Protein AF-A0A7C7WY77-F1 (afdb_monomer)

Sequence (395 aa):
TQQLKEILDKDPYTVLIDVRTRDEIVQFGAIHRGQNKHVPRGYLEFQIGEHAVNEDTPIIVYCDRSRRSPLAAKTLMNMGYTNVKNYADGFTKWKEAGLPYTISDQAPENALYSNPVEVIKGVYSAIGATQPASYENSGHNNNLSFIVADDAVVVFNAGGSYLLAETMHDKIKEITNLPVKYVVLENAQGHAMLGSNYWKEQGAVIIAHAYAAKIIKKRNEDIFDRAYRRLKDKMYKTKVIMPDQTFEDHLVLDVAGRKIELLHLGPSHGPADIQLWMPEERLLISGDLAFNVRVLPILDHTDIRGWIQTWDKLEALNASVIIPGHGGPTDIKTITKFTKDYLLYMLTEVEKVIDNDGELIDTYEIDVSRFIQWDTFNELSKRNAERIFRKLEFE

Structure (mmCIF, N/CA/C/O backbone):
data_AF-A0A7C7WY77-F1
#
_entry.id   AF-A0A7C7WY77-F1
#
loop_
_atom_site.group_PDB
_atom_site.id
_atom_site.type_symbol
_atom_site.label_atom_id
_atom_site.label_alt_id
_atom_site.label_comp_id
_atom_site.label_asym_id
_atom_site.label_entity_id
_atom_site.label_seq_id
_atom_site.pdbx_PDB_ins_code
_atom_site.Cartn_x
_atom_site.Cartn_y
_atom_site.Cartn_z
_atom_site.occupancy
_atom_site.B_iso_or_equiv
_atom_site.auth_seq_id
_atom_site.auth_comp_id
_atom_site.auth_asym_id
_atom_site.auth_atom_id
_atom_site.pdbx_PDB_model_num
ATOM 1 N N . THR A 1 1 ? 5.971 -19.904 -24.820 1.00 92.00 1 THR A N 1
ATOM 2 C CA . THR A 1 1 ? 5.858 -19.549 -23.391 1.00 92.00 1 THR A CA 1
ATOM 3 C C . THR A 1 1 ? 7.199 -19.688 -22.698 1.00 92.00 1 THR A C 1
ATOM 5 O O . THR A 1 1 ? 7.744 -18.678 -22.278 1.00 92.00 1 THR A O 1
ATOM 8 N N . GLN A 1 2 ? 7.801 -20.883 -22.679 1.00 93.19 2 GLN A N 1
ATOM 9 C CA . GLN A 1 2 ? 9.121 -21.117 -22.071 1.00 93.19 2 GLN A CA 1
ATOM 10 C C . GLN A 1 2 ? 10.227 -20.180 -22.594 1.00 93.19 2 GLN A C 1
ATOM 12 O O . GLN A 1 2 ? 10.922 -19.555 -21.804 1.00 93.19 2 GLN A O 1
ATOM 17 N N . GLN A 1 3 ? 10.315 -19.987 -23.914 1.00 94.19 3 GLN A N 1
ATOM 18 C CA . GLN A 1 3 ? 11.285 -19.061 -24.511 1.00 94.19 3 GLN A CA 1
ATOM 19 C C . GLN A 1 3 ? 11.104 -17.612 -24.030 1.00 94.19 3 GLN A C 1
ATOM 21 O O . GLN A 1 3 ? 12.085 -16.910 -23.812 1.00 94.19 3 GLN A O 1
ATOM 26 N N . LEU A 1 4 ? 9.858 -17.152 -23.851 1.00 93.94 4 LEU A N 1
ATOM 27 C CA . LEU A 1 4 ? 9.604 -15.815 -23.315 1.00 93.94 4 LEU A CA 1
ATOM 28 C C . LEU A 1 4 ? 10.118 -15.722 -21.878 1.00 93.94 4 LEU A C 1
ATOM 30 O O . LEU A 1 4 ? 10.816 -14.775 -21.543 1.00 93.94 4 LEU A O 1
ATOM 34 N N . LYS A 1 5 ? 9.823 -16.729 -21.051 1.00 92.75 5 LYS A N 1
ATOM 35 C CA . LYS A 1 5 ? 10.331 -16.797 -19.681 1.00 92.75 5 LYS A CA 1
ATOM 36 C C . LYS A 1 5 ? 11.862 -16.729 -19.647 1.00 92.75 5 LYS A C 1
ATOM 38 O O . LYS A 1 5 ? 12.394 -15.925 -18.902 1.00 92.75 5 LYS A O 1
ATOM 43 N N . GLU A 1 6 ? 12.557 -17.500 -20.478 1.00 93.12 6 GLU A N 1
ATOM 44 C CA . GLU A 1 6 ? 14.027 -17.475 -20.556 1.00 93.12 6 GLU A CA 1
ATOM 45 C C . GLU A 1 6 ? 14.582 -16.118 -20.997 1.00 93.12 6 GLU A C 1
ATOM 47 O O . GLU A 1 6 ? 15.592 -15.671 -20.457 1.00 93.12 6 GLU A O 1
ATOM 52 N N . ILE A 1 7 ? 13.921 -15.441 -21.944 1.00 92.69 7 ILE A N 1
ATOM 53 C CA . ILE A 1 7 ? 14.311 -14.085 -22.347 1.00 92.69 7 ILE A CA 1
ATOM 54 C C . ILE A 1 7 ? 14.181 -13.126 -21.163 1.00 92.69 7 ILE A C 1
ATOM 56 O O . ILE A 1 7 ? 15.136 -12.423 -20.866 1.00 92.69 7 ILE A O 1
ATOM 60 N N . LEU A 1 8 ? 13.043 -13.137 -20.463 1.00 90.88 8 LEU A N 1
ATOM 61 C CA . LEU A 1 8 ? 12.785 -12.234 -19.335 1.00 90.88 8 LEU A CA 1
ATOM 62 C C . LEU A 1 8 ? 13.624 -12.567 -18.094 1.00 90.88 8 LEU A C 1
ATOM 64 O O . LEU A 1 8 ? 13.906 -11.681 -17.294 1.00 90.88 8 LEU A O 1
ATOM 68 N N . ASP A 1 9 ? 14.004 -13.833 -17.920 1.00 88.31 9 ASP A N 1
ATOM 69 C CA . ASP A 1 9 ? 14.907 -14.267 -16.851 1.00 88.31 9 ASP A CA 1
ATOM 70 C C . ASP A 1 9 ? 16.357 -13.821 -17.140 1.00 88.31 9 ASP A C 1
ATOM 72 O O . ASP A 1 9 ? 17.110 -13.557 -16.206 1.00 88.31 9 ASP A O 1
ATOM 76 N N . LYS A 1 10 ? 16.752 -13.722 -18.420 1.00 90.00 10 LYS A N 1
ATOM 77 C CA . LYS A 1 10 ? 18.086 -13.264 -18.846 1.00 90.00 10 LYS A CA 1
ATOM 78 C C . LYS A 1 10 ? 18.197 -11.741 -18.933 1.00 90.00 10 LYS A C 1
ATOM 80 O O . LYS A 1 10 ? 19.232 -11.188 -18.579 1.00 90.00 10 LYS A O 1
ATOM 85 N N . ASP A 1 11 ? 17.166 -11.091 -19.455 1.00 88.50 11 ASP A N 1
ATOM 86 C CA . ASP A 1 11 ? 17.080 -9.645 -19.614 1.00 88.50 11 ASP A CA 1
ATOM 87 C C . ASP A 1 11 ? 15.727 -9.152 -19.082 1.00 88.50 11 ASP A C 1
ATOM 89 O O . ASP A 1 11 ? 14.720 -9.145 -19.802 1.00 88.50 11 ASP A O 1
ATOM 93 N N . PRO A 1 12 ? 15.677 -8.731 -17.811 1.00 84.44 12 PRO A N 1
ATOM 94 C CA . PRO A 1 12 ? 14.435 -8.281 -17.215 1.00 84.44 12 PRO A CA 1
ATOM 95 C C . PRO A 1 12 ? 14.009 -6.879 -17.687 1.00 84.44 12 PRO A C 1
ATOM 97 O O . PRO A 1 12 ? 12.884 -6.469 -17.393 1.00 84.44 12 PRO A O 1
ATOM 100 N N . TYR A 1 13 ? 14.864 -6.156 -18.423 1.00 87.75 13 TYR A N 1
ATOM 101 C CA . TYR A 1 13 ? 14.542 -4.852 -19.011 1.00 87.75 13 TYR A CA 1
ATOM 102 C C . TYR A 1 13 ? 13.866 -4.959 -20.379 1.00 87.75 13 TYR A C 1
ATOM 104 O O . TYR A 1 13 ? 13.378 -3.949 -20.886 1.00 87.75 13 TYR A O 1
ATOM 112 N N . THR A 1 14 ? 13.768 -6.164 -20.951 1.00 92.50 14 THR A N 1
ATOM 113 C CA . THR A 1 14 ? 12.994 -6.400 -22.172 1.00 92.50 14 THR A CA 1
ATOM 114 C C .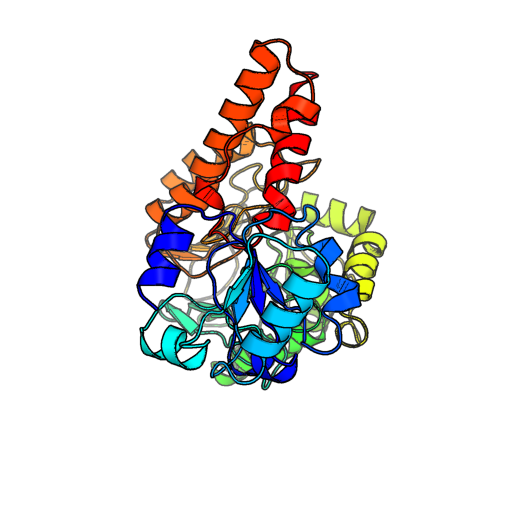 THR A 1 14 ? 11.576 -5.824 -22.029 1.00 92.50 14 THR A C 1
ATOM 116 O O . THR A 1 14 ? 10.830 -6.155 -21.097 1.00 92.50 14 THR A O 1
ATOM 119 N N . VAL A 1 15 ? 11.201 -4.968 -22.984 1.00 94.25 15 VAL A N 1
ATOM 120 C CA . VAL A 1 15 ? 9.914 -4.273 -23.022 1.00 94.25 15 VAL A CA 1
ATOM 121 C C . VAL A 1 15 ? 8.851 -5.209 -23.567 1.00 94.25 15 VAL A C 1
ATOM 123 O O . VAL A 1 15 ? 8.928 -5.688 -24.698 1.00 94.25 15 VAL A O 1
ATOM 126 N N . LEU A 1 16 ? 7.827 -5.459 -22.761 1.00 95.56 16 LEU A N 1
ATOM 127 C CA . LEU A 1 16 ? 6.654 -6.213 -23.169 1.00 95.56 16 LEU A CA 1
ATOM 128 C C . LEU A 1 16 ? 5.550 -5.234 -23.555 1.00 95.56 16 LEU A C 1
ATOM 130 O O . LEU A 1 16 ? 5.130 -4.431 -22.734 1.00 95.56 16 LEU A O 1
ATOM 134 N N . ILE A 1 17 ? 5.066 -5.307 -24.792 1.00 96.88 17 ILE A N 1
ATOM 135 C CA . ILE A 1 17 ? 3.979 -4.451 -25.276 1.00 96.88 17 ILE A CA 1
ATOM 136 C C . ILE A 1 17 ? 2.702 -5.278 -25.391 1.00 96.88 17 ILE A C 1
ATOM 138 O O . ILE A 1 17 ? 2.562 -6.120 -26.285 1.00 96.88 17 ILE A O 1
A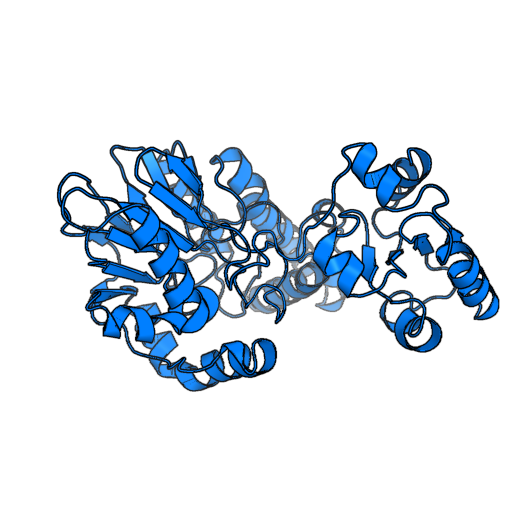TOM 142 N N . ASP A 1 18 ? 1.763 -5.017 -24.486 1.00 96.38 18 ASP A N 1
ATOM 143 C CA . ASP A 1 18 ? 0.416 -5.568 -24.533 1.00 96.38 18 ASP A CA 1
ATOM 144 C C . ASP A 1 18 ? -0.472 -4.710 -25.435 1.00 96.38 18 ASP A C 1
ATOM 146 O O . ASP A 1 18 ? -0.810 -3.579 -25.087 1.00 96.38 18 ASP A O 1
ATOM 150 N N . VAL A 1 19 ? -0.875 -5.252 -26.587 1.00 97.19 19 VAL A N 1
ATOM 151 C CA . VAL A 1 19 ? -1.719 -4.530 -27.558 1.00 97.19 19 VAL A CA 1
ATOM 152 C C . VAL A 1 19 ? -3.214 -4.831 -27.439 1.00 97.19 19 VAL A C 1
ATOM 154 O O . VAL A 1 19 ? -3.986 -4.528 -28.361 1.00 97.19 19 VAL A O 1
ATOM 157 N N . ARG A 1 20 ? -3.640 -5.462 -26.336 1.00 96.06 20 ARG A N 1
ATOM 158 C CA . ARG A 1 20 ? -5.056 -5.716 -26.023 1.00 96.06 20 ARG A CA 1
ATOM 159 C C . ARG A 1 20 ? -5.830 -4.427 -25.744 1.00 96.06 20 ARG A C 1
ATOM 161 O O . ARG A 1 20 ? -5.254 -3.354 -25.568 1.00 96.06 20 ARG A O 1
ATOM 168 N N . THR A 1 21 ? -7.159 -4.505 -25.752 1.00 91.88 21 THR A N 1
ATOM 169 C CA . THR A 1 21 ? -7.997 -3.374 -25.339 1.00 91.88 21 THR A CA 1
ATOM 170 C C . THR A 1 21 ? -7.891 -3.161 -23.833 1.00 91.88 21 THR A C 1
ATOM 172 O O . THR A 1 21 ? -7.461 -4.041 -23.087 1.00 91.88 21 THR A O 1
ATOM 175 N N . ARG A 1 22 ? -8.306 -1.977 -23.379 1.00 85.00 22 ARG A N 1
ATOM 176 C CA . ARG A 1 22 ? -8.403 -1.673 -21.952 1.00 85.00 22 ARG A CA 1
ATOM 177 C C . ARG A 1 22 ? -9.335 -2.650 -21.231 1.00 85.00 22 ARG A C 1
ATOM 179 O O . ARG A 1 22 ? -8.946 -3.170 -20.196 1.00 85.00 22 ARG A O 1
ATOM 186 N N . ASP A 1 23 ? -10.496 -2.954 -21.808 1.00 84.38 23 ASP A N 1
ATOM 187 C CA . ASP A 1 23 ? -11.477 -3.868 -21.204 1.00 84.38 23 ASP A CA 1
ATOM 188 C C . ASP A 1 23 ? -10.907 -5.275 -20.990 1.00 84.38 23 ASP A C 1
ATOM 190 O O . ASP A 1 23 ? -11.140 -5.892 -19.956 1.00 84.38 23 ASP A O 1
ATOM 194 N N . GLU A 1 24 ? -10.090 -5.771 -21.924 1.00 89.75 24 GLU A N 1
ATOM 195 C CA . GLU A 1 24 ? -9.437 -7.074 -21.776 1.00 89.75 24 GLU A CA 1
ATOM 196 C C . GLU A 1 24 ? -8.432 -7.101 -20.620 1.00 89.75 24 GLU A C 1
ATOM 198 O O . GLU A 1 24 ? -8.328 -8.112 -19.928 1.00 89.75 24 GLU A O 1
ATOM 203 N N . ILE A 1 25 ? -7.682 -6.018 -20.403 1.00 87.31 25 ILE A N 1
ATOM 204 C CA . ILE A 1 25 ? -6.776 -5.924 -19.251 1.00 87.31 25 ILE A CA 1
ATOM 205 C C . ILE A 1 25 ? -7.577 -5.806 -17.965 1.00 87.31 25 ILE A C 1
ATOM 207 O O . ILE A 1 25 ? -7.248 -6.492 -16.999 1.00 87.31 25 ILE A O 1
ATOM 211 N N . VAL A 1 26 ? -8.638 -4.993 -17.983 1.00 78.31 26 VAL A N 1
ATOM 212 C CA . VAL A 1 26 ? -9.508 -4.804 -16.823 1.00 78.31 26 VAL A CA 1
ATOM 213 C C . VAL A 1 26 ? -10.108 -6.136 -16.366 1.00 78.31 26 VAL A C 1
ATOM 215 O O . VAL A 1 26 ? -10.152 -6.448 -15.182 1.00 78.31 26 VAL A O 1
ATOM 218 N N . GLN A 1 27 ? -10.538 -6.953 -17.324 1.00 80.25 27 GLN A N 1
ATOM 219 C CA . GLN A 1 27 ? -11.241 -8.197 -17.044 1.00 80.25 27 GLN A CA 1
ATOM 220 C C . GLN A 1 27 ? -10.311 -9.391 -16.793 1.00 80.25 27 GLN A C 1
ATOM 222 O O . GLN A 1 27 ? -10.630 -10.268 -15.991 1.00 80.25 27 GLN A O 1
ATOM 227 N N . PHE A 1 28 ? -9.191 -9.484 -17.513 1.00 85.31 28 PHE A N 1
ATOM 228 C CA . PHE A 1 28 ? -8.372 -10.701 -17.530 1.00 85.31 28 PHE A CA 1
ATOM 229 C C . PHE A 1 28 ? -6.973 -10.520 -16.954 1.00 85.31 28 PHE A C 1
ATOM 231 O O . PHE A 1 28 ? -6.287 -11.525 -16.745 1.00 85.31 28 PHE A O 1
ATOM 238 N N . GLY A 1 29 ? -6.558 -9.282 -16.687 1.00 88.12 29 GLY A N 1
ATOM 239 C CA . GLY A 1 29 ? -5.222 -8.981 -16.206 1.00 88.12 29 GLY A CA 1
ATOM 240 C C . GLY A 1 29 ? -4.161 -8.940 -17.306 1.00 88.12 29 GLY A C 1
ATOM 241 O O . GLY A 1 29 ? -4.469 -9.073 -18.495 1.00 88.12 29 GLY A O 1
ATOM 242 N N . ALA A 1 30 ? -2.894 -8.765 -16.922 1.00 90.56 30 ALA A N 1
ATOM 243 C CA . ALA A 1 30 ? -1.750 -8.674 -17.836 1.00 90.56 30 ALA A CA 1
ATOM 244 C C . ALA A 1 30 ? -0.503 -9.391 -17.312 1.00 90.56 30 ALA A C 1
ATOM 246 O O . ALA A 1 30 ? -0.416 -9.711 -16.134 1.00 90.56 30 ALA A O 1
ATOM 247 N N . ILE A 1 31 ? 0.467 -9.684 -18.183 1.00 92.06 31 ILE A N 1
ATOM 248 C CA . ILE A 1 31 ? 1.705 -10.362 -17.767 1.00 92.06 31 ILE A CA 1
ATOM 249 C C . ILE A 1 31 ? 2.414 -9.522 -16.691 1.00 92.06 31 ILE A C 1
ATOM 251 O O . ILE A 1 31 ? 2.705 -8.349 -16.911 1.00 92.06 31 ILE A O 1
ATOM 255 N N . HIS A 1 32 ? 2.723 -10.129 -15.542 1.00 87.69 32 HIS A N 1
ATOM 256 C CA . HIS A 1 32 ? 3.460 -9.486 -14.449 1.00 87.69 32 HIS A CA 1
ATOM 257 C C . HIS A 1 32 ? 4.917 -9.942 -14.475 1.00 87.69 32 HIS A C 1
ATOM 259 O O . HIS A 1 32 ? 5.385 -10.688 -13.613 1.00 87.69 32 HIS A O 1
ATOM 265 N N . ARG A 1 33 ? 5.599 -9.578 -15.562 1.00 83.81 33 ARG A N 1
ATOM 266 C CA . ARG A 1 33 ? 7.021 -9.831 -15.780 1.00 83.81 33 ARG A CA 1
ATOM 267 C C . ARG A 1 33 ? 7.616 -8.748 -16.665 1.00 83.81 33 ARG A C 1
ATOM 269 O O . ARG A 1 33 ? 6.940 -8.262 -17.570 1.00 83.81 33 ARG A O 1
ATOM 276 N N . GLY A 1 34 ? 8.898 -8.469 -16.450 1.00 78.25 34 GLY A N 1
ATOM 277 C CA . GLY A 1 34 ? 9.682 -7.555 -17.285 1.00 78.25 34 GLY A CA 1
ATOM 278 C C . GLY A 1 34 ? 9.091 -6.144 -17.329 1.00 78.25 34 GLY A C 1
ATOM 279 O O . GLY A 1 34 ? 8.312 -5.756 -16.459 1.00 78.25 34 GLY A O 1
ATOM 280 N N . GLN A 1 35 ? 9.418 -5.380 -18.371 1.00 85.94 35 GLN A N 1
ATOM 281 C CA . GLN A 1 35 ? 8.877 -4.036 -18.581 1.00 85.94 35 GLN A CA 1
ATOM 282 C C . GLN A 1 35 ? 7.546 -4.092 -19.346 1.00 85.94 35 GLN A C 1
ATOM 284 O O . GLN A 1 35 ? 7.453 -3.637 -20.483 1.00 85.94 35 GLN A O 1
ATOM 289 N N . ASN A 1 36 ? 6.511 -4.692 -18.742 1.00 90.75 36 ASN A N 1
ATOM 290 C CA . ASN A 1 36 ? 5.184 -4.802 -19.357 1.00 90.75 36 ASN A CA 1
ATOM 291 C C . ASN A 1 36 ? 4.451 -3.450 -19.395 1.00 90.75 36 ASN A C 1
ATOM 293 O O . ASN A 1 36 ? 4.195 -2.842 -18.355 1.00 90.75 36 ASN A O 1
ATOM 297 N N . LYS A 1 37 ? 4.094 -2.997 -20.600 1.00 91.69 37 LYS A N 1
ATOM 298 C CA . LYS A 1 37 ? 3.384 -1.746 -20.886 1.00 91.69 37 LYS A CA 1
ATOM 299 C C . LYS A 1 37 ? 2.142 -2.032 -21.718 1.00 91.69 37 LYS A C 1
ATOM 301 O O . LYS A 1 37 ? 2.184 -2.784 -22.694 1.00 91.69 37 LYS A O 1
ATOM 306 N N . HIS A 1 38 ? 1.031 -1.414 -21.334 1.00 92.44 38 HIS A N 1
ATOM 307 C CA . HIS A 1 38 ? -0.204 -1.473 -22.105 1.00 92.44 38 HIS A CA 1
ATOM 308 C C . HIS A 1 38 ? -0.206 -0.378 -23.163 1.00 92.44 38 HIS A C 1
ATOM 310 O O . HIS A 1 38 ? -0.278 0.799 -22.830 1.00 92.44 38 HIS A O 1
ATOM 316 N N . VAL A 1 39 ? -0.167 -0.780 -24.430 1.00 95.25 39 VAL A N 1
ATOM 317 C CA . VAL A 1 39 ? -0.296 0.127 -25.570 1.00 95.25 39 VAL A CA 1
ATOM 318 C C . VAL A 1 39 ? -1.320 -0.476 -26.524 1.00 95.25 39 VAL A C 1
ATOM 320 O O . VAL A 1 39 ? -0.952 -1.301 -27.367 1.00 95.25 39 VAL A O 1
ATOM 323 N N . PRO A 1 40 ? -2.618 -0.130 -26.402 1.00 94.75 40 PRO A N 1
ATOM 324 C CA . PRO A 1 40 ? -3.646 -0.712 -27.252 1.00 94.75 40 PRO A CA 1
ATOM 325 C C . PRO A 1 40 ? -3.268 -0.562 -28.722 1.00 94.75 40 PRO A C 1
ATOM 327 O O . PRO A 1 40 ? -2.768 0.488 -29.124 1.00 94.75 40 PRO A O 1
ATOM 330 N N . ARG A 1 41 ? -3.554 -1.577 -29.550 1.00 95.62 41 ARG A N 1
ATOM 331 C CA . ARG A 1 41 ? -3.114 -1.584 -30.959 1.00 95.62 41 ARG A CA 1
ATOM 332 C C . ARG A 1 41 ? -3.373 -0.260 -31.686 1.00 95.62 41 ARG A C 1
ATOM 334 O O . ARG A 1 41 ? -2.512 0.152 -32.447 1.00 95.62 41 ARG A O 1
ATOM 341 N N . GLY A 1 42 ? -4.524 0.381 -31.477 1.00 94.06 42 GLY A N 1
ATOM 342 C CA . GLY A 1 42 ? -4.890 1.631 -32.158 1.00 94.06 42 GLY A CA 1
ATOM 343 C C . GLY A 1 42 ? -4.072 2.869 -31.765 1.00 94.06 42 GLY A C 1
ATOM 344 O O . GLY A 1 42 ? -4.154 3.871 -32.464 1.00 94.06 42 GLY A O 1
ATOM 345 N N . TYR A 1 43 ? -3.295 2.803 -30.683 1.00 94.56 43 TYR A N 1
ATOM 346 C CA . TYR A 1 43 ? -2.459 3.899 -30.182 1.00 94.56 43 TYR A CA 1
ATOM 347 C C . TYR A 1 43 ? -0.955 3.618 -30.305 1.00 94.56 43 TYR A C 1
ATOM 349 O O . TYR A 1 43 ? -0.144 4.450 -29.902 1.00 94.56 43 TYR A O 1
ATOM 357 N N . LEU A 1 44 ? -0.576 2.463 -30.864 1.00 96.31 44 LEU A N 1
ATOM 358 C CA . LEU A 1 44 ? 0.800 1.964 -30.865 1.00 96.31 44 LEU A CA 1
ATOM 359 C C . LEU A 1 44 ? 1.790 2.965 -31.452 1.00 96.31 44 LEU A C 1
ATOM 361 O O . LEU A 1 44 ? 2.792 3.285 -30.821 1.00 96.31 44 LEU A O 1
ATOM 365 N N . GLU A 1 45 ? 1.471 3.484 -32.630 1.00 96.50 45 GLU A N 1
ATOM 366 C CA . GLU A 1 45 ? 2.305 4.415 -33.380 1.00 96.50 45 GLU A CA 1
ATOM 367 C C . GLU A 1 45 ? 2.535 5.737 -32.624 1.00 96.50 45 GLU A C 1
ATOM 369 O O . GLU A 1 45 ? 3.549 6.396 -32.834 1.00 96.50 45 GLU A O 1
ATOM 374 N N . PHE A 1 46 ? 1.615 6.109 -31.730 1.00 94.81 46 PHE A N 1
ATOM 375 C CA . PHE A 1 46 ? 1.652 7.372 -30.993 1.00 94.81 46 PHE A CA 1
ATOM 376 C C . PHE A 1 46 ? 2.313 7.252 -29.618 1.00 94.81 46 PHE A C 1
ATOM 378 O O . PHE A 1 46 ? 2.832 8.241 -29.115 1.00 94.81 46 PHE A O 1
ATOM 385 N N . GLN A 1 47 ? 2.276 6.066 -29.005 1.00 94.75 47 GLN A N 1
ATOM 386 C CA . GLN A 1 47 ? 2.673 5.868 -27.606 1.00 94.75 47 GLN A CA 1
ATOM 387 C C . GLN A 1 47 ? 3.957 5.054 -27.437 1.00 94.75 47 GLN A C 1
ATOM 389 O O . GLN A 1 47 ? 4.568 5.106 -26.374 1.00 94.75 47 GLN A O 1
ATOM 394 N N . ILE A 1 48 ? 4.405 4.307 -28.453 1.00 94.81 48 ILE A N 1
ATOM 395 C CA . ILE A 1 48 ? 5.571 3.424 -28.289 1.00 94.81 48 ILE A CA 1
ATOM 396 C C . ILE A 1 48 ? 6.847 4.177 -27.879 1.00 94.81 48 ILE A C 1
ATOM 398 O O . ILE A 1 48 ? 7.622 3.656 -27.078 1.00 94.81 48 ILE A O 1
ATOM 402 N N . GLY A 1 49 ? 7.027 5.420 -28.337 1.00 92.00 49 GLY A N 1
ATOM 403 C CA . GLY A 1 49 ? 8.181 6.253 -27.981 1.00 92.00 49 GLY A CA 1
ATOM 404 C C . GLY A 1 49 ? 8.279 6.588 -26.487 1.00 92.00 49 GLY A C 1
ATOM 405 O O . GLY A 1 49 ? 9.368 6.870 -26.000 1.00 92.00 49 GLY A O 1
ATOM 406 N N . GLU A 1 50 ? 7.178 6.491 -25.733 1.00 89.69 50 GLU A N 1
ATOM 407 C CA . GLU A 1 50 ? 7.173 6.665 -24.272 1.00 89.69 50 GLU A CA 1
ATOM 408 C C . GLU A 1 50 ? 7.749 5.447 -23.526 1.00 89.69 50 GLU A C 1
ATOM 410 O O . GLU A 1 50 ? 8.008 5.505 -22.322 1.00 89.69 50 GLU A O 1
ATOM 415 N N . HIS A 1 51 ? 7.903 4.312 -24.210 1.00 90.81 51 HIS A N 1
ATOM 416 C CA . HIS A 1 51 ? 8.253 3.026 -23.599 1.00 90.81 51 HIS A CA 1
ATOM 417 C C . HIS A 1 51 ? 9.490 2.373 -24.211 1.00 90.81 51 HIS A C 1
ATOM 419 O O . HIS A 1 51 ? 10.189 1.632 -23.525 1.00 90.81 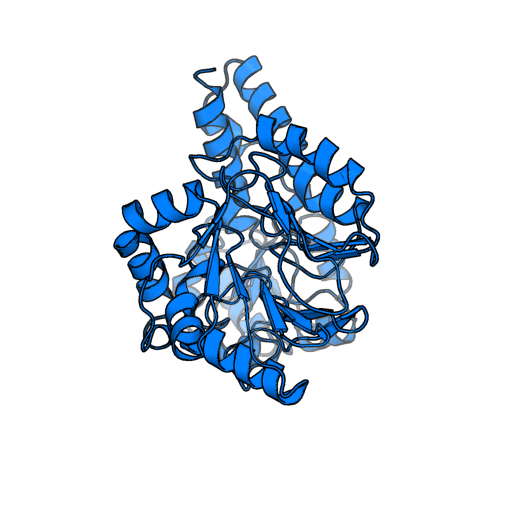51 HIS A O 1
ATOM 425 N N . ALA A 1 52 ? 9.766 2.650 -25.481 1.00 91.62 52 ALA A N 1
ATOM 426 C CA . ALA A 1 52 ? 10.954 2.216 -26.191 1.00 91.62 52 ALA A CA 1
ATOM 427 C C . ALA A 1 52 ? 11.524 3.418 -26.947 1.00 91.62 52 ALA A C 1
ATOM 429 O O . ALA A 1 52 ? 11.129 3.705 -28.076 1.00 91.62 52 ALA A O 1
ATOM 430 N N . VAL A 1 53 ? 12.422 4.150 -26.285 1.00 88.69 53 VAL A N 1
ATOM 431 C CA . VAL A 1 53 ? 13.019 5.379 -26.832 1.00 88.69 53 VAL A CA 1
ATOM 432 C C . VAL A 1 53 ? 14.010 5.055 -27.951 1.00 88.69 53 VAL A C 1
ATOM 434 O O . VAL A 1 53 ? 14.014 5.725 -28.978 1.00 88.69 53 VAL A O 1
ATOM 437 N N . ASN A 1 54 ? 14.820 4.008 -27.771 1.00 93.25 54 ASN A N 1
ATOM 438 C CA . ASN A 1 54 ? 15.842 3.613 -28.738 1.00 93.25 54 ASN A CA 1
ATOM 439 C C . ASN A 1 54 ? 15.311 2.545 -29.701 1.00 93.25 54 ASN A C 1
ATOM 441 O O . ASN A 1 54 ? 14.585 1.633 -29.293 1.00 93.25 54 ASN A O 1
ATOM 445 N N . GLU A 1 55 ? 15.728 2.610 -30.963 1.00 92.50 55 GLU A N 1
ATOM 446 C CA . GLU A 1 55 ? 15.311 1.672 -32.015 1.00 92.50 55 GLU A CA 1
ATOM 447 C C . GLU A 1 55 ? 15.793 0.228 -31.776 1.00 92.50 55 GLU A C 1
ATOM 449 O O . GLU A 1 55 ? 15.191 -0.723 -32.274 1.00 92.50 55 GLU A O 1
ATOM 454 N N . ASP A 1 56 ? 16.861 0.030 -31.006 1.00 95.38 56 ASP A N 1
ATOM 455 C CA . ASP A 1 56 ? 17.427 -1.279 -30.657 1.00 95.38 56 ASP A CA 1
ATOM 456 C C . ASP A 1 56 ? 16.850 -1.881 -29.364 1.00 95.38 56 ASP A C 1
ATOM 458 O O . ASP A 1 56 ? 17.175 -3.025 -29.019 1.00 95.38 56 ASP A O 1
ATOM 462 N N . THR A 1 57 ? 15.955 -1.151 -28.683 1.00 94.25 57 THR A N 1
ATOM 463 C CA . THR A 1 57 ? 15.279 -1.610 -27.463 1.00 94.25 57 THR A CA 1
ATOM 464 C C . THR A 1 57 ? 14.675 -3.002 -27.698 1.00 94.25 57 THR A C 1
ATOM 466 O O . THR A 1 57 ? 13.896 -3.171 -28.642 1.00 94.25 57 THR A O 1
ATOM 469 N N . PRO A 1 58 ? 14.984 -4.012 -26.861 1.00 95.56 58 PRO A N 1
ATOM 470 C CA . PRO A 1 58 ? 14.361 -5.326 -26.965 1.00 95.56 58 PRO A CA 1
ATOM 471 C C . PRO A 1 58 ? 12.856 -5.235 -26.693 1.00 95.56 58 PRO A C 1
ATOM 473 O O . PRO A 1 58 ? 12.437 -4.995 -25.561 1.00 95.56 58 PRO A O 1
ATOM 476 N N . ILE A 1 59 ? 12.037 -5.444 -27.726 1.00 97.25 59 ILE A N 1
ATOM 477 C CA . ILE A 1 59 ? 10.575 -5.372 -27.644 1.00 97.25 59 ILE A CA 1
ATOM 478 C C . ILE A 1 59 ? 9.970 -6.743 -27.927 1.00 97.25 59 ILE A C 1
ATOM 480 O O . ILE A 1 59 ? 10.229 -7.367 -28.957 1.00 97.25 59 ILE A O 1
ATOM 484 N N . ILE A 1 60 ? 9.081 -7.194 -27.047 1.00 97.50 60 ILE A N 1
ATOM 485 C CA . ILE A 1 60 ? 8.231 -8.360 -27.266 1.00 97.50 60 ILE A CA 1
ATOM 486 C C . ILE A 1 60 ? 6.772 -7.919 -27.250 1.00 97.50 60 ILE A C 1
ATOM 488 O O . ILE A 1 60 ? 6.243 -7.479 -26.235 1.00 97.50 60 ILE A O 1
ATOM 492 N N . VAL A 1 61 ? 6.090 -8.082 -28.378 1.00 97.62 61 VAL A N 1
ATOM 493 C CA . VAL A 1 61 ? 4.681 -7.714 -28.516 1.00 97.62 61 VAL A CA 1
ATOM 494 C C . VAL A 1 61 ? 3.795 -8.929 -28.279 1.00 97.62 61 VAL A C 1
ATOM 496 O O . VAL A 1 61 ? 4.050 -10.006 -28.824 1.00 97.62 61 VAL A O 1
ATOM 499 N N . TYR A 1 62 ? 2.717 -8.762 -27.518 1.00 97.75 62 TYR A N 1
ATOM 500 C CA . TYR A 1 62 ? 1.718 -9.806 -27.318 1.00 97.75 62 TYR A CA 1
ATOM 501 C C . TYR A 1 62 ? 0.293 -9.261 -27.322 1.00 97.75 62 TYR A C 1
ATOM 503 O O . TYR A 1 62 ? 0.028 -8.072 -27.183 1.00 97.75 62 TYR A O 1
ATOM 511 N N . CYS A 1 63 ? -0.650 -10.168 -27.546 1.00 96.38 63 CYS A N 1
ATOM 512 C CA . CYS A 1 63 ? -2.065 -9.940 -27.297 1.00 96.38 63 CYS A CA 1
ATOM 513 C C . CYS A 1 63 ? -2.661 -11.232 -26.722 1.00 96.38 63 CYS A C 1
ATOM 515 O O . CYS A 1 63 ? -1.913 -12.124 -26.324 1.00 96.38 63 CYS A O 1
ATOM 517 N N . ASP A 1 64 ? -3.986 -11.373 -26.704 1.00 94.75 64 ASP A N 1
ATOM 518 C CA . ASP A 1 64 ? -4.623 -12.555 -26.114 1.00 94.75 64 ASP A CA 1
ATOM 519 C C . ASP A 1 64 ? -4.201 -13.887 -26.775 1.00 94.75 64 ASP A C 1
ATOM 521 O O . ASP A 1 64 ? -3.654 -14.765 -26.113 1.00 94.75 64 ASP A O 1
ATOM 525 N N . ARG A 1 65 ? -4.392 -14.013 -28.098 1.00 93.12 65 ARG A N 1
ATOM 526 C CA . ARG A 1 65 ? -4.108 -15.233 -28.894 1.00 93.12 65 ARG A CA 1
ATOM 527 C C . ARG A 1 65 ? -3.376 -14.929 -30.206 1.00 93.12 65 ARG A C 1
ATOM 529 O O . ARG A 1 65 ? -3.746 -15.418 -31.267 1.00 93.12 65 ARG A O 1
ATOM 536 N N . SER A 1 66 ? -2.419 -14.004 -30.158 1.00 91.38 66 SER A N 1
ATOM 537 C CA . SER A 1 66 ? -1.566 -13.593 -31.291 1.00 91.38 66 SER A CA 1
ATOM 538 C C . SER A 1 66 ? -2.276 -13.191 -32.601 1.00 91.38 66 SER A C 1
ATOM 540 O O . SER A 1 66 ? -1.720 -13.301 -33.687 1.00 91.38 66 SER A O 1
ATOM 542 N N . ARG A 1 67 ? -3.507 -12.668 -32.529 1.00 92.56 67 ARG A N 1
ATOM 543 C CA . ARG A 1 67 ? -4.228 -12.134 -33.707 1.00 92.56 67 ARG A CA 1
ATOM 544 C C . ARG A 1 67 ? -3.835 -10.694 -34.054 1.00 92.56 67 ARG A C 1
ATOM 546 O O . ARG A 1 67 ? -3.823 -10.318 -35.218 1.00 92.56 67 ARG A O 1
ATOM 553 N N . ARG A 1 68 ? -3.523 -9.883 -33.035 1.00 96.31 68 ARG A N 1
ATOM 554 C CA . ARG A 1 68 ? -3.153 -8.458 -33.171 1.00 96.31 68 ARG A CA 1
ATOM 555 C C . ARG A 1 68 ? -1.648 -8.231 -33.097 1.00 96.31 68 ARG A C 1
ATOM 557 O O . ARG A 1 68 ? -1.122 -7.372 -33.798 1.00 96.31 68 ARG A O 1
ATOM 564 N N . SER A 1 69 ? -0.959 -8.999 -32.258 1.00 97.00 69 SER A N 1
ATOM 565 C CA . SER A 1 69 ? 0.454 -8.774 -31.956 1.00 97.00 69 SER A CA 1
ATOM 566 C C . SER A 1 69 ? 1.414 -8.987 -33.134 1.00 97.00 69 SER A C 1
ATOM 568 O O . SER A 1 69 ? 2.361 -8.210 -33.213 1.00 97.00 69 SER A O 1
ATOM 570 N N . PRO A 1 70 ? 1.178 -9.885 -34.117 1.00 97.31 70 PRO A N 1
ATOM 571 C CA . PRO A 1 70 ? 2.023 -9.937 -35.313 1.00 97.31 70 PRO A CA 1
ATOM 572 C C . PRO A 1 70 ? 1.927 -8.664 -36.164 1.00 97.31 70 PRO A C 1
ATOM 574 O O . PRO A 1 70 ? 2.931 -8.195 -36.694 1.00 97.31 70 PRO A O 1
ATOM 577 N N . LEU A 1 71 ? 0.728 -8.077 -36.271 1.00 97.25 71 LEU A N 1
ATOM 578 C CA . LEU A 1 71 ? 0.515 -6.830 -37.013 1.00 97.25 71 LEU A CA 1
ATOM 579 C C . LEU A 1 71 ? 1.167 -5.646 -36.300 1.00 97.25 71 LEU A C 1
ATOM 581 O O . LEU A 1 71 ? 1.794 -4.817 -36.946 1.00 97.25 71 LEU A O 1
ATOM 585 N N . ALA A 1 72 ? 1.048 -5.590 -34.973 1.00 97.56 72 ALA A N 1
ATOM 586 C CA . ALA A 1 72 ? 1.748 -4.605 -34.156 1.00 97.56 72 ALA A CA 1
ATOM 587 C C . ALA A 1 72 ? 3.273 -4.737 -34.280 1.00 97.56 72 ALA A C 1
ATOM 589 O O . ALA A 1 72 ? 3.944 -3.746 -34.536 1.00 97.56 72 ALA A O 1
ATOM 590 N N . ALA A 1 73 ? 3.817 -5.955 -34.185 1.00 97.81 73 ALA A N 1
ATOM 591 C CA . ALA A 1 73 ? 5.248 -6.199 -34.353 1.00 97.81 73 ALA A CA 1
ATOM 592 C C . ALA A 1 73 ? 5.747 -5.732 -35.730 1.00 97.81 73 ALA A C 1
ATOM 594 O O . ALA A 1 73 ? 6.757 -5.040 -35.813 1.00 97.81 73 ALA A O 1
ATOM 595 N N . LYS A 1 74 ? 4.999 -6.030 -36.802 1.00 97.81 74 LYS A N 1
ATOM 596 C CA . LYS A 1 74 ? 5.309 -5.535 -38.150 1.00 97.81 74 LYS A CA 1
ATOM 597 C C . LYS A 1 74 ? 5.277 -4.005 -38.228 1.00 97.81 74 LYS A C 1
ATOM 599 O O . LYS A 1 74 ? 6.144 -3.417 -38.861 1.00 97.81 74 LYS A O 1
ATOM 604 N N . THR A 1 75 ? 4.297 -3.362 -37.594 1.00 97.94 75 THR A N 1
ATOM 605 C CA . THR A 1 75 ? 4.235 -1.897 -37.508 1.00 97.94 75 THR A CA 1
ATOM 606 C C . THR A 1 75 ? 5.476 -1.328 -36.826 1.00 97.94 75 THR A C 1
ATOM 608 O O . THR A 1 75 ? 6.078 -0.419 -37.381 1.00 97.94 75 THR A O 1
ATOM 611 N N . LEU A 1 76 ? 5.905 -1.887 -35.691 1.00 97.81 76 LEU A N 1
ATOM 612 C CA . LEU A 1 76 ? 7.111 -1.425 -34.996 1.00 97.81 76 LEU A CA 1
ATOM 613 C C . LEU A 1 76 ? 8.371 -1.585 -35.853 1.00 97.81 76 LEU A C 1
ATOM 615 O O . LEU A 1 76 ? 9.162 -0.654 -35.948 1.00 97.81 76 LEU A O 1
ATOM 619 N N . MET A 1 77 ? 8.519 -2.717 -36.546 1.00 97.88 77 MET A N 1
ATOM 620 C CA . MET A 1 77 ? 9.626 -2.916 -37.491 1.00 97.88 77 MET A CA 1
ATOM 621 C C . MET A 1 77 ? 9.612 -1.868 -38.614 1.00 97.88 77 MET A C 1
ATOM 623 O O . MET A 1 77 ? 10.651 -1.320 -38.963 1.00 97.88 77 MET A O 1
ATOM 627 N N . ASN A 1 78 ? 8.434 -1.537 -39.153 1.00 97.75 78 ASN A N 1
ATOM 628 C CA . ASN A 1 78 ? 8.294 -0.489 -40.169 1.00 97.75 78 ASN A CA 1
ATOM 629 C C . ASN A 1 78 ? 8.595 0.921 -39.630 1.00 97.75 78 ASN A C 1
ATOM 631 O O . ASN A 1 78 ? 8.928 1.803 -40.415 1.00 97.75 78 ASN A O 1
ATOM 635 N N . MET A 1 79 ? 8.447 1.139 -38.321 1.00 96.69 79 MET A N 1
ATOM 636 C CA . MET A 1 79 ? 8.786 2.396 -37.647 1.00 96.69 79 MET A CA 1
ATOM 637 C C . MET A 1 79 ? 10.285 2.527 -37.337 1.00 96.69 79 MET A C 1
ATOM 639 O O . MET A 1 79 ? 10.687 3.574 -36.848 1.00 96.69 79 MET A O 1
ATOM 643 N N . GLY A 1 80 ? 11.099 1.500 -37.613 1.00 96.81 80 GLY A N 1
ATOM 644 C CA . GLY A 1 80 ? 12.552 1.524 -37.404 1.00 96.81 80 GLY A CA 1
ATOM 645 C C . GLY A 1 80 ? 13.045 0.671 -36.235 1.00 96.81 80 GLY A C 1
ATOM 646 O O . GLY A 1 80 ? 14.244 0.440 -36.126 1.00 96.81 80 GLY A O 1
ATOM 647 N N . TYR A 1 81 ? 12.157 0.120 -35.399 1.00 97.62 81 TYR A N 1
ATOM 648 C CA . TYR A 1 81 ? 12.585 -0.746 -34.298 1.00 97.62 81 TYR A CA 1
ATOM 649 C C . TYR A 1 81 ? 13.201 -2.051 -34.820 1.00 97.62 81 TYR A C 1
ATOM 651 O O . TYR A 1 81 ? 12.556 -2.838 -35.518 1.00 97.62 81 TYR A O 1
ATOM 659 N N . THR A 1 82 ? 14.450 -2.309 -34.444 1.00 97.12 82 THR A N 1
ATOM 660 C CA . THR A 1 82 ? 15.281 -3.388 -34.999 1.00 97.12 82 THR A CA 1
ATOM 661 C C . THR A 1 82 ? 15.214 -4.686 -34.193 1.00 97.12 82 THR A C 1
ATOM 663 O O . THR A 1 82 ? 15.458 -5.763 -34.738 1.00 97.12 82 THR A O 1
ATOM 666 N N . ASN A 1 83 ? 14.829 -4.619 -32.915 1.00 96.94 83 ASN A N 1
ATOM 667 C CA . ASN A 1 83 ? 14.806 -5.760 -31.995 1.00 96.94 83 ASN A CA 1
ATOM 668 C C . ASN A 1 83 ? 13.384 -6.102 -31.523 1.00 96.94 83 ASN A C 1
ATOM 670 O O . ASN A 1 83 ? 13.071 -6.097 -30.333 1.00 96.94 83 ASN A O 1
ATOM 674 N N . VAL A 1 84 ? 12.499 -6.400 -32.479 1.00 97.56 84 VAL A N 1
ATOM 675 C CA . VAL A 1 84 ? 11.083 -6.694 -32.214 1.00 97.56 84 VAL A CA 1
ATOM 676 C C . VAL A 1 84 ? 10.794 -8.185 -32.375 1.00 97.56 84 VAL A C 1
ATOM 678 O O . VAL A 1 84 ? 11.064 -8.785 -33.415 1.00 97.56 84 VAL A O 1
ATOM 681 N N . LYS A 1 85 ? 10.167 -8.793 -31.366 1.00 97.31 85 LYS A N 1
ATOM 682 C CA . LYS A 1 85 ? 9.663 -10.173 -31.396 1.00 97.31 85 LYS A CA 1
ATOM 683 C C . LYS A 1 85 ? 8.164 -10.202 -31.107 1.00 97.31 85 LYS A C 1
ATOM 685 O O . LYS A 1 85 ? 7.621 -9.335 -30.431 1.00 97.31 85 LYS A O 1
ATOM 690 N N . ASN A 1 86 ? 7.483 -11.233 -31.598 1.00 97.38 86 ASN A N 1
ATOM 691 C CA . ASN A 1 86 ? 6.080 -11.500 -31.279 1.00 97.38 86 ASN A CA 1
ATOM 692 C C . ASN A 1 86 ? 5.980 -12.711 -30.351 1.00 97.38 86 ASN A C 1
ATOM 694 O O . ASN A 1 86 ? 6.486 -13.788 -30.669 1.00 97.38 86 ASN A O 1
ATOM 698 N N . TYR A 1 87 ? 5.262 -12.563 -29.243 1.00 97.38 87 TYR A N 1
ATOM 699 C CA . TYR A 1 87 ? 4.894 -13.689 -28.400 1.00 97.38 87 TYR A CA 1
ATOM 700 C C . TYR A 1 87 ? 3.674 -14.412 -28.994 1.00 97.38 87 TYR A C 1
ATOM 702 O O . TYR A 1 87 ? 2.523 -14.006 -28.819 1.00 97.38 87 TYR A O 1
ATOM 710 N N . ALA A 1 88 ? 3.943 -15.491 -29.735 1.00 95.25 88 ALA A N 1
ATOM 711 C CA . ALA A 1 88 ? 2.939 -16.214 -30.522 1.00 95.25 88 ALA A CA 1
ATOM 712 C C . ALA A 1 88 ? 1.896 -16.980 -29.688 1.00 95.25 88 ALA A C 1
ATOM 714 O O . ALA A 1 88 ? 0.774 -17.183 -30.144 1.00 95.25 88 ALA A O 1
ATOM 715 N N . ASP A 1 89 ? 2.246 -17.396 -28.470 1.00 95.25 89 ASP A N 1
ATOM 716 C CA . ASP A 1 89 ? 1.330 -18.132 -27.590 1.00 95.25 89 ASP A CA 1
ATOM 717 C C . ASP A 1 89 ? 0.252 -17.220 -26.975 1.00 95.25 89 ASP A C 1
ATOM 719 O O . ASP A 1 89 ? -0.869 -17.668 -26.739 1.00 95.25 89 ASP A O 1
ATOM 723 N N . GLY A 1 90 ? 0.571 -15.937 -26.768 1.00 95.19 90 GLY A N 1
ATOM 724 C CA . GLY A 1 90 ? -0.345 -14.943 -26.215 1.00 95.19 90 GLY A CA 1
ATOM 725 C C . GLY A 1 90 ? -0.624 -15.081 -24.712 1.00 95.19 90 GLY A C 1
ATOM 726 O O . GLY A 1 90 ? -0.124 -15.980 -24.027 1.00 95.19 90 GLY A O 1
ATOM 727 N N . PHE A 1 91 ? -1.410 -14.141 -24.183 1.00 95.69 91 PHE A N 1
ATOM 728 C CA . PHE A 1 91 ? -1.715 -14.043 -22.754 1.00 95.69 91 PHE A CA 1
ATOM 729 C C . PHE A 1 91 ? -2.503 -15.246 -22.218 1.00 95.69 91 PHE A C 1
ATOM 731 O O . PHE A 1 91 ? -2.192 -15.723 -21.129 1.00 95.69 91 PHE A O 1
ATOM 738 N N . THR A 1 92 ? -3.463 -15.782 -22.985 1.00 93.50 92 THR A N 1
ATOM 739 C CA . THR A 1 92 ? -4.246 -16.960 -22.563 1.00 93.50 92 THR A CA 1
ATOM 740 C C . THR A 1 92 ? -3.317 -18.117 -22.159 1.00 93.50 92 THR A C 1
ATOM 742 O O . THR A 1 92 ? -3.411 -18.619 -21.042 1.00 93.50 92 THR A O 1
ATOM 745 N N . LYS A 1 93 ? -2.340 -18.473 -23.007 1.00 95.06 93 LYS A N 1
ATOM 746 C CA . LYS A 1 93 ? -1.379 -19.550 -22.711 1.00 95.06 93 LYS A CA 1
ATOM 747 C C . LYS A 1 93 ? -0.421 -19.225 -21.566 1.00 95.06 93 LYS A C 1
ATOM 749 O O . LYS A 1 93 ? 0.003 -20.128 -20.852 1.00 95.06 93 LYS A O 1
ATOM 754 N N . TRP A 1 94 ? -0.067 -17.951 -21.382 1.00 94.88 94 TRP A N 1
ATOM 755 C CA . TRP A 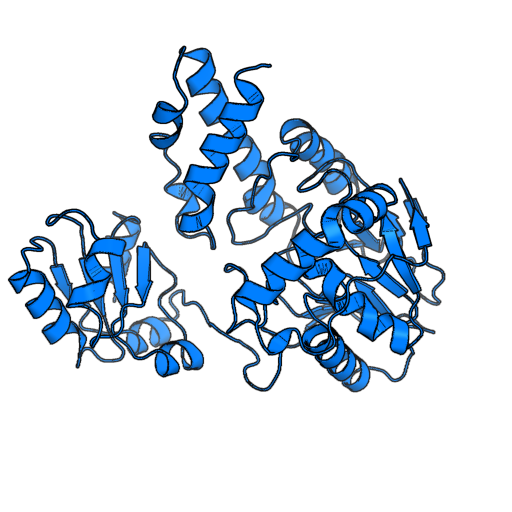1 94 ? 0.728 -17.520 -20.226 1.00 94.88 94 TRP A CA 1
ATOM 756 C C . TRP A 1 94 ? -0.017 -17.793 -18.913 1.00 94.88 94 TRP A C 1
ATOM 758 O O . TRP A 1 94 ? 0.556 -18.354 -17.980 1.00 94.88 94 TRP A O 1
ATOM 768 N N . LYS A 1 95 ? -1.313 -17.460 -18.876 1.00 91.88 95 LYS A N 1
ATOM 769 C CA . LYS A 1 95 ? -2.193 -17.713 -17.730 1.00 91.88 95 LYS A CA 1
ATOM 770 C C . LYS A 1 95 ? -2.420 -19.209 -17.497 1.00 91.88 95 LYS A C 1
ATOM 772 O O . LYS A 1 95 ? -2.309 -19.664 -16.364 1.00 91.88 95 LYS A O 1
ATOM 777 N N . GLU A 1 96 ? -2.688 -19.980 -18.552 1.00 92.50 96 GLU A N 1
ATOM 778 C CA . GLU A 1 96 ? -2.855 -21.443 -18.478 1.00 92.50 96 GLU A CA 1
ATOM 779 C C . GLU A 1 96 ? -1.601 -22.155 -17.949 1.00 92.50 96 GLU A C 1
ATOM 781 O O . GLU A 1 96 ? -1.707 -23.178 -17.279 1.00 92.50 96 GLU A O 1
ATOM 786 N N . ALA A 1 97 ? -0.414 -21.593 -18.193 1.00 92.69 97 ALA A N 1
ATOM 787 C CA . ALA A 1 97 ? 0.848 -22.093 -17.654 1.00 92.69 97 ALA A CA 1
ATOM 788 C C . ALA A 1 97 ? 1.077 -21.750 -16.165 1.00 92.69 97 ALA A C 1
ATOM 790 O O . ALA A 1 97 ? 2.136 -22.075 -15.630 1.00 92.69 97 ALA A O 1
ATOM 791 N N . GLY A 1 98 ? 0.130 -21.076 -15.498 1.00 89.25 98 GLY A N 1
ATOM 792 C CA . GLY A 1 98 ? 0.243 -20.684 -14.090 1.00 89.25 98 GLY A CA 1
ATOM 793 C C . GLY A 1 98 ? 1.325 -19.633 -13.824 1.00 89.25 98 GLY A C 1
ATOM 794 O O . GLY A 1 98 ? 1.828 -19.534 -12.705 1.00 89.25 98 GLY A O 1
ATOM 795 N N . LEU A 1 99 ? 1.730 -18.876 -14.848 1.00 91.12 99 LEU A N 1
ATOM 796 C CA . LEU A 1 99 ? 2.787 -17.873 -14.726 1.00 91.12 99 LEU A CA 1
ATOM 797 C C . LEU A 1 99 ? 2.255 -16.552 -14.140 1.00 91.12 99 LEU A C 1
ATOM 799 O O . LEU A 1 99 ? 1.076 -16.241 -14.321 1.00 91.12 99 LEU A O 1
ATOM 803 N N . PRO A 1 100 ? 3.108 -15.739 -13.479 1.00 86.94 100 PRO A N 1
ATOM 804 C CA . PRO A 1 100 ? 2.677 -14.505 -12.820 1.00 86.94 100 PRO A CA 1
ATOM 805 C C . PRO A 1 100 ? 1.979 -13.517 -13.762 1.00 86.94 100 PRO A C 1
ATOM 807 O O . PRO A 1 100 ? 2.483 -13.202 -14.846 1.00 86.94 100 PRO A O 1
ATOM 810 N N . TYR A 1 101 ? 0.831 -13.001 -13.330 1.00 88.38 101 TYR A N 1
ATOM 811 C CA . TYR A 1 101 ? 0.056 -11.975 -14.024 1.00 88.38 101 TYR A CA 1
ATOM 812 C C . TYR A 1 101 ? -0.585 -11.019 -13.008 1.00 88.38 101 TYR A C 1
ATOM 814 O O . TYR A 1 101 ? -0.857 -11.414 -11.876 1.00 88.38 101 TYR A O 1
ATOM 822 N N . THR A 1 102 ? -0.787 -9.759 -13.394 1.00 81.62 102 THR A N 1
ATOM 823 C CA . THR A 1 102 ? -1.494 -8.754 -12.598 1.00 81.62 102 THR A CA 1
ATOM 824 C C . THR A 1 102 ? -2.977 -8.833 -12.889 1.00 81.62 102 THR A C 1
ATOM 826 O O . THR A 1 102 ? -3.370 -9.121 -14.016 1.00 81.62 102 THR A O 1
ATOM 829 N N . ILE A 1 103 ? -3.797 -8.532 -11.893 1.00 78.44 103 ILE A N 1
ATOM 830 C CA . ILE A 1 103 ? -5.228 -8.280 -12.051 1.00 78.44 103 ILE A CA 1
ATOM 831 C C . ILE A 1 103 ? -5.413 -6.788 -11.775 1.00 78.44 103 ILE A C 1
ATOM 833 O O . ILE A 1 103 ? -4.796 -6.261 -10.858 1.00 78.44 103 ILE A O 1
ATOM 837 N N . SER A 1 104 ? -6.182 -6.079 -12.594 1.00 72.06 104 SER A N 1
ATOM 838 C CA . SER A 1 104 ? -6.397 -4.634 -12.411 1.00 72.06 104 SER A CA 1
ATOM 839 C C . SER A 1 104 ? -7.433 -4.307 -11.338 1.00 72.06 104 SER A C 1
ATOM 841 O O . SER A 1 104 ? -7.409 -3.209 -10.792 1.00 72.06 104 SER A O 1
ATOM 843 N N . ASP A 1 105 ? -8.348 -5.243 -11.090 1.00 75.94 105 ASP A N 1
ATOM 844 C CA . ASP A 1 105 ? -9.397 -5.173 -10.080 1.00 75.94 105 ASP A CA 1
ATOM 845 C C . ASP A 1 105 ? -9.865 -6.599 -9.747 1.00 75.94 105 ASP A C 1
ATOM 847 O O . ASP A 1 105 ? -10.293 -7.335 -10.639 1.00 75.94 105 ASP A O 1
ATOM 851 N N . GLN A 1 106 ? -9.700 -7.032 -8.498 1.00 80.44 106 GLN A N 1
ATOM 852 C CA . GLN A 1 106 ? -10.117 -8.363 -8.042 1.00 80.44 106 GLN A CA 1
ATOM 853 C C . GLN A 1 106 ? -11.569 -8.382 -7.544 1.00 80.44 106 GLN A C 1
ATOM 855 O O . GLN A 1 106 ? -12.104 -9.472 -7.340 1.00 80.44 106 GLN A O 1
ATOM 860 N N . ALA A 1 107 ? -12.201 -7.217 -7.370 1.00 82.56 107 ALA A N 1
ATOM 861 C CA . ALA A 1 107 ? -13.600 -7.071 -6.981 1.00 82.56 107 ALA A CA 1
ATOM 862 C C . ALA A 1 107 ? -14.300 -5.991 -7.840 1.00 82.56 107 ALA A C 1
ATOM 864 O O . ALA A 1 107 ? -14.828 -5.007 -7.314 1.00 82.56 107 ALA A O 1
ATOM 865 N N . PRO A 1 108 ? -14.356 -6.187 -9.177 1.00 79.62 108 PRO A N 1
ATOM 866 C CA . PRO A 1 108 ? -14.861 -5.195 -10.133 1.00 79.62 108 PRO A CA 1
ATOM 867 C C . PRO A 1 108 ? -16.341 -4.834 -9.945 1.00 79.62 108 PRO A C 1
ATOM 869 O O . PRO A 1 108 ? -16.843 -3.897 -10.567 1.00 79.62 108 PRO A O 1
ATOM 872 N N . GLU A 1 109 ? -17.071 -5.592 -9.130 1.00 84.12 109 GLU A N 1
ATOM 873 C CA . GLU A 1 109 ? -18.448 -5.306 -8.755 1.00 84.12 109 GLU A CA 1
ATOM 874 C C . GLU A 1 109 ? -18.593 -4.141 -7.766 1.00 84.12 109 GLU A C 1
ATOM 876 O O . GLU A 1 109 ? -19.712 -3.668 -7.558 1.00 84.12 109 GLU A O 1
ATOM 881 N N . ASN A 1 110 ? -17.506 -3.689 -7.131 1.00 91.44 110 ASN A N 1
ATOM 882 C CA . ASN A 1 110 ? -17.554 -2.638 -6.121 1.00 91.44 110 ASN A CA 1
ATOM 883 C C . ASN A 1 110 ? -16.292 -1.748 -6.119 1.00 91.44 110 ASN A C 1
ATOM 885 O O . ASN A 1 110 ? -15.461 -1.815 -7.018 1.00 91.44 110 ASN A O 1
ATOM 889 N N . ALA A 1 111 ? -16.192 -0.807 -5.172 1.00 93.88 111 ALA A N 1
ATOM 890 C CA . ALA A 1 111 ? -15.088 0.154 -5.149 1.00 93.88 111 ALA A CA 1
ATOM 891 C C . ALA A 1 111 ? -13.773 -0.416 -4.589 1.00 93.88 111 ALA A C 1
ATOM 893 O O . ALA A 1 111 ? -12.721 0.182 -4.827 1.00 93.88 111 ALA A O 1
ATOM 894 N N . LEU A 1 112 ? -13.810 -1.517 -3.832 1.00 95.50 112 LEU A N 1
ATOM 895 C CA . LEU A 1 112 ? -12.612 -2.168 -3.316 1.00 95.50 112 LEU A CA 1
ATOM 896 C C . LEU A 1 112 ? -11.904 -2.899 -4.456 1.00 95.50 112 LEU A C 1
ATOM 898 O O . LEU A 1 112 ? -12.519 -3.673 -5.163 1.00 95.50 112 LEU A O 1
ATOM 902 N N . TYR A 1 113 ? -10.583 -2.749 -4.556 1.00 93.75 113 TYR A N 1
ATOM 903 C CA . TYR A 1 113 ? -9.763 -3.625 -5.398 1.00 93.75 113 TYR A CA 1
ATOM 904 C C . TYR A 1 113 ? -9.875 -5.122 -5.044 1.00 93.75 113 TYR A C 1
ATOM 906 O O . TYR A 1 113 ? -9.758 -5.958 -5.930 1.00 93.75 113 TYR A O 1
ATOM 914 N N . SER A 1 114 ? -10.062 -5.490 -3.772 1.00 93.50 114 SER A N 1
ATOM 915 C CA . SER A 1 114 ? -10.342 -6.872 -3.365 1.00 93.50 114 SER A CA 1
ATOM 916 C C . SER A 1 114 ? -11.288 -6.897 -2.165 1.00 93.50 114 SER A C 1
ATOM 918 O O . SER A 1 114 ? -11.253 -6.000 -1.320 1.00 93.50 114 SER A O 1
ATOM 920 N N . ASN A 1 115 ? -12.147 -7.916 -2.094 1.00 95.31 115 ASN A N 1
ATOM 921 C CA . ASN A 1 115 ? -13.044 -8.106 -0.955 1.00 95.31 115 ASN A CA 1
ATOM 922 C C . ASN A 1 115 ? -12.250 -8.539 0.293 1.00 95.31 115 ASN A C 1
ATOM 924 O O . ASN A 1 115 ? -11.247 -9.246 0.159 1.00 95.31 115 ASN A O 1
ATOM 928 N N . PRO A 1 116 ? -12.683 -8.148 1.506 1.00 97.62 116 PRO A N 1
ATOM 929 C CA . PRO A 1 116 ? -11.983 -8.518 2.724 1.00 97.62 116 PRO A CA 1
ATOM 930 C C . PRO A 1 116 ? -11.984 -10.030 2.939 1.00 97.62 116 PRO A C 1
ATOM 932 O O . PRO A 1 116 ? -13.017 -10.690 2.825 1.00 97.62 116 PRO A O 1
ATOM 935 N N . VAL A 1 117 ? -10.821 -10.562 3.301 1.00 96.56 117 VAL A N 1
ATOM 936 C CA . VAL A 1 117 ? -10.642 -11.969 3.674 1.00 96.56 117 VAL A CA 1
ATOM 937 C C . VAL A 1 117 ? -10.276 -12.080 5.146 1.00 96.56 117 VAL A C 1
ATOM 939 O O . VAL A 1 117 ? -9.577 -11.217 5.680 1.00 96.56 117 VAL A O 1
ATOM 942 N N . GLU A 1 118 ? -10.746 -13.138 5.807 1.00 98.31 118 GLU A N 1
ATOM 943 C CA . GLU A 1 118 ? -10.359 -13.435 7.187 1.00 98.31 118 GLU A CA 1
ATOM 944 C C . GLU A 1 118 ? -8.894 -13.896 7.215 1.00 98.31 118 GLU A C 1
ATOM 946 O O . GLU A 1 118 ? -8.546 -14.924 6.636 1.00 98.31 118 GLU A O 1
ATOM 951 N N . VAL A 1 119 ? -8.027 -13.112 7.859 1.00 98.25 119 VAL A N 1
ATOM 952 C CA . VAL A 1 119 ? -6.587 -13.396 7.982 1.00 98.25 119 VAL A CA 1
ATOM 953 C C . VAL A 1 119 ? -6.339 -14.338 9.156 1.00 98.25 119 VAL A C 1
ATOM 955 O O . VAL A 1 119 ? -5.645 -15.345 9.033 1.00 98.25 119 VAL A O 1
ATOM 958 N N . ILE A 1 120 ? -6.947 -14.010 10.293 1.00 98.31 120 ILE A N 1
ATOM 959 C CA . ILE A 1 120 ? -7.112 -14.879 11.458 1.00 98.31 120 ILE A CA 1
ATOM 960 C C . ILE A 1 120 ? -8.526 -14.664 11.992 1.00 98.31 120 ILE A C 1
ATOM 962 O O . ILE A 1 120 ? -9.171 -13.679 11.641 1.00 98.31 120 ILE A O 1
ATOM 966 N N . LYS A 1 121 ? -9.000 -15.544 12.879 1.00 98.06 121 LYS A N 1
ATOM 967 C CA . LYS A 1 121 ? -10.357 -15.460 13.436 1.00 98.06 121 LYS A CA 1
ATOM 968 C C . LYS A 1 121 ? -10.695 -14.038 13.904 1.00 98.06 121 LYS A C 1
ATOM 970 O O . LYS A 1 121 ? -10.087 -13.536 14.852 1.00 98.06 121 LYS A O 1
ATOM 975 N N . GLY A 1 122 ? -11.703 -13.429 13.283 1.00 98.25 122 GLY A N 1
ATOM 976 C CA . GLY A 1 122 ? -12.215 -12.094 13.593 1.00 98.25 122 GLY A CA 1
ATOM 977 C C . GLY A 1 122 ? -11.330 -10.917 13.162 1.00 98.25 122 GLY A C 1
ATOM 978 O O . GLY A 1 122 ? -11.644 -9.790 13.528 1.00 98.25 122 GLY A O 1
ATOM 979 N N . VAL A 1 123 ? -10.253 -11.145 12.404 1.00 98.81 123 VAL A N 1
ATOM 980 C CA . VAL A 1 123 ? -9.416 -10.094 11.802 1.00 98.81 123 VAL A CA 1
ATOM 981 C C . VAL A 1 123 ? -9.441 -10.262 10.293 1.00 98.81 123 VAL A C 1
ATOM 983 O O . VAL A 1 123 ? -9.043 -11.296 9.760 1.00 98.81 123 VAL A O 1
ATOM 986 N N . TYR A 1 124 ? -9.881 -9.220 9.606 1.00 98.88 124 TYR A N 1
ATOM 987 C CA . TYR A 1 124 ? -10.111 -9.230 8.172 1.00 98.88 124 TYR A CA 1
ATOM 988 C C . TYR A 1 124 ? -9.297 -8.135 7.500 1.00 98.88 124 TYR A C 1
ATOM 990 O O . TYR A 1 124 ? -9.066 -7.074 8.083 1.00 98.88 124 TYR A O 1
ATOM 998 N N . SER A 1 125 ? -8.891 -8.372 6.257 1.00 98.62 125 SER A N 1
ATOM 999 C CA . SER A 1 125 ? -8.194 -7.369 5.456 1.00 98.62 125 SER A CA 1
ATOM 1000 C C . SER A 1 125 ? -8.647 -7.425 4.005 1.00 98.62 125 SER A C 1
ATOM 1002 O O . SER A 1 125 ? -8.633 -8.488 3.383 1.00 98.62 125 SER A O 1
ATOM 1004 N N . ALA A 1 126 ? -9.069 -6.277 3.483 1.00 98.19 126 ALA A N 1
ATOM 1005 C CA . ALA A 1 126 ? -9.206 -6.034 2.058 1.00 98.19 126 ALA A CA 1
ATOM 1006 C C . ALA A 1 126 ? -7.831 -5.591 1.544 1.00 98.19 126 ALA A C 1
ATOM 1008 O O . ALA A 1 126 ? -7.314 -4.546 1.946 1.00 98.19 126 ALA A O 1
ATOM 1009 N N . ILE A 1 127 ? -7.214 -6.426 0.708 1.00 97.12 127 ILE A N 1
ATOM 1010 C CA . ILE A 1 127 ? -5.847 -6.200 0.238 1.00 97.12 127 ILE A CA 1
ATOM 1011 C C . ILE A 1 127 ? -5.871 -5.200 -0.910 1.00 97.12 127 ILE A C 1
ATOM 1013 O O . ILE A 1 127 ? -6.557 -5.414 -1.913 1.00 97.12 127 ILE A O 1
ATOM 1017 N N . GLY A 1 128 ? -5.125 -4.110 -0.764 1.00 95.56 128 GLY A N 1
ATOM 1018 C CA . GLY A 1 128 ? -5.023 -3.079 -1.788 1.00 95.56 128 GLY A CA 1
ATOM 1019 C C . GLY A 1 128 ? -4.209 -3.534 -3.000 1.00 95.56 128 GLY A C 1
ATOM 1020 O O . GLY A 1 128 ? -3.379 -4.445 -2.927 1.00 95.56 128 GLY A O 1
ATOM 1021 N N . ALA A 1 129 ? -4.411 -2.856 -4.128 1.00 93.75 129 ALA A N 1
ATOM 1022 C CA . ALA A 1 129 ? -3.568 -3.017 -5.304 1.00 93.75 129 ALA A CA 1
ATOM 1023 C C . ALA A 1 129 ? -2.113 -2.656 -4.965 1.00 93.75 129 ALA A C 1
ATOM 1025 O O . ALA A 1 129 ? -1.813 -1.546 -4.527 1.00 93.75 129 ALA A O 1
ATOM 1026 N N . THR A 1 130 ? -1.175 -3.561 -5.224 1.00 92.06 130 THR A N 1
ATOM 1027 C CA . THR A 1 130 ? 0.262 -3.316 -5.018 1.00 92.06 130 THR A CA 1
ATOM 1028 C C . THR A 1 130 ? 0.834 -2.313 -6.025 1.00 92.06 130 THR A C 1
ATOM 1030 O O . THR A 1 130 ? 1.867 -1.695 -5.763 1.00 92.06 130 THR A O 1
ATOM 1033 N N . GLN A 1 131 ? 0.121 -2.071 -7.130 1.00 89.44 131 GLN A N 1
ATOM 1034 C CA . GLN A 1 131 ? 0.394 -1.018 -8.110 1.00 89.44 131 GLN A CA 1
ATOM 1035 C C . GLN A 1 131 ? 0.140 0.400 -7.539 1.00 89.44 131 GLN A C 1
ATOM 1037 O O . GLN A 1 131 ? -0.317 0.566 -6.399 1.00 89.44 131 GLN A O 1
ATOM 1042 N N . PRO A 1 132 ? 0.444 1.478 -8.289 1.00 90.44 132 PRO A N 1
ATOM 1043 C CA . PRO A 1 132 ? 0.057 2.819 -7.876 1.00 90.44 132 PRO A CA 1
ATOM 1044 C C . PRO A 1 132 ? -1.466 2.945 -7.756 1.00 90.44 132 PRO A C 1
ATOM 1046 O O . PRO A 1 132 ? -2.227 2.293 -8.473 1.00 90.44 132 PRO A O 1
ATOM 1049 N N . ALA A 1 133 ? -1.921 3.840 -6.880 1.00 92.06 133 ALA A N 1
ATOM 1050 C CA . ALA A 1 133 ? -3.311 4.276 -6.895 1.00 92.06 133 ALA A CA 1
ATOM 1051 C C . ALA A 1 133 ? -3.676 4.776 -8.304 1.00 92.06 133 ALA A C 1
ATOM 1053 O O . ALA A 1 133 ? -2.912 5.525 -8.914 1.00 92.06 133 ALA A O 1
ATOM 1054 N N . SER A 1 134 ? -4.851 4.406 -8.798 1.00 91.38 134 SER A N 1
ATOM 1055 C CA . SER A 1 134 ? -5.379 4.805 -10.100 1.00 91.38 134 SER A CA 1
ATOM 1056 C C . SER A 1 134 ? -6.889 5.028 -10.011 1.00 91.38 134 SER A C 1
ATOM 1058 O O . SER A 1 134 ? -7.492 4.866 -8.950 1.00 91.38 134 SER A O 1
ATOM 1060 N N . TYR A 1 135 ? -7.510 5.455 -11.111 1.00 89.94 135 TYR A N 1
ATOM 1061 C CA . TYR A 1 135 ? -8.969 5.544 -11.162 1.00 89.94 135 TYR A CA 1
ATOM 1062 C C . TYR A 1 135 ? -9.603 4.148 -11.103 1.00 89.94 135 TYR A C 1
ATOM 1064 O O . TYR A 1 135 ? -10.610 3.951 -10.428 1.00 89.94 135 TYR A O 1
ATOM 1072 N N . GLU A 1 136 ? -8.999 3.176 -11.786 1.00 85.75 136 GLU A N 1
ATOM 1073 C CA . GLU A 1 136 ? -9.487 1.805 -11.945 1.00 85.75 136 GLU A CA 1
ATOM 1074 C C . GLU A 1 136 ? -9.558 1.098 -10.593 1.00 85.75 136 GLU A C 1
ATOM 1076 O O . GLU A 1 136 ? -10.648 0.708 -10.199 1.00 85.75 136 GLU A O 1
ATOM 1081 N N . ASN A 1 137 ? -8.466 1.085 -9.820 1.00 90.81 137 ASN A N 1
ATOM 1082 C CA . ASN A 1 137 ? -8.454 0.484 -8.479 1.00 90.81 137 ASN A CA 1
ATOM 1083 C C . ASN A 1 137 ? -9.107 1.360 -7.391 1.00 90.81 137 ASN A C 1
ATOM 1085 O O . ASN A 1 137 ? -8.917 1.111 -6.204 1.00 90.81 137 ASN A O 1
ATOM 1089 N N . SER A 1 138 ? -9.824 2.425 -7.770 1.00 94.12 138 SER A N 1
ATOM 1090 C CA . SER A 1 138 ? -10.461 3.394 -6.857 1.00 94.12 138 SER A CA 1
ATOM 1091 C C . SER A 1 138 ? -9.502 4.051 -5.853 1.00 94.12 138 SER A C 1
ATOM 1093 O O . SER A 1 138 ? -9.932 4.607 -4.843 1.00 94.12 138 SER A O 1
ATOM 1095 N N . GLY A 1 139 ? -8.195 3.992 -6.110 1.00 94.50 139 GLY A N 1
ATOM 1096 C CA . GLY A 1 139 ? -7.163 4.390 -5.161 1.00 94.50 139 GLY A CA 1
ATOM 1097 C C . GLY A 1 139 ? -7.007 3.452 -3.963 1.00 94.50 139 GLY A C 1
ATOM 1098 O O . GLY A 1 139 ? -6.263 3.804 -3.052 1.00 94.50 139 GLY A O 1
ATOM 1099 N N . HIS A 1 140 ? -7.664 2.287 -3.962 1.00 97.00 140 HIS A N 1
ATOM 1100 C CA . HIS A 1 140 ? -7.480 1.222 -2.980 1.00 97.00 140 HIS A CA 1
ATOM 1101 C C . HIS A 1 140 ? -6.148 0.521 -3.245 1.00 97.00 140 HIS A C 1
ATOM 1103 O O . HIS A 1 140 ? -6.086 -0.532 -3.879 1.00 97.00 140 HIS A O 1
ATOM 1109 N N . ASN A 1 141 ? -5.063 1.165 -2.821 1.00 94.88 141 ASN A N 1
ATOM 1110 C CA . ASN A 1 141 ? -3.722 0.633 -2.994 1.00 94.88 141 ASN A CA 1
ATOM 1111 C C . ASN A 1 141 ? -3.060 0.229 -1.676 1.00 94.88 141 ASN A C 1
ATOM 1113 O O . ASN A 1 141 ? -2.148 -0.581 -1.733 1.00 94.88 141 ASN A O 1
ATOM 1117 N N . ASN A 1 142 ? -3.508 0.723 -0.520 1.00 96.75 142 ASN A N 1
ATOM 1118 C CA . ASN A 1 142 ? -3.116 0.230 0.806 1.00 96.75 142 ASN A CA 1
ATOM 1119 C C . ASN A 1 142 ? -4.129 -0.799 1.338 1.00 96.75 142 ASN A C 1
ATOM 1121 O O . ASN A 1 142 ? -5.216 -0.942 0.784 1.00 96.75 142 ASN A O 1
ATOM 1125 N N . ASN A 1 143 ? -3.782 -1.508 2.409 1.00 98.38 143 ASN A N 1
ATOM 1126 C CA . ASN A 1 143 ? -4.682 -2.465 3.046 1.00 98.38 143 ASN A CA 1
ATOM 1127 C C . ASN A 1 143 ? -5.704 -1.760 3.947 1.00 98.38 143 ASN A C 1
ATOM 1129 O O . ASN A 1 143 ? -5.345 -0.931 4.790 1.00 98.38 143 ASN A O 1
ATOM 1133 N N . LEU A 1 144 ? -6.974 -2.146 3.809 1.00 98.75 144 LEU A N 1
ATOM 1134 C CA . LEU A 1 144 ? -8.063 -1.733 4.696 1.00 98.75 144 LEU A CA 1
ATOM 1135 C C . LEU A 1 144 ? -8.450 -2.920 5.567 1.00 98.75 144 LEU A C 1
ATOM 1137 O O . LEU A 1 144 ? -8.972 -3.923 5.077 1.00 98.75 144 LEU A O 1
ATOM 1141 N N . SER A 1 145 ? -8.166 -2.827 6.861 1.00 98.88 145 SER A N 1
ATOM 1142 C CA . SER A 1 145 ? -8.346 -3.950 7.783 1.00 98.88 145 SER A CA 1
ATOM 1143 C C . SER A 1 145 ? -9.392 -3.636 8.836 1.00 98.88 145 SER A C 1
ATOM 1145 O O . SER A 1 145 ? -9.607 -2.477 9.180 1.00 98.88 145 SER A O 1
ATOM 1147 N N . PHE A 1 146 ? -10.035 -4.664 9.378 1.00 98.94 146 PHE A N 1
ATOM 1148 C CA . PHE A 1 146 ? -10.910 -4.503 10.531 1.00 98.94 146 PHE A CA 1
ATOM 1149 C C . PHE A 1 146 ? -10.866 -5.706 11.463 1.00 98.94 146 PHE A C 1
ATOM 1151 O O . PHE A 1 146 ? -10.592 -6.836 11.057 1.00 98.94 146 PHE A O 1
ATOM 1158 N N . ILE A 1 147 ? -11.144 -5.433 12.731 1.00 98.88 147 ILE A N 1
ATOM 1159 C CA . ILE A 1 147 ? -11.154 -6.396 13.819 1.00 98.88 147 ILE A CA 1
ATOM 1160 C C . ILE A 1 147 ? -12.555 -6.413 14.412 1.00 98.88 147 ILE A C 1
ATOM 1162 O O . ILE A 1 147 ? -13.064 -5.375 14.834 1.00 98.88 147 ILE A O 1
ATOM 1166 N N . VAL A 1 148 ? -13.161 -7.595 14.460 1.00 98.75 148 VAL A N 1
ATOM 1167 C CA . VAL A 1 148 ? -14.422 -7.852 15.155 1.00 98.75 148 VAL A CA 1
ATOM 1168 C C . VAL A 1 148 ? -14.090 -8.272 16.589 1.00 98.75 148 VAL A C 1
ATOM 1170 O O . VAL A 1 148 ? -13.580 -9.374 16.834 1.00 98.75 148 VAL A O 1
ATOM 1173 N N . ALA A 1 149 ? -14.328 -7.352 17.520 1.00 98.19 149 ALA A N 1
ATOM 1174 C CA . ALA A 1 149 ? -14.287 -7.584 18.959 1.00 98.19 149 ALA A CA 1
ATOM 1175 C C . ALA A 1 149 ? -15.678 -8.038 19.456 1.00 98.19 149 ALA A C 1
ATOM 1177 O O . ALA A 1 149 ? -16.576 -8.272 18.644 1.00 98.19 149 ALA A O 1
ATOM 1178 N N . ASP A 1 150 ? -15.871 -8.179 20.768 1.00 98.25 150 ASP A N 1
ATOM 1179 C CA . ASP A 1 150 ? -17.136 -8.699 21.313 1.00 98.25 150 ASP A CA 1
ATOM 1180 C C . ASP A 1 150 ? -18.275 -7.662 21.284 1.00 98.25 150 ASP A C 1
ATOM 1182 O O . ASP A 1 150 ? -19.443 -8.028 21.153 1.00 98.25 150 ASP A O 1
ATOM 1186 N N . ASP A 1 151 ? -17.952 -6.370 21.402 1.00 98.31 151 ASP A N 1
ATOM 1187 C CA . ASP A 1 151 ? -18.924 -5.272 21.500 1.00 98.31 151 ASP A CA 1
ATOM 1188 C C . ASP A 1 151 ? -18.857 -4.264 20.340 1.00 98.31 151 ASP A C 1
ATOM 1190 O O . ASP A 1 151 ? -19.770 -3.452 20.174 1.00 98.31 151 ASP A O 1
ATOM 1194 N N . ALA A 1 152 ? -17.798 -4.306 19.528 1.00 98.56 152 ALA A N 1
ATOM 1195 C CA . ALA A 1 152 ? -17.548 -3.333 18.472 1.00 98.56 152 ALA A CA 1
ATOM 1196 C C . ALA A 1 152 ? -16.625 -3.858 17.362 1.00 98.56 152 ALA A C 1
ATOM 1198 O O . ALA A 1 152 ? -15.938 -4.871 17.498 1.00 98.56 152 ALA A O 1
ATOM 1199 N N . VAL A 1 153 ? -16.569 -3.103 16.265 1.00 98.94 153 VAL A N 1
ATOM 1200 C CA . VAL A 1 153 ? -15.566 -3.245 15.207 1.00 98.94 153 VAL A CA 1
ATOM 1201 C C . VAL A 1 153 ? -14.545 -2.107 15.291 1.00 98.94 153 VAL A C 1
ATOM 1203 O O . VAL A 1 153 ? -14.906 -0.941 15.481 1.00 98.94 153 VAL A O 1
ATOM 1206 N N . VAL A 1 154 ? -13.267 -2.444 15.117 1.00 98.94 154 VAL A N 1
ATOM 1207 C CA . VAL A 1 154 ? -12.165 -1.489 14.923 1.00 98.94 154 VAL A CA 1
ATOM 1208 C C . VAL A 1 154 ? -11.713 -1.563 13.475 1.00 98.94 154 VAL A C 1
ATOM 1210 O O . VAL A 1 154 ? -11.371 -2.642 13.006 1.00 98.94 154 VAL A O 1
ATOM 1213 N N . VAL A 1 155 ? -11.680 -0.433 12.774 1.00 98.94 155 VAL A N 1
ATOM 1214 C CA . VAL A 1 155 ? -11.154 -0.328 11.407 1.00 98.94 155 VAL A CA 1
ATOM 1215 C C . VAL A 1 155 ? -9.763 0.299 11.449 1.00 98.94 155 VAL A C 1
ATOM 1217 O O . VAL A 1 155 ? -9.538 1.282 12.152 1.00 98.94 155 VAL A O 1
ATOM 1220 N N . PHE A 1 156 ? -8.832 -0.254 10.680 1.00 98.88 156 PHE A N 1
ATOM 1221 C CA . PHE A 1 156 ? -7.502 0.295 10.450 1.00 98.88 156 PHE A CA 1
ATOM 1222 C C . PHE A 1 156 ? -7.411 0.747 8.989 1.00 98.88 156 PHE A C 1
ATOM 1224 O O . PHE A 1 156 ? -7.544 -0.069 8.074 1.00 98.88 156 PHE A O 1
ATOM 1231 N N . ASN A 1 157 ? -7.190 2.051 8.818 1.00 98.75 157 ASN A N 1
ATOM 1232 C CA . ASN A 1 157 ? -7.344 2.877 7.621 1.00 98.75 157 ASN A CA 1
ATOM 1233 C C . ASN A 1 157 ? -8.793 3.158 7.208 1.00 98.75 157 ASN A C 1
ATOM 1235 O O . ASN A 1 157 ? -9.598 2.265 6.972 1.00 98.75 157 ASN A O 1
ATOM 1239 N N . ALA A 1 158 ? -9.110 4.444 7.049 1.00 98.62 158 ALA A N 1
ATOM 1240 C CA . ALA A 1 158 ? -10.425 4.926 6.643 1.00 98.62 158 ALA A CA 1
ATOM 1241 C C . ALA A 1 158 ? -10.706 4.763 5.139 1.00 98.62 158 ALA A C 1
ATOM 1243 O O . ALA A 1 158 ? -11.849 4.939 4.719 1.00 98.62 158 ALA A O 1
ATOM 1244 N N . GLY A 1 159 ? -9.686 4.465 4.331 1.00 97.94 159 GLY A N 1
ATOM 1245 C CA . GLY A 1 159 ? -9.767 4.421 2.872 1.00 97.94 159 GLY A CA 1
ATOM 1246 C C . GLY A 1 159 ? -9.513 5.771 2.195 1.00 97.94 159 GLY A C 1
ATOM 1247 O O . GLY A 1 159 ? -9.480 6.830 2.824 1.00 97.94 159 GLY A O 1
ATOM 1248 N N . GLY A 1 160 ? -9.321 5.725 0.874 1.00 97.62 160 GLY A N 1
ATOM 1249 C CA . GLY A 1 160 ? -8.938 6.873 0.049 1.00 97.62 160 GLY A CA 1
ATOM 1250 C C . GLY A 1 160 ? -10.074 7.800 -0.389 1.00 97.62 160 GLY A C 1
ATOM 1251 O O . GLY A 1 160 ? -9.807 8.800 -1.055 1.00 97.62 160 GLY A O 1
ATOM 1252 N N . SER A 1 161 ? -11.326 7.479 -0.060 1.00 98.56 161 SER A N 1
ATOM 1253 C CA . SER A 1 161 ? -12.505 8.277 -0.411 1.00 98.56 161 SER A CA 1
ATOM 1254 C C . SER A 1 161 ? -13.722 7.868 0.422 1.00 98.56 161 SER A C 1
ATOM 1256 O O . SER A 1 161 ? -13.733 6.799 1.033 1.00 98.56 161 SER A O 1
ATOM 1258 N N . TYR A 1 162 ? -14.767 8.698 0.399 1.00 98.69 162 TYR A N 1
ATOM 1259 C CA . TYR A 1 162 ? -16.078 8.374 0.971 1.00 98.69 162 TYR A CA 1
ATOM 1260 C C . TYR A 1 162 ? -16.652 7.081 0.385 1.00 98.69 162 TYR A C 1
ATOM 1262 O O . TYR A 1 162 ? -17.106 6.220 1.126 1.00 98.69 162 TYR A O 1
ATOM 1270 N N . LEU A 1 163 ? -16.584 6.929 -0.943 1.00 98.00 163 LEU A N 1
ATOM 1271 C CA . LEU A 1 163 ? -17.082 5.752 -1.656 1.00 98.00 163 LEU A CA 1
ATOM 1272 C C . LEU A 1 163 ? -16.383 4.467 -1.190 1.00 98.00 163 LEU A C 1
ATOM 1274 O O . LEU A 1 163 ? -17.032 3.443 -0.978 1.00 98.00 163 LEU A O 1
ATOM 1278 N N . LEU A 1 164 ? -15.057 4.517 -1.027 1.00 97.88 164 LEU A N 1
ATOM 1279 C CA . LEU A 1 164 ? -14.288 3.353 -0.594 1.00 97.88 164 LEU A CA 1
ATOM 1280 C C . LEU A 1 164 ? -14.601 2.982 0.863 1.00 97.88 164 LEU A C 1
ATOM 1282 O O . LEU A 1 164 ? -14.764 1.803 1.167 1.00 97.88 164 LEU A O 1
ATOM 1286 N N . ALA A 1 165 ? -14.737 3.982 1.739 1.00 98.81 165 ALA A N 1
ATOM 1287 C CA . ALA A 1 165 ? -15.149 3.793 3.128 1.00 98.81 165 ALA A CA 1
ATOM 1288 C C . ALA A 1 165 ? -16.551 3.171 3.241 1.00 98.81 165 ALA A C 1
ATOM 1290 O O . ALA A 1 165 ? -16.742 2.207 3.979 1.00 98.81 165 ALA A O 1
ATOM 1291 N N . GLU A 1 166 ? -17.510 3.683 2.466 1.00 98.75 166 GLU A N 1
ATOM 1292 C CA . GLU A 1 166 ? -18.877 3.162 2.395 1.00 98.75 166 GLU A CA 1
ATOM 1293 C C . GLU A 1 166 ? -18.902 1.703 1.940 1.00 98.75 166 GLU A C 1
ATOM 1295 O O . GLU A 1 166 ? -19.476 0.852 2.618 1.00 98.75 166 GLU A O 1
ATOM 1300 N N . THR A 1 167 ? -18.182 1.398 0.860 1.00 98.31 167 THR A N 1
ATOM 1301 C CA . THR A 1 167 ? -18.081 0.033 0.330 1.00 98.31 167 THR A CA 1
ATOM 1302 C C . THR A 1 167 ? -17.454 -0.921 1.348 1.00 98.31 167 THR A C 1
ATOM 1304 O O . THR A 1 167 ? -17.922 -2.044 1.528 1.00 98.31 167 THR A O 1
ATOM 1307 N N . MET A 1 168 ? -16.409 -0.480 2.055 1.00 98.69 168 MET A N 1
ATOM 1308 C CA . MET A 1 168 ? -15.783 -1.278 3.107 1.00 98.69 168 MET A CA 1
ATOM 1309 C C . MET A 1 168 ? -16.754 -1.554 4.263 1.00 98.69 168 MET A C 1
ATOM 1311 O O . MET A 1 168 ? -16.830 -2.678 4.756 1.00 98.69 168 MET A O 1
ATOM 1315 N N . HIS A 1 169 ? -17.535 -0.557 4.682 1.00 98.81 169 HIS A N 1
ATOM 1316 C CA . HIS A 1 169 ? -18.538 -0.736 5.730 1.00 98.81 169 HIS A CA 1
ATOM 1317 C C . HIS A 1 169 ? -19.670 -1.674 5.303 1.00 98.81 169 HIS A C 1
ATOM 1319 O O . HIS A 1 169 ? -20.140 -2.464 6.120 1.00 98.81 169 HIS A O 1
ATOM 1325 N N . ASP A 1 170 ? -20.081 -1.645 4.035 1.00 98.62 170 ASP A N 1
ATOM 1326 C CA . ASP A 1 170 ? -21.028 -2.622 3.494 1.00 98.62 170 ASP A CA 1
ATOM 1327 C C . ASP A 1 170 ? -20.506 -4.055 3.658 1.00 98.62 170 ASP A C 1
ATOM 1329 O O . ASP A 1 170 ? -21.239 -4.914 4.147 1.00 98.62 170 ASP A O 1
ATOM 1333 N N . LYS A 1 171 ? -19.213 -4.291 3.397 1.00 98.50 171 LYS A N 1
ATOM 1334 C CA . LYS A 1 171 ? -18.576 -5.596 3.643 1.00 98.50 171 LYS A CA 1
ATOM 1335 C C . LYS A 1 171 ? -18.470 -5.973 5.116 1.00 98.50 171 LYS A C 1
ATOM 1337 O O . LYS A 1 171 ? -18.638 -7.140 5.452 1.00 98.50 171 LYS A O 1
ATOM 1342 N N . ILE A 1 172 ? -18.261 -5.011 6.011 1.00 98.81 172 ILE A N 1
ATOM 1343 C CA . ILE A 1 172 ? -18.301 -5.269 7.459 1.00 98.81 172 ILE A CA 1
ATOM 1344 C C . ILE A 1 172 ? -19.710 -5.707 7.892 1.00 98.81 172 ILE A C 1
ATOM 1346 O O . ILE A 1 172 ? -19.841 -6.674 8.643 1.00 98.81 172 ILE A O 1
ATOM 1350 N N . LYS A 1 173 ? -20.764 -5.057 7.378 1.00 98.69 173 LYS A N 1
ATOM 1351 C CA . LYS A 1 173 ? -22.169 -5.384 7.689 1.00 98.69 173 LYS A CA 1
ATOM 1352 C C . LYS A 1 173 ? -22.604 -6.760 7.173 1.00 98.69 173 LYS A C 1
ATOM 1354 O O . LYS A 1 173 ? -23.517 -7.356 7.737 1.00 98.69 173 LYS A O 1
ATOM 1359 N N . GLU A 1 174 ? -21.952 -7.287 6.135 1.00 98.25 174 GLU A N 1
ATOM 1360 C CA . GLU A 1 174 ? -22.146 -8.676 5.686 1.00 98.25 174 GLU A CA 1
ATOM 1361 C C . GLU A 1 174 ? -21.621 -9.703 6.715 1.00 98.25 174 GLU A C 1
ATOM 1363 O O 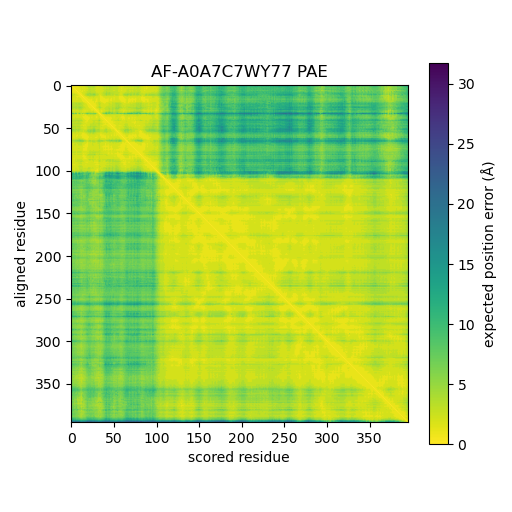. GLU A 1 174 ? -22.074 -10.847 6.727 1.00 98.25 174 GLU A O 1
ATOM 1368 N N . ILE A 1 175 ? -20.688 -9.303 7.590 1.00 98.50 175 ILE A N 1
ATOM 1369 C CA . ILE A 1 175 ? -19.996 -10.180 8.549 1.00 98.50 175 ILE A CA 1
ATOM 1370 C C . ILE A 1 175 ? -20.542 -10.021 9.973 1.00 98.50 175 ILE A C 1
ATOM 1372 O O . ILE A 1 175 ? -20.640 -11.002 10.711 1.00 98.50 175 ILE A O 1
ATOM 1376 N N . THR A 1 176 ? -20.893 -8.803 10.388 1.00 98.62 176 THR A N 1
ATOM 1377 C CA . THR A 1 176 ? -21.355 -8.520 11.752 1.00 98.62 176 THR A CA 1
ATOM 1378 C C . THR A 1 176 ? -22.329 -7.344 11.810 1.00 98.62 176 THR A C 1
ATOM 1380 O O . THR A 1 176 ? -22.283 -6.437 10.987 1.00 98.62 176 THR A O 1
ATOM 1383 N N . ASN A 1 177 ? -23.191 -7.343 12.831 1.00 98.06 177 ASN A N 1
ATOM 1384 C CA . ASN A 1 177 ? -24.099 -6.232 13.142 1.00 98.06 177 ASN A CA 1
ATOM 1385 C C . ASN A 1 177 ? -23.532 -5.270 14.205 1.00 98.06 177 ASN A C 1
ATOM 1387 O O . ASN A 1 177 ? -24.230 -4.349 14.629 1.00 98.06 177 ASN A O 1
ATOM 1391 N N . LEU A 1 178 ? -22.308 -5.508 14.689 1.00 98.69 178 LEU A N 1
ATOM 1392 C CA . LEU A 1 178 ? -21.664 -4.642 15.675 1.00 98.69 178 LEU A CA 1
ATOM 1393 C C . LEU A 1 178 ? -21.308 -3.276 15.062 1.00 98.69 178 LEU A C 1
ATOM 1395 O O . LEU A 1 178 ? -20.914 -3.214 13.895 1.00 98.69 178 LEU A O 1
ATOM 1399 N N . PRO A 1 179 ? -21.404 -2.178 15.833 1.00 98.50 179 PRO A N 1
ATOM 1400 C CA . PRO A 1 179 ? -21.039 -0.858 15.340 1.00 98.50 179 PRO A CA 1
ATOM 1401 C C . PRO A 1 179 ? -19.522 -0.732 15.165 1.00 98.50 179 PRO A C 1
ATOM 1403 O O . PRO A 1 179 ? -18.738 -1.266 15.954 1.00 98.50 179 PRO A O 1
ATOM 1406 N N . VAL A 1 180 ? -19.095 0.052 14.174 1.00 98.88 180 VAL A N 1
ATOM 1407 C CA . VAL A 1 180 ? -17.700 0.499 14.081 1.00 98.88 180 VAL A CA 1
ATOM 1408 C C . VAL A 1 180 ? -17.469 1.589 15.127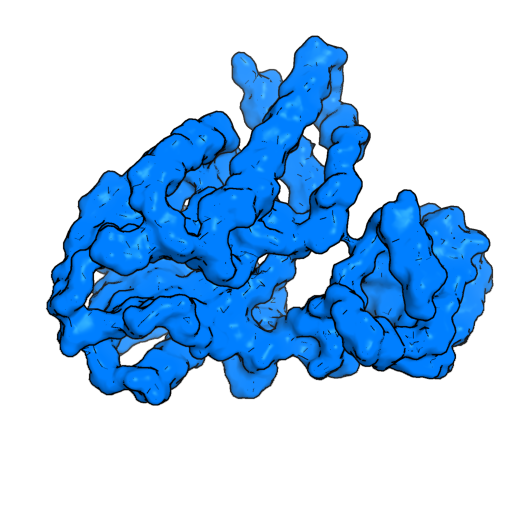 1.00 98.88 180 VAL A C 1
ATOM 1410 O O . VAL A 1 180 ? -17.979 2.698 14.994 1.00 98.88 180 VAL A O 1
ATOM 1413 N N . LYS A 1 181 ? -16.712 1.270 16.183 1.00 98.81 181 LYS A N 1
ATOM 1414 C CA . LYS A 1 181 ? -16.428 2.198 17.294 1.00 98.81 181 LYS A CA 1
ATOM 1415 C C . LYS A 1 181 ? -15.228 3.089 16.986 1.00 98.81 181 LYS A C 1
ATOM 1417 O O . LYS A 1 181 ? -15.273 4.289 17.249 1.00 98.81 181 LYS A O 1
ATOM 1422 N N . TYR A 1 182 ? -14.180 2.512 16.398 1.00 98.94 182 TYR A N 1
ATOM 1423 C CA . TYR A 1 182 ? -12.924 3.203 16.115 1.00 98.94 182 TYR A CA 1
ATOM 1424 C C . TYR A 1 182 ? -12.509 3.041 14.658 1.00 98.94 182 TYR A C 1
ATOM 1426 O O . TYR A 1 182 ? -12.567 1.938 14.114 1.00 98.94 182 TYR A O 1
ATOM 1434 N N . VAL A 1 183 ? -12.018 4.131 14.066 1.00 98.94 183 VAL A N 1
ATOM 1435 C CA . VAL A 1 183 ? -11.261 4.103 12.811 1.00 98.94 183 VAL A CA 1
ATOM 1436 C C . VAL A 1 183 ? -9.897 4.725 13.051 1.00 98.94 183 VAL A C 1
ATOM 1438 O O . VAL A 1 183 ? -9.786 5.896 13.410 1.00 98.94 183 VAL A O 1
ATOM 1441 N N . VAL A 1 184 ? -8.858 3.924 12.870 1.00 98.94 184 VAL A N 1
ATOM 1442 C CA . VAL A 1 184 ? -7.471 4.280 13.151 1.00 98.94 184 VAL A CA 1
ATOM 1443 C C . VAL A 1 184 ? -6.766 4.602 11.844 1.00 98.94 184 VAL A C 1
ATOM 1445 O O . VAL A 1 184 ? -6.810 3.810 10.910 1.00 98.94 184 VAL A O 1
ATOM 1448 N N . LEU A 1 185 ? -6.121 5.761 11.765 1.00 98.81 185 LEU A N 1
ATOM 1449 C CA . LEU A 1 185 ? -5.378 6.194 10.585 1.00 98.81 185 LEU A CA 1
ATOM 1450 C C . LEU A 1 185 ? -3.902 5.846 10.763 1.00 98.81 185 LEU A C 1
ATOM 1452 O O . LEU A 1 185 ? -3.265 6.397 11.662 1.00 98.81 185 LEU A O 1
ATOM 1456 N N . GLU A 1 186 ? -3.355 4.984 9.902 1.00 98.31 186 GLU A N 1
ATOM 1457 C CA . GLU A 1 186 ? -1.944 4.583 9.993 1.00 98.31 186 GLU A CA 1
ATOM 1458 C C . GLU A 1 186 ? -0.993 5.780 9.882 1.00 98.31 186 GLU A C 1
ATOM 1460 O O . GLU A 1 186 ? 0.044 5.814 10.535 1.00 98.31 186 GLU A O 1
ATOM 1465 N N . ASN A 1 187 ? -1.360 6.774 9.068 1.00 97.56 187 ASN A N 1
ATOM 1466 C CA . ASN A 1 187 ? -0.614 8.004 8.844 1.00 97.56 187 ASN A CA 1
ATOM 1467 C C . ASN A 1 187 ? -1.528 9.091 8.229 1.00 97.56 187 ASN A C 1
ATOM 1469 O O . ASN A 1 187 ? -2.755 8.979 8.197 1.00 97.56 187 ASN A O 1
ATOM 1473 N N . ALA A 1 188 ? -0.930 10.188 7.755 1.00 97.31 188 ALA A N 1
ATOM 1474 C CA . ALA A 1 188 ? -1.643 11.324 7.161 1.00 97.31 188 ALA A CA 1
ATOM 1475 C C . ALA A 1 188 ? -1.863 11.219 5.635 1.00 97.31 188 ALA A C 1
ATOM 1477 O O . ALA A 1 188 ? -2.262 12.204 5.004 1.00 97.31 188 ALA A O 1
ATOM 1478 N N . GLN A 1 189 ? -1.549 10.085 5.004 1.00 97.06 189 GLN A N 1
ATOM 1479 C CA . GLN A 1 189 ? -1.672 9.932 3.558 1.00 97.06 189 GLN A CA 1
ATOM 1480 C C . GLN A 1 189 ? -3.122 9.782 3.116 1.00 97.06 189 GLN A C 1
ATOM 1482 O O . GLN A 1 189 ? -3.978 9.252 3.819 1.00 97.06 189 GLN A O 1
ATOM 1487 N N . GLY A 1 190 ? -3.389 10.231 1.887 1.00 97.50 190 GLY A N 1
ATOM 1488 C CA . GLY A 1 190 ? -4.741 10.279 1.343 1.00 97.50 190 GLY A CA 1
ATOM 1489 C C . GLY A 1 190 ? -5.444 8.919 1.327 1.00 97.50 190 GLY A C 1
ATOM 1490 O O . GLY A 1 190 ? -6.607 8.861 1.704 1.00 97.50 190 GLY A O 1
ATOM 1491 N N . HIS A 1 191 ? -4.746 7.837 0.955 1.00 96.69 191 HIS A N 1
ATOM 1492 C CA . HIS A 1 191 ? -5.326 6.485 0.920 1.00 96.69 191 HIS A CA 1
ATOM 1493 C C . HIS A 1 191 ? -5.751 5.969 2.306 1.00 96.69 191 HIS A C 1
ATOM 1495 O O . HIS A 1 191 ? -6.628 5.117 2.393 1.00 96.69 191 HIS A O 1
ATOM 1501 N N . ALA A 1 192 ? -5.174 6.509 3.384 1.00 97.81 192 ALA A N 1
ATOM 1502 C CA . ALA A 1 192 ? -5.454 6.083 4.748 1.00 97.81 192 ALA A CA 1
ATOM 1503 C C . ALA A 1 192 ? -6.572 6.917 5.375 1.00 97.81 192 ALA A C 1
ATOM 1505 O O . ALA A 1 192 ? -7.330 6.398 6.185 1.00 97.81 192 ALA A O 1
ATOM 1506 N N . MET A 1 193 ? -6.676 8.203 5.015 1.00 97.75 193 MET A N 1
ATOM 1507 C CA . MET A 1 193 ? -7.443 9.190 5.785 1.00 97.75 193 MET A CA 1
ATOM 1508 C C . MET A 1 193 ? -8.667 9.784 5.083 1.00 97.75 193 MET A C 1
ATOM 1510 O O . MET A 1 193 ? -9.556 10.297 5.763 1.00 97.75 193 MET A O 1
ATOM 1514 N N . LEU A 1 194 ? -8.741 9.770 3.751 1.00 98.69 194 LEU A N 1
ATOM 1515 C CA . LEU A 1 194 ? -9.737 10.573 3.030 1.00 98.69 194 LEU A CA 1
ATOM 1516 C C . LEU A 1 194 ? -11.174 10.077 3.221 1.00 98.69 194 LEU A C 1
ATOM 1518 O O . LEU A 1 194 ? -12.100 10.879 3.174 1.00 98.69 194 LEU A O 1
ATOM 1522 N N . GLY A 1 195 ? -11.372 8.792 3.505 1.00 98.56 195 GLY A N 1
ATOM 1523 C CA . GLY A 1 195 ? -12.680 8.220 3.822 1.00 98.56 195 GLY A CA 1
ATOM 1524 C C . GLY A 1 195 ? -13.213 8.573 5.214 1.00 98.56 195 GLY A C 1
ATOM 1525 O O . GLY A 1 195 ? -14.345 8.222 5.539 1.00 98.56 195 GLY A O 1
ATOM 1526 N N . SER A 1 196 ? -12.445 9.284 6.050 1.00 98.81 196 SER A N 1
ATOM 1527 C CA . SER A 1 196 ? -12.796 9.520 7.461 1.00 98.81 196 SER A CA 1
ATOM 1528 C C . SER A 1 196 ? -14.160 10.190 7.651 1.00 98.81 196 SER A C 1
ATOM 1530 O O . SER A 1 196 ? -14.850 9.903 8.628 1.00 98.81 196 SER A O 1
ATOM 1532 N N . ASN A 1 197 ? -14.586 11.065 6.730 1.00 98.75 197 ASN A N 1
ATOM 1533 C CA . ASN A 1 197 ? -15.865 11.758 6.883 1.00 98.75 197 ASN A CA 1
ATOM 1534 C C . ASN A 1 197 ? -17.076 10.822 6.780 1.00 98.75 197 ASN A C 1
ATOM 1536 O O . ASN A 1 197 ? -18.064 11.075 7.459 1.00 98.75 197 ASN A O 1
ATOM 1540 N N . TYR A 1 198 ? -16.978 9.726 6.022 1.00 98.88 198 TYR A N 1
ATOM 1541 C CA . TYR A 1 198 ? -18.001 8.680 6.028 1.00 98.88 198 TYR A CA 1
ATOM 1542 C C . TYR A 1 198 ? -18.112 8.032 7.411 1.00 98.88 198 TYR A C 1
ATOM 1544 O O . TYR A 1 198 ? -19.187 7.981 8.001 1.00 98.88 198 TYR A O 1
ATOM 1552 N N . TRP A 1 199 ? -16.984 7.577 7.959 1.00 98.88 199 TRP A N 1
ATOM 1553 C CA . TRP A 1 199 ? -16.949 6.865 9.237 1.00 98.88 199 TRP A CA 1
ATOM 1554 C C . TRP A 1 199 ? -17.462 7.710 10.400 1.00 98.88 199 TRP A C 1
ATOM 1556 O O . TRP A 1 199 ? -18.187 7.214 11.261 1.00 98.88 199 TRP A O 1
ATOM 1566 N N . LYS A 1 200 ? -17.162 9.010 10.380 1.00 98.56 200 LYS A N 1
ATOM 1567 C CA . LYS A 1 200 ? -17.686 9.960 11.361 1.00 98.56 200 LYS A CA 1
ATOM 1568 C C . LYS A 1 200 ? -19.207 10.112 11.282 1.00 98.56 200 LYS A C 1
ATOM 1570 O O . LYS A 1 200 ? -19.858 10.215 12.316 1.00 98.56 200 LYS A O 1
ATOM 1575 N N . GLU A 1 201 ? -19.787 10.081 10.080 1.00 98.69 201 GLU A N 1
ATOM 1576 C CA . GLU A 1 201 ? -21.248 10.060 9.893 1.00 98.69 201 GLU A CA 1
ATOM 1577 C C . GLU A 1 201 ? -21.883 8.772 10.449 1.00 98.69 201 GLU A C 1
ATOM 1579 O O . GLU A 1 201 ? -23.036 8.804 10.873 1.00 98.69 201 GLU A O 1
ATOM 1584 N N . GLN A 1 202 ? -21.129 7.666 10.511 1.00 98.69 202 GLN A N 1
ATOM 1585 C CA . GLN A 1 202 ? -21.561 6.409 11.140 1.00 98.69 202 GLN A CA 1
ATOM 1586 C C . GLN A 1 202 ? -21.362 6.389 12.668 1.00 98.69 202 GLN A C 1
ATOM 1588 O O . GLN A 1 202 ? -21.701 5.402 13.316 1.00 98.69 202 GLN A O 1
ATOM 1593 N N . GLY A 1 203 ? -20.825 7.464 13.255 1.00 98.62 203 GLY A N 1
ATOM 1594 C CA . GLY A 1 203 ? -20.597 7.587 14.697 1.00 98.62 203 GLY A CA 1
ATOM 1595 C C . GLY A 1 203 ? -19.270 7.014 15.201 1.00 98.62 203 GLY A C 1
ATOM 1596 O O . GLY A 1 203 ? -19.078 6.945 16.414 1.00 98.62 203 GLY A O 1
ATOM 1597 N N . ALA A 1 204 ? -18.350 6.626 14.311 1.00 98.88 204 ALA A N 1
ATOM 1598 C CA . ALA A 1 204 ? -17.037 6.132 14.713 1.00 98.88 204 ALA A CA 1
ATOM 1599 C C . ALA A 1 204 ? -16.115 7.271 15.184 1.00 98.88 204 ALA A C 1
ATOM 1601 O O . ALA A 1 204 ? -16.122 8.370 14.623 1.00 98.88 204 ALA A O 1
ATOM 1602 N N . VAL A 1 205 ? -15.272 6.986 16.179 1.00 98.88 205 VAL A N 1
ATOM 1603 C CA . VAL A 1 205 ? -14.212 7.893 16.643 1.00 98.88 205 VAL A CA 1
ATOM 1604 C C . VAL A 1 205 ? -12.984 7.726 15.752 1.00 98.88 205 VAL A C 1
ATOM 1606 O O . VAL A 1 205 ? -12.437 6.625 15.638 1.00 98.88 205 VAL A O 1
ATOM 1609 N N . ILE A 1 206 ? -12.530 8.821 15.138 1.00 98.94 206 ILE A N 1
ATOM 1610 C CA . ILE A 1 206 ? -11.338 8.810 14.284 1.00 98.94 206 ILE A CA 1
ATOM 1611 C C . ILE A 1 206 ? -10.085 9.039 15.135 1.00 98.94 206 ILE A C 1
ATOM 1613 O O . ILE A 1 206 ? -9.962 10.074 15.794 1.00 98.94 206 ILE A O 1
ATOM 1617 N N . ILE A 1 207 ? -9.138 8.102 15.095 1.00 98.94 207 ILE A N 1
ATOM 1618 C CA . ILE A 1 207 ? -7.890 8.136 15.869 1.00 98.94 207 ILE A CA 1
ATOM 1619 C C . ILE A 1 207 ? -6.693 8.266 14.926 1.00 98.94 207 ILE A C 1
ATOM 1621 O O . ILE A 1 207 ? -6.606 7.554 13.929 1.00 98.94 207 ILE A O 1
ATOM 1625 N N . ALA A 1 208 ? -5.738 9.137 15.252 1.00 98.88 208 ALA A N 1
ATOM 1626 C CA . ALA A 1 208 ? -4.465 9.225 14.534 1.00 98.88 208 ALA A CA 1
ATOM 1627 C C . ALA A 1 208 ? -3.308 9.619 15.459 1.00 98.88 208 ALA A C 1
ATOM 1629 O O . ALA A 1 208 ? -3.517 10.140 16.554 1.00 98.88 208 ALA A O 1
ATOM 1630 N N . HIS A 1 209 ? -2.072 9.466 14.990 1.00 98.81 209 HIS A N 1
ATOM 1631 C CA . HIS A 1 209 ? -0.921 10.054 15.672 1.00 98.81 209 HIS A CA 1
ATOM 1632 C C . HIS A 1 209 ? -1.026 11.592 15.744 1.00 98.81 209 HIS A C 1
ATOM 1634 O O . HIS A 1 209 ? -1.457 12.247 14.786 1.00 98.81 209 HIS A O 1
ATOM 1640 N N . ALA A 1 210 ? -0.575 12.206 16.841 1.00 98.69 210 ALA A N 1
ATOM 1641 C CA . ALA A 1 210 ? -0.646 13.655 17.047 1.00 98.69 210 ALA A CA 1
ATOM 1642 C C . ALA A 1 210 ? 0.103 14.443 15.958 1.00 98.69 210 ALA A C 1
ATOM 1644 O O . ALA A 1 210 ? -0.353 15.500 15.508 1.00 98.69 210 ALA A O 1
ATOM 1645 N N . TYR A 1 211 ? 1.235 13.920 15.476 1.00 98.25 211 TYR A N 1
ATOM 1646 C CA . TYR A 1 211 ? 1.961 14.539 14.365 1.00 98.25 211 TYR A CA 1
ATOM 1647 C C . TYR A 1 211 ? 1.267 14.318 13.012 1.00 98.25 211 TYR A C 1
ATOM 1649 O O . TYR A 1 211 ? 1.242 15.236 12.191 1.00 98.25 211 TYR A O 1
ATOM 1657 N N . ALA A 1 212 ? 0.606 13.172 12.800 1.00 98.19 212 ALA A N 1
ATOM 1658 C CA . ALA A 1 212 ? -0.212 12.953 11.606 1.00 98.19 212 ALA A CA 1
ATOM 1659 C C . ALA A 1 212 ? -1.368 13.965 11.544 1.00 98.19 212 ALA A C 1
ATOM 1661 O O . ALA A 1 212 ? -1.574 14.594 10.507 1.00 98.19 212 ALA A O 1
ATOM 1662 N N . ALA A 1 213 ? -2.041 14.239 12.666 1.00 98.62 213 ALA A N 1
ATOM 1663 C CA . ALA A 1 213 ? -3.066 15.281 12.739 1.00 98.62 213 ALA A CA 1
ATOM 1664 C C . ALA A 1 213 ? -2.516 16.672 12.352 1.00 98.62 213 ALA A C 1
ATOM 1666 O O . ALA A 1 213 ? -3.156 17.412 11.602 1.00 98.62 213 ALA A O 1
ATOM 1667 N N . LYS A 1 214 ? -1.295 17.029 12.777 1.00 98.44 214 LYS A N 1
ATOM 1668 C CA . LYS A 1 214 ? -0.643 18.284 12.347 1.00 98.44 214 LYS A CA 1
ATOM 1669 C C . LYS A 1 214 ? -0.416 18.321 10.829 1.00 98.44 214 LYS A C 1
ATOM 1671 O O . LYS A 1 214 ? -0.668 19.357 10.208 1.00 98.44 214 LYS A O 1
ATOM 1676 N N . ILE A 1 215 ? 0.014 17.208 10.225 1.00 97.62 215 ILE A N 1
ATOM 1677 C CA . ILE A 1 215 ? 0.202 17.092 8.769 1.00 97.62 215 ILE A CA 1
ATOM 1678 C C . ILE A 1 215 ? -1.134 17.253 8.039 1.00 97.62 215 ILE A C 1
ATOM 1680 O O . ILE A 1 215 ? -1.207 18.050 7.104 1.00 97.62 215 ILE A O 1
ATOM 1684 N N . ILE A 1 216 ? -2.186 16.559 8.487 1.00 98.19 216 ILE A N 1
ATOM 1685 C CA . ILE A 1 216 ? -3.537 16.647 7.911 1.00 98.19 216 ILE A CA 1
ATOM 1686 C C . ILE A 1 216 ? -4.013 18.097 7.918 1.00 98.19 216 ILE A C 1
ATOM 1688 O O . ILE A 1 216 ? -4.393 18.628 6.877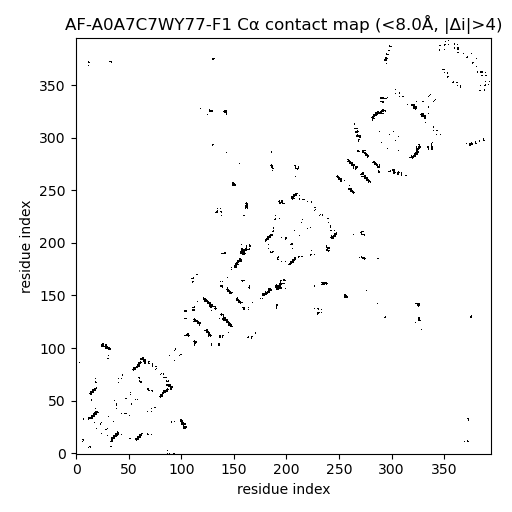 1.00 98.19 216 ILE A O 1
ATOM 1692 N N . LYS A 1 217 ? -3.912 18.773 9.068 1.00 98.31 217 LYS A N 1
ATOM 1693 C CA . LYS A 1 217 ? -4.317 20.174 9.205 1.00 98.31 217 LYS A CA 1
ATOM 1694 C C . LYS A 1 217 ? -3.575 21.074 8.218 1.00 98.31 217 LYS A C 1
ATOM 1696 O O . LYS A 1 217 ? -4.202 21.887 7.544 1.00 98.31 217 LYS A O 1
ATOM 1701 N N . LYS A 1 218 ? -2.250 20.919 8.122 1.00 97.88 218 LYS A N 1
ATOM 1702 C CA . LYS A 1 218 ? -1.388 21.758 7.277 1.00 97.88 218 LYS A CA 1
ATOM 1703 C C . LYS A 1 218 ? -1.563 21.487 5.780 1.00 97.88 218 LYS A C 1
ATOM 1705 O O . LYS A 1 218 ? -1.414 22.410 4.992 1.00 97.88 218 LYS A O 1
ATOM 1710 N N . ARG A 1 219 ? -1.826 20.239 5.386 1.00 96.81 219 ARG A N 1
ATOM 1711 C CA . ARG A 1 219 ? -1.795 19.784 3.984 1.00 96.81 219 ARG A CA 1
ATOM 1712 C C . ARG A 1 219 ? -3.154 19.324 3.456 1.00 96.81 219 ARG A C 1
ATOM 1714 O O . ARG A 1 219 ? -3.193 18.552 2.503 1.00 96.81 219 ARG A O 1
ATOM 1721 N N . ASN A 1 220 ? -4.253 19.743 4.079 1.00 96.00 220 ASN A N 1
ATOM 1722 C CA . ASN A 1 220 ? -5.588 19.241 3.750 1.00 96.00 220 ASN A CA 1
ATOM 1723 C C . ASN A 1 220 ? -5.934 19.412 2.251 1.00 96.00 220 ASN A C 1
ATOM 1725 O O . ASN A 1 220 ? -6.257 18.418 1.601 1.00 96.00 220 ASN A O 1
ATOM 1729 N N . GLU A 1 221 ? -5.760 20.612 1.686 1.00 96.69 221 GLU A N 1
ATOM 1730 C CA . GLU A 1 221 ? -6.044 20.913 0.272 1.00 96.69 221 GLU A CA 1
ATOM 1731 C C . GLU A 1 221 ? -5.154 20.083 -0.660 1.00 96.69 221 GLU A C 1
ATOM 1733 O O . GLU A 1 221 ? -5.640 19.343 -1.510 1.00 96.69 221 GLU A O 1
ATOM 1738 N N . ASP A 1 222 ? -3.843 20.095 -0.412 1.00 97.25 222 ASP A N 1
ATOM 1739 C CA . ASP A 1 222 ? -2.845 19.302 -1.134 1.00 97.25 222 ASP A CA 1
ATOM 1740 C C . ASP A 1 222 ? -3.189 17.804 -1.207 1.00 97.25 222 ASP A C 1
ATOM 1742 O O . ASP A 1 222 ? -2.987 17.150 -2.237 1.00 97.25 222 ASP A O 1
ATOM 1746 N N . ILE A 1 223 ? -3.606 17.223 -0.077 1.00 96.56 223 ILE A N 1
ATOM 1747 C CA . ILE A 1 223 ? -3.955 15.803 0.029 1.00 96.56 223 ILE A CA 1
ATOM 1748 C C . ILE A 1 223 ? -5.210 15.524 -0.799 1.00 96.56 223 ILE A C 1
ATOM 1750 O O . ILE A 1 223 ? -5.208 14.577 -1.593 1.00 96.56 223 ILE A O 1
ATOM 1754 N N . PHE A 1 224 ? -6.239 16.362 -0.651 1.00 98.12 224 PHE A N 1
ATOM 1755 C CA . PHE A 1 224 ? -7.493 16.233 -1.383 1.00 98.12 224 PHE A CA 1
ATOM 1756 C C . PHE A 1 224 ? -7.285 16.373 -2.893 1.00 98.12 224 PHE A C 1
ATOM 1758 O O . PHE A 1 224 ? -7.663 15.481 -3.650 1.00 98.12 224 PHE A O 1
ATOM 1765 N N . ASP A 1 225 ? -6.602 17.424 -3.338 1.00 98.00 225 ASP A N 1
ATOM 1766 C CA . ASP A 1 225 ? -6.407 17.737 -4.753 1.00 98.00 225 ASP A CA 1
ATOM 1767 C C . ASP A 1 225 ? -5.625 16.652 -5.496 1.00 98.00 225 ASP A C 1
ATOM 1769 O O . ASP A 1 225 ? -5.937 16.311 -6.643 1.00 98.00 225 ASP A O 1
ATOM 1773 N N . ARG A 1 226 ? -4.610 16.060 -4.849 1.00 96.00 226 ARG A N 1
ATOM 1774 C CA . ARG A 1 226 ? -3.874 14.922 -5.424 1.00 96.00 226 ARG A CA 1
ATOM 1775 C C . ARG A 1 226 ? -4.773 13.707 -5.633 1.00 96.00 226 ARG A C 1
ATOM 1777 O O . ARG A 1 226 ? -4.602 13.009 -6.633 1.00 96.00 226 ARG A O 1
ATOM 1784 N N . ALA A 1 227 ? -5.680 13.429 -4.699 1.00 96.88 227 ALA A N 1
ATOM 1785 C CA . ALA A 1 227 ? -6.641 12.343 -4.842 1.00 96.88 227 ALA A 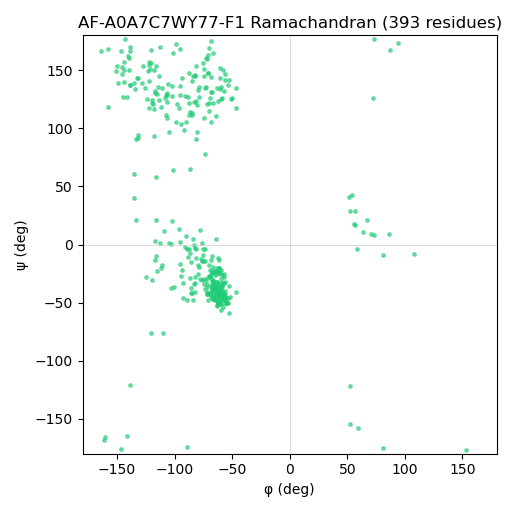CA 1
ATOM 1786 C C . ALA A 1 227 ? -7.708 12.684 -5.889 1.00 96.88 227 ALA A C 1
ATOM 1788 O O . ALA A 1 227 ? -7.970 11.864 -6.763 1.00 96.88 227 ALA A O 1
ATOM 1789 N N . TYR A 1 228 ? -8.230 13.911 -5.891 1.00 97.50 228 TYR A N 1
ATOM 1790 C CA . TYR A 1 228 ? -9.243 14.383 -6.834 1.00 97.50 228 TYR A CA 1
ATOM 1791 C C . TYR A 1 228 ? -8.795 14.307 -8.291 1.00 97.50 228 TYR A C 1
ATOM 1793 O O . TYR A 1 228 ? -9.514 13.753 -9.120 1.00 97.50 228 TYR A O 1
ATOM 1801 N N . ARG A 1 229 ? -7.570 14.748 -8.607 1.00 97.00 229 ARG A N 1
ATOM 1802 C CA . ARG A 1 229 ? -7.018 14.625 -9.971 1.00 97.00 229 ARG A CA 1
ATOM 1803 C C . ARG A 1 229 ? -7.009 13.185 -10.487 1.00 97.00 229 ARG A C 1
ATOM 1805 O O . ARG A 1 229 ? -7.149 12.960 -11.687 1.00 97.00 229 ARG A O 1
ATOM 1812 N N . ARG A 1 230 ? -6.830 12.219 -9.587 1.00 95.06 230 ARG A N 1
ATOM 1813 C CA . ARG A 1 230 ? -6.714 10.797 -9.916 1.00 95.06 230 ARG A CA 1
ATOM 1814 C C . ARG A 1 230 ? -8.063 10.087 -9.942 1.00 95.06 230 ARG A C 1
ATOM 1816 O O . ARG A 1 230 ? -8.342 9.347 -10.877 1.00 95.06 230 ARG A O 1
ATOM 1823 N N . LEU A 1 231 ? -8.872 10.308 -8.910 1.00 96.31 231 LEU A N 1
ATOM 1824 C CA . LEU A 1 231 ? -10.092 9.555 -8.623 1.00 96.31 231 LEU A CA 1
ATOM 1825 C C . LEU A 1 231 ? -11.355 10.231 -9.168 1.00 96.31 231 LEU A C 1
ATOM 1827 O O . LEU A 1 231 ? -12.365 9.557 -9.337 1.00 96.31 231 LEU A O 1
ATOM 1831 N N . LYS A 1 232 ? -11.289 11.522 -9.520 1.00 96.62 232 LYS A N 1
ATOM 1832 C CA . LYS A 1 232 ? -12.353 12.259 -10.217 1.00 96.62 232 LYS A CA 1
ATOM 1833 C C . LYS A 1 232 ? -13.703 12.120 -9.496 1.00 96.62 232 LYS A C 1
ATOM 1835 O O . LYS A 1 232 ? -13.814 12.454 -8.320 1.00 96.62 232 LYS A O 1
ATOM 1840 N N . ASP A 1 233 ? -14.716 11.611 -10.186 1.00 96.44 233 ASP A N 1
ATOM 1841 C CA . ASP A 1 233 ? -16.062 11.341 -9.684 1.00 96.44 233 ASP A CA 1
ATOM 1842 C C . ASP A 1 233 ? -16.091 10.369 -8.493 1.00 96.44 233 ASP A C 1
ATOM 1844 O O . ASP A 1 233 ? -16.951 10.518 -7.626 1.00 96.44 233 ASP A O 1
ATOM 1848 N N . LYS A 1 234 ? -15.102 9.473 -8.344 1.00 95.81 234 LYS A N 1
ATOM 1849 C CA . LYS A 1 234 ? -14.987 8.595 -7.162 1.00 95.81 234 LYS A CA 1
ATOM 1850 C C . LYS A 1 234 ? -14.652 9.352 -5.866 1.00 95.81 234 LYS A C 1
ATOM 1852 O O . LYS A 1 234 ? -14.749 8.779 -4.787 1.00 95.81 234 LYS A O 1
ATOM 1857 N N . MET A 1 235 ? -14.310 10.644 -5.937 1.00 98.00 235 MET A N 1
ATOM 1858 C CA . MET A 1 235 ? -14.181 11.519 -4.759 1.00 98.00 235 MET A CA 1
ATOM 1859 C C . MET A 1 235 ? -15.507 12.127 -4.297 1.00 98.00 235 MET A C 1
ATOM 1861 O O . MET A 1 235 ? -15.507 12.956 -3.383 1.00 98.00 235 MET A O 1
ATOM 1865 N N . TYR A 1 236 ? -16.638 11.752 -4.900 1.00 94.38 236 TYR A N 1
ATOM 1866 C CA . TYR A 1 236 ? -17.956 12.223 -4.485 1.00 94.38 236 TYR A CA 1
ATOM 1867 C C . TYR A 1 236 ? -18.135 12.135 -2.956 1.00 94.38 236 TYR A C 1
ATOM 1869 O O . TYR A 1 236 ? -17.732 11.155 -2.335 1.00 94.38 236 TYR A O 1
ATOM 1877 N N . LYS A 1 237 ? -18.678 13.204 -2.347 1.00 98.19 237 LYS A N 1
ATOM 1878 C CA . LYS A 1 237 ? -18.850 13.413 -0.887 1.00 98.19 237 LYS A CA 1
ATOM 1879 C C . LYS A 1 237 ? -17.589 13.383 -0.015 1.00 98.19 237 LYS A C 1
ATOM 1881 O O . LYS A 1 237 ? -17.693 13.655 1.182 1.00 98.19 237 LYS A O 1
ATOM 1886 N N . THR A 1 238 ? -16.418 13.103 -0.572 1.00 98.69 238 THR A N 1
ATOM 1887 C CA . THR A 1 238 ? -15.180 13.016 0.205 1.00 98.69 238 THR A CA 1
ATOM 1888 C C . THR A 1 238 ? -14.809 14.391 0.745 1.00 98.69 238 THR A C 1
ATOM 1890 O O . THR A 1 238 ? -14.815 15.376 0.006 1.00 98.69 238 THR A O 1
ATOM 1893 N N . LYS A 1 239 ? -14.498 14.468 2.039 1.00 98.19 239 LYS A N 1
ATOM 1894 C CA . LYS A 1 239 ? -14.062 15.697 2.709 1.00 98.19 239 LYS A CA 1
ATOM 1895 C C . LYS A 1 239 ? -12.928 15.372 3.663 1.00 98.19 239 LYS A C 1
ATOM 1897 O O . LYS A 1 239 ? -13.011 14.415 4.427 1.00 98.19 239 LYS A O 1
ATOM 1902 N N . VAL A 1 240 ? -11.903 16.217 3.672 1.00 98.44 240 VAL A N 1
ATOM 1903 C CA . VAL A 1 240 ? -10.858 16.129 4.691 1.00 98.44 240 VAL A CA 1
ATOM 1904 C C . VAL A 1 240 ? -11.448 16.566 6.030 1.00 98.44 240 VAL A C 1
ATOM 1906 O O . VAL A 1 240 ? -11.935 17.688 6.159 1.00 98.44 240 VAL A O 1
ATOM 1909 N N . ILE A 1 241 ? -11.400 15.679 7.022 1.00 98.25 241 ILE A N 1
ATOM 1910 C CA . ILE A 1 241 ? -11.784 15.972 8.404 1.00 98.25 241 ILE A CA 1
ATOM 1911 C C . ILE A 1 241 ? -10.615 15.695 9.348 1.00 98.25 241 ILE A C 1
ATOM 1913 O O . ILE A 1 241 ? -9.703 14.933 9.028 1.00 98.25 241 ILE A O 1
ATOM 1917 N N . MET A 1 242 ? -10.640 16.334 10.514 1.00 98.62 242 MET A N 1
ATOM 1918 C CA . MET A 1 242 ? -9.644 16.111 11.559 1.00 98.62 242 MET A CA 1
ATOM 1919 C C . MET A 1 242 ? -9.982 14.858 12.384 1.00 98.62 242 MET A C 1
ATOM 1921 O O . MET A 1 242 ? -11.173 14.619 12.616 1.00 98.62 242 MET A O 1
ATOM 1925 N N . PRO A 1 243 ? -8.968 14.110 12.866 1.00 98.62 243 PRO A N 1
ATOM 1926 C CA . PRO A 1 243 ? -9.159 13.074 13.879 1.00 98.62 243 PRO A CA 1
ATOM 1927 C C . PRO A 1 243 ? -9.827 13.633 15.142 1.00 98.62 243 PRO A C 1
ATOM 1929 O O . PRO A 1 243 ? -9.586 14.784 15.512 1.00 98.62 243 PRO A O 1
ATOM 1932 N N . ASP A 1 244 ? -10.645 12.814 15.798 1.00 98.75 244 ASP A N 1
ATOM 1933 C CA . ASP A 1 244 ? -11.332 13.140 17.054 1.00 98.75 244 ASP A CA 1
ATOM 1934 C C . ASP A 1 244 ? -10.428 12.932 18.270 1.00 98.75 244 ASP A C 1
ATOM 1936 O O . ASP A 1 244 ? -10.511 13.669 19.252 1.00 98.75 244 ASP A O 1
ATOM 1940 N N . GLN A 1 245 ? -9.540 11.943 18.183 1.00 98.75 245 GLN A N 1
ATOM 1941 C CA . GLN A 1 245 ? -8.585 11.600 19.224 1.00 98.75 245 GLN A CA 1
ATOM 1942 C C . GLN A 1 245 ? -7.188 11.454 18.625 1.00 98.75 245 GLN A C 1
ATOM 1944 O O . GLN A 1 245 ? -7.001 10.943 17.519 1.00 98.75 245 GLN A O 1
ATOM 1949 N N . THR A 1 246 ? -6.186 11.890 19.385 1.00 98.88 246 THR A N 1
ATOM 1950 C CA . THR A 1 246 ? -4.780 11.708 19.031 1.00 98.88 246 THR A CA 1
ATOM 1951 C C . THR A 1 246 ? -3.995 11.070 20.160 1.00 98.88 246 THR A C 1
ATOM 1953 O O . THR A 1 246 ? -4.335 11.255 21.327 1.00 98.88 246 THR A O 1
ATOM 1956 N N . PHE A 1 247 ? -2.915 10.380 19.810 1.00 98.75 247 PHE A N 1
ATOM 1957 C CA . PHE A 1 247 ? -1.921 9.856 20.747 1.00 98.75 247 PHE A CA 1
ATOM 1958 C C . PHE A 1 247 ? -0.508 10.051 20.180 1.00 98.75 247 PHE A C 1
ATOM 1960 O O . PHE A 1 247 ? -0.361 10.442 19.019 1.00 98.75 247 PHE A O 1
ATOM 1967 N N . GLU A 1 248 ? 0.513 9.816 21.001 1.00 98.12 248 GLU A N 1
ATOM 1968 C CA . GLU A 1 248 ? 1.922 9.910 20.596 1.00 98.12 248 GLU A CA 1
ATOM 1969 C C . GLU A 1 248 ? 2.544 8.509 20.558 1.00 98.12 248 GLU A C 1
ATOM 1971 O O . GLU A 1 248 ? 2.627 7.918 19.490 1.00 98.12 248 GLU A O 1
ATOM 1976 N N . ASP A 1 249 ? 2.866 7.912 21.706 1.00 97.56 249 ASP A N 1
ATOM 1977 C CA . ASP A 1 249 ? 3.629 6.652 21.706 1.00 97.56 249 ASP A CA 1
ATOM 1978 C C . ASP A 1 249 ? 2.764 5.384 21.740 1.00 97.56 249 ASP A C 1
ATOM 1980 O O . ASP A 1 249 ? 3.013 4.422 21.010 1.00 97.56 249 ASP A O 1
ATOM 1984 N N . HIS A 1 250 ? 1.751 5.356 22.610 1.00 98.56 250 HIS A N 1
ATOM 1985 C CA . HIS A 1 250 ? 0.959 4.157 22.890 1.00 98.56 250 HIS A CA 1
ATOM 1986 C C . HIS A 1 250 ? -0.478 4.503 23.269 1.00 98.56 250 HIS A C 1
ATOM 1988 O O . HIS A 1 250 ? -0.722 5.442 24.029 1.00 98.56 250 HIS A O 1
ATOM 1994 N N . LEU A 1 251 ? -1.431 3.725 22.762 1.00 98.81 251 LEU A N 1
ATOM 1995 C CA . LEU A 1 251 ? -2.835 3.800 23.152 1.00 98.81 251 LEU A CA 1
ATOM 1996 C C . LEU A 1 251 ? -3.455 2.403 23.136 1.00 98.81 251 LEU A C 1
ATOM 1998 O O . LEU A 1 251 ? -3.422 1.727 22.117 1.00 98.81 251 LEU A O 1
ATOM 2002 N N . VAL A 1 252 ? -4.079 1.986 24.234 1.00 98.81 252 VAL A N 1
ATOM 2003 C CA . VAL A 1 252 ? -4.898 0.765 24.258 1.00 98.81 252 VAL A CA 1
ATOM 2004 C C . VAL A 1 252 ? -6.336 1.139 23.919 1.00 98.81 252 VAL A C 1
ATOM 2006 O O . VAL A 1 252 ? -6.890 2.059 24.524 1.00 98.81 252 VAL A O 1
ATOM 2009 N N . LEU A 1 253 ? -6.935 0.452 22.947 1.00 98.75 253 LEU A N 1
ATOM 2010 C CA . LEU A 1 253 ? -8.325 0.686 22.566 1.00 98.75 253 LEU A CA 1
ATOM 2011 C C . LEU A 1 253 ? -9.275 0.003 23.550 1.00 98.75 253 LEU A C 1
ATOM 2013 O O . LEU A 1 253 ? -9.086 -1.154 23.919 1.00 98.75 253 LEU A O 1
ATOM 2017 N N . ASP A 1 254 ? -10.320 0.726 23.941 1.00 98.19 254 ASP A N 1
ATOM 2018 C CA . ASP A 1 254 ? -11.382 0.221 24.807 1.00 98.19 254 ASP A CA 1
ATOM 2019 C C . ASP A 1 254 ? -12.392 -0.588 23.978 1.00 98.19 254 ASP A C 1
ATOM 2021 O O . ASP A 1 254 ? -13.330 -0.029 23.408 1.00 98.19 254 ASP A O 1
ATOM 2025 N N . VAL A 1 255 ? -12.169 -1.895 23.853 1.00 97.69 255 VAL A N 1
ATOM 2026 C CA . VAL A 1 255 ? -13.085 -2.859 23.219 1.00 97.69 255 VAL A CA 1
ATOM 2027 C C . VAL A 1 255 ? -13.106 -4.161 24.020 1.00 97.69 255 VAL A C 1
ATOM 2029 O O . VAL A 1 255 ? -12.117 -4.524 24.658 1.00 97.69 255 VAL A O 1
ATOM 2032 N N . ALA A 1 256 ? -14.229 -4.874 24.005 1.00 97.19 256 ALA A N 1
ATOM 2033 C CA . ALA A 1 256 ? -14.396 -6.111 24.759 1.00 97.19 256 ALA A CA 1
ATOM 2034 C C . ALA A 1 256 ? -13.802 -7.328 24.025 1.00 97.19 256 ALA A C 1
ATOM 2036 O O . ALA A 1 256 ? -13.859 -7.436 22.802 1.00 97.19 256 ALA A O 1
ATOM 2037 N N . GLY A 1 257 ? -13.246 -8.274 24.785 1.00 96.00 257 GLY A N 1
ATOM 2038 C CA . GLY A 1 257 ? -12.822 -9.585 24.276 1.00 96.00 257 GLY A CA 1
ATOM 2039 C C . GLY A 1 257 ? -11.469 -9.633 23.563 1.00 96.00 257 GLY A C 1
ATOM 2040 O O . GLY A 1 257 ? -10.984 -10.727 23.289 1.00 96.00 257 GLY A O 1
ATOM 2041 N N . ARG A 1 258 ? -10.835 -8.487 23.275 1.00 96.38 258 ARG A N 1
ATOM 2042 C CA . ARG A 1 258 ? -9.511 -8.427 22.633 1.00 96.38 258 ARG A CA 1
ATOM 2043 C C . ARG A 1 258 ? -8.669 -7.285 23.173 1.00 96.38 258 ARG A C 1
ATOM 2045 O O . ARG A 1 258 ? -9.158 -6.169 23.331 1.00 96.38 258 ARG A O 1
ATOM 2052 N N . LYS A 1 259 ? -7.373 -7.533 23.363 1.00 98.38 259 LYS A N 1
ATOM 2053 C CA . LYS A 1 259 ? -6.401 -6.475 23.642 1.00 98.38 259 LYS A CA 1
ATOM 2054 C C . LYS A 1 259 ? -5.863 -5.910 22.329 1.00 98.38 259 LYS A C 1
ATOM 2056 O O . LYS A 1 259 ? -5.140 -6.596 21.613 1.00 98.38 259 LYS A O 1
ATOM 2061 N N . ILE A 1 260 ? -6.211 -4.660 22.022 1.00 98.81 260 ILE A N 1
ATOM 2062 C CA . ILE A 1 260 ? -5.763 -3.962 20.811 1.00 98.81 260 ILE A CA 1
ATOM 2063 C C . ILE A 1 260 ? -4.967 -2.722 21.211 1.00 98.81 260 ILE A C 1
ATOM 2065 O O . ILE A 1 260 ? -5.480 -1.833 21.891 1.00 98.81 260 ILE A O 1
ATOM 2069 N N . GLU A 1 261 ? -3.712 -2.660 20.778 1.00 98.88 261 GLU A N 1
ATOM 2070 C CA . GLU A 1 261 ? -2.778 -1.588 21.108 1.00 98.88 261 GLU A CA 1
ATOM 2071 C C . GLU A 1 261 ? -2.367 -0.833 19.846 1.00 98.88 261 GLU A C 1
ATOM 2073 O O . GLU A 1 261 ? -1.994 -1.440 18.848 1.00 98.88 261 GLU A O 1
ATOM 2078 N N . LEU A 1 262 ? -2.406 0.493 19.887 1.00 98.94 262 LEU A N 1
ATOM 2079 C CA . LEU A 1 262 ? -1.797 1.348 18.880 1.00 98.94 262 LEU A CA 1
ATOM 2080 C C . LEU A 1 262 ? -0.411 1.755 19.352 1.00 98.94 262 LEU A C 1
ATOM 2082 O O . LEU A 1 262 ? -0.257 2.236 20.474 1.00 98.94 262 LEU A O 1
ATOM 2086 N N . LEU A 1 263 ? 0.581 1.564 18.494 1.00 98.88 263 LEU A N 1
ATOM 2087 C CA . LEU A 1 263 ? 1.986 1.809 18.787 1.00 98.88 263 LEU A CA 1
ATOM 2088 C C . LEU A 1 263 ? 2.549 2.806 17.784 1.00 98.88 263 LEU A C 1
ATOM 2090 O O . LEU A 1 263 ? 2.279 2.702 16.591 1.00 98.88 263 LEU A O 1
ATOM 2094 N N . HIS A 1 264 ? 3.391 3.714 18.254 1.00 98.62 264 HIS A N 1
ATOM 2095 C CA . HIS A 1 264 ? 4.367 4.389 17.415 1.00 98.62 264 HIS A CA 1
ATOM 2096 C C . HIS A 1 264 ? 5.744 3.790 17.711 1.00 98.62 264 HIS A C 1
ATOM 2098 O O . HIS A 1 264 ? 6.403 4.139 18.690 1.00 98.62 264 HIS A O 1
ATOM 2104 N N . LEU A 1 265 ? 6.179 2.829 16.889 1.00 98.25 265 LEU A N 1
ATOM 2105 C CA . LEU A 1 265 ? 7.472 2.169 17.108 1.00 98.25 265 LEU A CA 1
ATOM 2106 C C . LEU A 1 265 ? 8.650 3.120 16.840 1.00 98.25 265 LEU A C 1
ATOM 2108 O O . LEU A 1 265 ? 9.708 2.991 17.457 1.00 98.25 265 LEU A O 1
ATOM 2112 N N . GLY A 1 266 ? 8.471 4.102 15.965 1.00 96.81 266 GLY A N 1
ATOM 2113 C CA . GLY A 1 266 ? 9.486 5.083 15.609 1.00 96.81 266 GLY A CA 1
ATOM 2114 C C . GLY A 1 266 ? 9.271 5.632 14.200 1.00 96.81 266 GLY A C 1
ATOM 2115 O O . GLY A 1 266 ? 8.279 5.288 13.545 1.00 96.81 266 GLY A O 1
ATOM 2116 N N . PRO A 1 267 ? 10.179 6.494 13.715 1.00 95.69 267 PRO A N 1
ATOM 2117 C CA . PRO A 1 267 ? 10.121 6.976 12.342 1.00 95.69 267 PRO A CA 1
ATOM 2118 C C . PRO A 1 267 ? 10.229 5.799 11.367 1.00 95.69 267 PRO A C 1
ATOM 2120 O O . PRO A 1 267 ? 11.082 4.928 11.530 1.00 95.69 267 PRO A O 1
ATOM 2123 N N . SER A 1 268 ? 9.368 5.776 10.351 1.00 96.25 268 SER A N 1
ATOM 2124 C CA . SER A 1 268 ? 9.401 4.762 9.294 1.00 96.25 268 SER A CA 1
ATOM 2125 C C . SER A 1 268 ? 9.139 5.381 7.919 1.00 96.25 268 SER A C 1
ATOM 2127 O O . SER A 1 268 ? 9.890 6.278 7.526 1.00 96.25 268 SER A O 1
ATOM 2129 N N . HIS A 1 269 ? 8.107 4.956 7.182 1.00 96.25 269 HIS A N 1
ATOM 2130 C CA . HIS A 1 269 ? 7.782 5.555 5.887 1.00 96.25 269 HIS A CA 1
ATOM 2131 C C . HIS A 1 269 ? 7.489 7.057 6.037 1.00 96.25 269 HIS A C 1
ATOM 2133 O O . HIS A 1 269 ? 8.026 7.887 5.290 1.00 96.25 269 HIS A O 1
ATOM 2139 N N . GLY A 1 270 ? 6.742 7.407 7.081 1.00 95.25 270 GLY A N 1
ATOM 2140 C CA . GLY A 1 270 ? 6.588 8.740 7.635 1.00 95.25 270 GLY A CA 1
ATOM 2141 C C . GLY A 1 270 ? 7.016 8.833 9.111 1.00 95.25 270 GLY A C 1
ATOM 2142 O O . GLY A 1 270 ? 7.192 7.832 9.808 1.00 95.25 270 GLY A O 1
ATOM 2143 N N . PRO A 1 271 ? 7.160 10.062 9.641 1.00 93.81 271 PRO A N 1
ATOM 2144 C CA . PRO A 1 271 ? 7.533 10.312 11.038 1.00 93.81 271 PRO A CA 1
ATOM 2145 C C . PRO A 1 271 ? 6.389 10.068 12.034 1.00 93.81 271 PR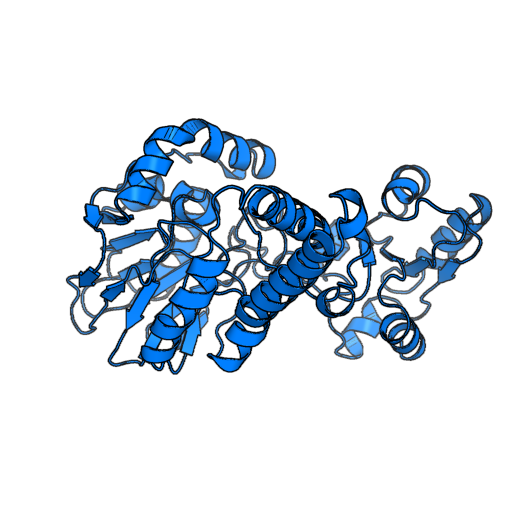O A C 1
ATOM 2147 O O . PRO A 1 271 ? 6.565 10.270 13.227 1.00 93.81 271 PRO A O 1
ATOM 2150 N N . ALA A 1 272 ? 5.191 9.739 11.553 1.00 94.69 272 ALA A N 1
ATOM 2151 C CA . ALA A 1 272 ? 3.974 9.626 12.354 1.00 94.69 272 ALA A CA 1
ATOM 2152 C C . ALA A 1 272 ? 3.197 8.349 12.048 1.00 94.69 272 ALA A C 1
ATOM 2154 O O . ALA A 1 272 ? 1.987 8.310 12.271 1.00 94.69 272 ALA A O 1
ATOM 2155 N N . ASP A 1 273 ? 3.885 7.361 11.486 1.00 97.44 273 ASP A N 1
ATOM 2156 C CA . ASP A 1 273 ? 3.281 6.084 11.164 1.00 97.44 273 ASP A CA 1
ATOM 2157 C C . ASP A 1 273 ? 3.046 5.304 12.450 1.00 97.44 273 ASP A C 1
ATOM 2159 O O . ASP A 1 273 ? 3.916 5.239 13.328 1.00 97.44 273 ASP A O 1
ATOM 2163 N N . ILE A 1 274 ? 1.864 4.714 12.551 1.00 98.69 274 ILE A N 1
ATOM 2164 C CA . ILE A 1 274 ? 1.457 3.913 13.699 1.00 98.69 274 ILE A CA 1
ATOM 2165 C C . ILE A 1 274 ? 1.115 2.496 13.274 1.00 98.69 274 ILE A C 1
ATOM 2167 O O . ILE A 1 274 ? 0.770 2.221 12.128 1.00 98.69 274 ILE A O 1
ATOM 2171 N N . GLN A 1 275 ? 1.216 1.594 14.235 1.00 98.81 275 GLN A N 1
ATOM 2172 C CA . GLN A 1 275 ? 0.958 0.176 14.088 1.00 98.81 275 GLN A CA 1
ATOM 2173 C C . GLN A 1 275 ? -0.197 -0.213 15.006 1.00 98.81 275 GLN A C 1
ATOM 2175 O O . GLN A 1 275 ? -0.358 0.373 16.076 1.00 98.81 275 GLN A O 1
ATOM 2180 N N . LEU A 1 276 ? -0.967 -1.227 14.621 1.00 98.88 276 LEU A N 1
ATOM 2181 C CA . LEU A 1 276 ? -1.922 -1.891 15.504 1.00 98.88 276 LEU A CA 1
ATOM 2182 C C . LEU A 1 276 ? -1.368 -3.263 15.882 1.00 98.88 276 LEU A C 1
ATOM 2184 O O . LEU A 1 276 ? -1.076 -4.092 15.022 1.00 98.88 276 LEU A O 1
ATOM 2188 N N . TRP A 1 277 ? -1.226 -3.498 17.180 1.00 98.88 277 TRP A N 1
ATOM 2189 C CA . TRP A 1 277 ? -0.667 -4.703 17.765 1.00 98.88 277 TRP A CA 1
ATOM 2190 C C . TRP A 1 277 ? -1.704 -5.436 18.611 1.00 98.88 277 TRP A C 1
ATOM 2192 O O . TRP A 1 277 ? -2.368 -4.849 19.466 1.00 98.88 277 TRP A O 1
ATOM 2202 N N . MET A 1 278 ? -1.822 -6.738 18.368 1.00 98.81 278 MET A N 1
ATOM 2203 C CA . MET A 1 278 ? -2.690 -7.653 19.100 1.00 98.81 278 MET A CA 1
ATOM 2204 C C . MET A 1 278 ? -1.804 -8.714 19.768 1.00 98.81 278 MET A C 1
ATOM 2206 O O . MET A 1 278 ? -1.425 -9.691 19.114 1.00 98.81 278 MET A O 1
ATOM 2210 N N . PRO A 1 279 ? -1.386 -8.512 21.033 1.00 98.44 279 PRO A N 1
ATOM 2211 C CA . PRO A 1 279 ? -0.367 -9.345 21.673 1.00 98.44 279 PRO A CA 1
ATOM 2212 C C . PRO A 1 279 ? -0.798 -10.794 21.901 1.00 98.44 279 PRO A C 1
ATOM 2214 O O . PRO A 1 279 ? 0.046 -11.687 21.851 1.00 98.44 279 PRO A O 1
ATOM 2217 N N . GLU A 1 280 ? -2.084 -11.041 22.152 1.00 98.12 280 GLU A N 1
ATOM 2218 C CA . GLU A 1 280 ? -2.605 -12.388 22.417 1.00 98.12 280 GLU A CA 1
ATOM 2219 C C . GLU A 1 280 ? -2.608 -13.236 21.140 1.00 98.12 280 GLU A C 1
ATOM 2221 O O . GLU A 1 280 ? -2.170 -14.386 21.142 1.00 98.12 280 GLU A O 1
ATOM 2226 N N . GLU A 1 281 ? -3.015 -12.638 20.022 1.00 98.38 281 GLU A N 1
ATOM 2227 C CA . GLU A 1 281 ? -2.999 -13.245 18.694 1.00 98.38 281 GLU A CA 1
ATOM 2228 C C . GLU A 1 281 ? -1.624 -13.190 18.019 1.00 98.38 281 GLU A C 1
ATOM 2230 O O . GLU A 1 281 ? -1.410 -13.835 16.991 1.00 98.38 281 GLU A O 1
ATOM 2235 N N . ARG A 1 282 ? -0.689 -12.416 18.585 1.00 98.56 282 ARG A N 1
ATOM 2236 C CA . ARG A 1 282 ? 0.620 -12.097 18.000 1.00 98.56 282 ARG A CA 1
ATOM 2237 C C . ARG A 1 282 ? 0.485 -11.565 16.570 1.00 98.56 282 ARG A C 1
ATOM 2239 O O . ARG A 1 282 ? 1.268 -11.933 15.689 1.00 98.56 282 ARG A O 1
ATOM 2246 N N . LEU A 1 283 ? -0.520 -10.720 16.337 1.00 98.81 283 LEU A N 1
ATOM 2247 C CA . LEU A 1 283 ? -0.807 -10.121 15.036 1.00 98.81 283 LEU A CA 1
ATOM 2248 C C . LEU A 1 283 ? -0.417 -8.645 15.026 1.00 98.81 283 LEU A C 1
ATOM 2250 O O . LEU A 1 283 ? -0.822 -7.878 15.898 1.00 98.81 283 LEU A O 1
ATOM 2254 N N . LEU A 1 284 ? 0.335 -8.252 14.000 1.00 98.88 284 LEU A N 1
ATOM 2255 C CA . LEU A 1 284 ? 0.712 -6.868 13.740 1.00 98.88 284 LEU A CA 1
ATOM 2256 C C . LEU A 1 284 ? 0.062 -6.388 12.440 1.00 98.88 284 LEU A C 1
ATOM 2258 O O . LEU A 1 284 ? 0.309 -6.958 11.382 1.00 98.88 284 LEU A O 1
ATOM 2262 N N . ILE A 1 285 ? -0.698 -5.299 12.492 1.00 98.88 285 ILE A N 1
ATOM 2263 C CA . ILE A 1 285 ? -0.985 -4.479 11.313 1.00 98.88 285 ILE A CA 1
ATOM 2264 C C . ILE A 1 285 ? 0.052 -3.362 11.323 1.00 98.88 285 ILE A C 1
ATOM 2266 O O . ILE A 1 285 ? -0.015 -2.452 12.150 1.00 98.88 285 ILE A O 1
ATOM 2270 N N . SER A 1 286 ? 1.068 -3.469 10.468 1.00 98.56 286 SER A N 1
ATOM 2271 C CA . SER A 1 286 ? 2.228 -2.571 10.539 1.00 98.56 286 SER A CA 1
ATOM 2272 C C . SER A 1 286 ? 1.970 -1.207 9.905 1.00 98.56 286 SER A C 1
ATOM 2274 O O . SER A 1 286 ? 2.759 -0.281 10.096 1.00 98.56 286 SER A O 1
ATOM 2276 N N . GLY A 1 287 ? 0.926 -1.119 9.079 1.00 96.31 287 GLY A N 1
ATOM 2277 C CA . GLY A 1 287 ? 0.791 -0.038 8.118 1.00 96.31 287 GLY A CA 1
ATOM 2278 C C . GLY A 1 287 ? 2.043 0.104 7.249 1.00 96.31 287 GLY A C 1
ATOM 2279 O O . GLY A 1 287 ? 2.827 -0.846 7.099 1.00 96.31 287 GLY A O 1
ATOM 2280 N N . ASP A 1 288 ? 2.262 1.307 6.739 1.00 97.44 288 ASP A N 1
ATOM 2281 C CA . ASP A 1 288 ? 3.416 1.665 5.905 1.00 97.44 288 ASP A CA 1
ATOM 2282 C C . ASP A 1 288 ? 4.788 1.564 6.601 1.00 97.44 288 ASP A C 1
ATOM 2284 O O . ASP A 1 288 ? 5.813 1.832 5.981 1.00 97.44 288 ASP A O 1
ATOM 2288 N N . LEU A 1 289 ? 4.878 1.086 7.847 1.00 98.25 289 LEU A N 1
ATOM 2289 C CA . LEU A 1 289 ? 6.172 0.670 8.390 1.00 98.25 289 LEU A CA 1
ATOM 2290 C C . LEU A 1 289 ? 6.750 -0.515 7.599 1.00 98.25 289 LEU A C 1
ATOM 2292 O O . LEU A 1 289 ? 7.967 -0.592 7.444 1.00 98.25 289 LEU A O 1
ATOM 2296 N N . ALA A 1 290 ? 5.907 -1.405 7.059 1.00 98.19 290 ALA A N 1
ATOM 2297 C CA . ALA A 1 290 ? 6.345 -2.543 6.255 1.00 98.19 290 ALA A CA 1
ATOM 2298 C C . ALA A 1 290 ? 5.555 -2.699 4.948 1.00 98.19 290 ALA A C 1
ATOM 2300 O O . ALA A 1 290 ? 4.339 -2.519 4.891 1.00 98.19 290 ALA A O 1
ATOM 2301 N N . PHE A 1 291 ? 6.273 -3.110 3.904 1.00 98.06 291 PHE A N 1
ATOM 2302 C CA . PHE A 1 291 ? 5.785 -3.353 2.551 1.00 98.06 291 PHE A CA 1
ATOM 2303 C C . PHE A 1 291 ? 6.066 -4.799 2.130 1.00 98.06 291 PHE A C 1
ATOM 2305 O O . PHE A 1 291 ? 7.042 -5.419 2.559 1.00 98.06 291 PHE A O 1
ATOM 2312 N N . ASN A 1 292 ? 5.221 -5.332 1.249 1.00 95.62 292 ASN A N 1
ATOM 2313 C CA . ASN A 1 292 ? 5.357 -6.663 0.669 1.00 95.62 292 ASN A CA 1
ATOM 2314 C C . ASN A 1 292 ? 5.104 -6.604 -0.850 1.00 95.62 292 ASN A C 1
ATOM 2316 O O . ASN A 1 292 ? 4.201 -5.900 -1.296 1.00 95.62 292 ASN A O 1
ATOM 2320 N N . VAL A 1 293 ? 5.901 -7.337 -1.638 1.00 92.00 293 VAL A N 1
ATOM 2321 C CA . VAL A 1 293 ? 5.807 -7.494 -3.112 1.00 92.00 293 VAL A CA 1
ATOM 2322 C C . VAL A 1 293 ? 5.848 -6.218 -3.976 1.00 92.00 293 VAL A C 1
ATOM 2324 O O . VAL A 1 293 ? 5.533 -6.261 -5.165 1.00 92.00 293 VAL A O 1
ATOM 2327 N N . ARG A 1 294 ? 6.298 -5.087 -3.428 1.00 93.81 294 ARG A N 1
ATOM 2328 C CA . ARG A 1 294 ? 6.451 -3.822 -4.162 1.00 93.81 294 ARG A CA 1
ATOM 2329 C C . ARG A 1 294 ? 7.677 -3.042 -3.707 1.00 93.81 294 ARG A C 1
ATOM 2331 O O . ARG A 1 294 ? 8.117 -3.193 -2.571 1.00 93.81 294 ARG A O 1
ATOM 2338 N N . VAL A 1 295 ? 8.184 -2.165 -4.570 1.00 96.50 295 VAL A N 1
ATOM 2339 C CA . VAL A 1 295 ? 9.111 -1.107 -4.160 1.00 96.50 295 VAL A CA 1
ATOM 2340 C C . VAL A 1 295 ? 8.347 -0.103 -3.293 1.00 96.50 295 VAL A C 1
ATOM 2342 O O . VAL A 1 295 ? 7.246 0.340 -3.627 1.00 96.50 295 VAL A O 1
ATOM 2345 N N . LEU A 1 296 ? 8.918 0.235 -2.144 1.00 96.06 296 LEU A N 1
ATOM 2346 C CA . LEU A 1 296 ? 8.363 1.228 -1.228 1.00 96.06 296 LEU A CA 1
ATOM 2347 C C . LEU A 1 296 ? 8.766 2.651 -1.645 1.00 96.06 296 LEU A C 1
ATOM 2349 O O . LEU A 1 296 ? 9.879 2.850 -2.138 1.00 96.06 296 LEU A O 1
ATOM 2353 N N . PRO A 1 297 ? 7.906 3.663 -1.459 1.00 95.88 297 PRO A N 1
ATOM 2354 C CA . PRO A 1 297 ? 8.280 5.046 -1.716 1.00 95.88 297 PRO A CA 1
ATOM 2355 C C . PRO A 1 297 ? 9.107 5.617 -0.557 1.00 95.88 297 PRO A C 1
ATOM 2357 O O . PRO A 1 297 ? 8.661 5.625 0.587 1.00 95.88 297 PRO A O 1
ATOM 2360 N N . ILE A 1 298 ? 10.278 6.177 -0.860 1.00 96.00 298 ILE A N 1
ATOM 2361 C CA . ILE A 1 298 ? 11.012 7.061 0.059 1.00 96.00 298 ILE A CA 1
ATOM 2362 C C . ILE A 1 298 ? 10.500 8.470 -0.189 1.00 96.00 298 ILE A C 1
ATOM 2364 O O . ILE A 1 298 ? 10.462 8.892 -1.341 1.00 96.00 298 ILE A O 1
ATOM 2368 N N . LEU A 1 299 ? 10.052 9.189 0.838 1.00 93.56 299 LEU A N 1
ATOM 2369 C CA . LEU A 1 299 ? 9.538 10.558 0.747 1.00 93.56 299 LEU A CA 1
ATOM 2370 C C . LEU A 1 299 ? 10.592 11.566 1.208 1.00 93.56 299 LEU A C 1
ATOM 2372 O O . LEU A 1 299 ? 11.547 11.215 1.890 1.00 93.56 299 LEU A O 1
ATOM 2376 N N . ASP A 1 300 ? 10.381 12.844 0.894 1.00 90.75 300 ASP A N 1
ATOM 2377 C CA . ASP A 1 300 ? 11.345 13.909 1.223 1.00 90.75 300 ASP A CA 1
ATOM 2378 C C . ASP A 1 300 ? 11.569 14.060 2.745 1.00 90.75 300 ASP A C 1
ATOM 2380 O O . ASP A 1 300 ? 12.569 14.611 3.184 1.00 90.75 300 ASP A O 1
ATOM 2384 N N . HIS A 1 301 ? 10.636 13.563 3.562 1.00 91.00 301 HIS A N 1
ATOM 2385 C CA . HIS A 1 301 ? 10.714 13.570 5.024 1.00 91.00 301 HIS A CA 1
ATOM 2386 C C . HIS A 1 301 ? 11.045 12.199 5.632 1.00 91.00 301 HIS A C 1
ATOM 2388 O O . HIS A 1 301 ? 11.061 12.078 6.855 1.00 91.00 301 HIS A O 1
ATOM 2394 N N . THR A 1 302 ? 11.255 11.160 4.820 1.00 95.44 302 THR A N 1
ATOM 2395 C CA . THR A 1 302 ? 11.544 9.810 5.318 1.00 95.44 302 THR A CA 1
ATOM 2396 C C . THR A 1 302 ? 12.925 9.787 5.965 1.00 95.44 302 THR A C 1
ATOM 2398 O O . THR A 1 302 ? 13.921 10.175 5.352 1.00 95.44 302 THR A O 1
ATOM 2401 N N . ASP A 1 303 ? 13.003 9.330 7.212 1.00 95.50 303 ASP A N 1
ATOM 2402 C CA . ASP A 1 303 ? 14.259 9.039 7.901 1.00 95.50 303 ASP A CA 1
ATOM 2403 C C . ASP A 1 303 ? 14.637 7.574 7.681 1.00 95.50 303 ASP A C 1
ATOM 2405 O O . ASP A 1 303 ? 14.115 6.682 8.338 1.00 95.50 303 ASP A O 1
ATOM 2409 N N . ILE A 1 304 ? 15.528 7.326 6.718 1.00 95.75 304 ILE A N 1
ATOM 2410 C CA . ILE A 1 304 ? 15.894 5.971 6.289 1.00 95.75 304 ILE A CA 1
ATOM 2411 C C . ILE A 1 304 ? 16.662 5.237 7.392 1.00 95.75 304 ILE A C 1
ATOM 2413 O O . ILE A 1 304 ? 16.359 4.080 7.681 1.00 95.75 304 ILE A O 1
ATOM 2417 N N . ARG A 1 305 ? 17.630 5.906 8.037 1.00 96.19 305 ARG A N 1
ATOM 2418 C CA . ARG A 1 305 ? 18.402 5.310 9.137 1.00 96.19 305 ARG A CA 1
ATOM 2419 C C . ARG A 1 305 ? 17.495 5.057 10.341 1.00 96.19 305 ARG A C 1
ATOM 2421 O O . ARG A 1 305 ? 17.538 3.964 10.903 1.00 96.19 305 ARG A O 1
ATOM 2428 N N . GLY A 1 306 ? 16.624 6.011 10.676 1.00 97.31 306 GLY A N 1
ATOM 2429 C CA . GLY A 1 306 ? 15.608 5.847 11.717 1.00 97.31 306 GLY A CA 1
ATOM 2430 C C . GLY A 1 306 ? 14.614 4.718 11.422 1.00 97.31 306 GLY A C 1
ATOM 2431 O O . GLY A 1 306 ? 14.264 3.959 12.325 1.00 97.31 306 GLY A O 1
ATOM 2432 N N . TRP A 1 307 ? 14.216 4.528 10.161 1.00 98.00 307 TRP A N 1
ATOM 2433 C CA . TRP A 1 307 ? 13.349 3.419 9.750 1.00 98.00 307 TRP A CA 1
ATOM 2434 C C . TRP A 1 307 ? 14.034 2.062 9.922 1.00 98.00 307 TRP A C 1
ATOM 2436 O O . TRP A 1 307 ? 13.453 1.142 10.500 1.00 98.00 307 TRP A O 1
ATOM 2446 N N . ILE A 1 308 ? 15.297 1.948 9.506 1.00 98.00 308 ILE A N 1
ATOM 2447 C CA . ILE A 1 308 ? 16.094 0.729 9.697 1.00 98.00 308 ILE A CA 1
ATOM 2448 C C . ILE A 1 308 ? 16.247 0.401 11.191 1.00 98.00 308 ILE A C 1
ATOM 2450 O O . ILE A 1 308 ? 16.096 -0.758 11.569 1.00 98.00 308 ILE A O 1
ATOM 2454 N N . GLN A 1 309 ? 16.486 1.405 12.043 1.00 97.62 309 GLN A N 1
ATOM 2455 C CA . GLN A 1 309 ? 16.573 1.233 13.502 1.00 97.62 309 GLN A CA 1
ATOM 2456 C C . GLN A 1 309 ? 15.226 0.853 14.133 1.00 97.62 309 GLN A C 1
ATOM 2458 O O . GLN A 1 309 ? 15.166 0.025 15.040 1.00 97.62 309 GLN A O 1
ATOM 2463 N N . THR A 1 310 ? 14.123 1.420 13.639 1.00 98.38 310 THR A N 1
ATOM 2464 C CA . THR A 1 310 ? 12.764 1.086 14.098 1.00 98.38 310 THR A CA 1
ATOM 2465 C C . THR A 1 310 ? 12.435 -0.394 13.878 1.00 98.38 310 THR A C 1
ATOM 2467 O O . THR A 1 310 ? 11.638 -0.968 14.625 1.00 98.38 310 THR A O 1
ATOM 2470 N N . TRP A 1 311 ? 13.093 -1.048 12.917 1.00 98.38 311 TRP A N 1
ATOM 2471 C CA . TRP A 1 311 ? 12.899 -2.469 12.638 1.00 98.38 311 TRP A CA 1
ATOM 2472 C C . TRP A 1 311 ? 13.199 -3.378 13.833 1.00 98.38 311 TRP A C 1
ATOM 2474 O O . TRP A 1 311 ? 12.490 -4.361 14.029 1.00 98.38 311 TRP A O 1
ATOM 2484 N N . ASP A 1 312 ? 14.180 -3.029 14.670 1.00 98.06 312 ASP A N 1
ATOM 2485 C CA . ASP A 1 312 ? 14.544 -3.830 15.846 1.00 98.06 312 ASP A CA 1
ATOM 2486 C C . ASP A 1 312 ? 13.377 -3.902 16.848 1.00 98.06 312 ASP A C 1
ATOM 2488 O O . ASP A 1 312 ? 13.122 -4.936 17.468 1.00 98.06 312 ASP A O 1
ATOM 2492 N N . LYS A 1 313 ? 12.602 -2.814 16.965 1.00 98.31 313 LYS A N 1
ATOM 2493 C CA . LYS A 1 313 ? 11.391 -2.777 17.797 1.00 98.31 313 LYS A CA 1
ATOM 2494 C C . LYS A 1 313 ? 10.253 -3.586 17.186 1.00 98.31 313 LYS A C 1
ATOM 2496 O O . LYS A 1 313 ? 9.517 -4.231 17.928 1.00 98.31 313 LYS A O 1
ATOM 2501 N N . LEU A 1 314 ? 10.110 -3.576 15.858 1.00 98.38 314 LEU A N 1
ATOM 2502 C CA . LEU A 1 314 ? 9.138 -4.431 15.176 1.00 98.38 314 LEU A CA 1
ATOM 2503 C C . LEU A 1 314 ? 9.467 -5.913 15.398 1.00 98.38 314 LEU A C 1
ATOM 2505 O O . LEU A 1 314 ? 8.577 -6.689 15.743 1.00 98.38 314 LEU A O 1
ATOM 2509 N N . GLU A 1 315 ? 10.732 -6.310 15.239 1.00 98.19 315 GLU A N 1
ATOM 2510 C CA . GLU A 1 315 ? 11.177 -7.693 15.457 1.00 98.19 315 GLU A CA 1
ATOM 2511 C C . GLU A 1 315 ? 10.956 -8.134 16.910 1.00 98.19 315 GLU A C 1
ATOM 2513 O O . GLU A 1 315 ? 10.525 -9.264 17.157 1.00 98.19 315 GLU A O 1
ATOM 2518 N N . ALA A 1 316 ? 11.153 -7.225 17.871 1.00 98.38 316 ALA A N 1
ATOM 2519 C CA . ALA A 1 316 ? 10.923 -7.485 19.290 1.00 98.38 316 ALA A CA 1
ATOM 2520 C C . ALA A 1 316 ? 9.459 -7.818 19.640 1.00 98.38 316 ALA A C 1
ATOM 2522 O O . ALA A 1 316 ? 9.225 -8.511 20.632 1.00 98.38 316 ALA A O 1
ATOM 2523 N N . LEU A 1 317 ? 8.475 -7.396 18.829 1.00 98.38 317 LEU A N 1
ATOM 2524 C CA . LEU A 1 317 ? 7.071 -7.797 19.012 1.00 98.38 317 LEU A CA 1
ATOM 2525 C C . LEU A 1 317 ? 6.858 -9.298 18.772 1.00 98.38 317 LEU A C 1
ATOM 2527 O O . LEU A 1 317 ? 5.903 -9.875 19.290 1.00 98.38 317 LEU A O 1
ATOM 2531 N N . ASN A 1 318 ? 7.748 -9.943 18.007 1.00 98.19 318 ASN A N 1
ATOM 2532 C CA . ASN A 1 318 ? 7.691 -11.371 17.695 1.00 98.19 318 ASN A CA 1
ATOM 2533 C C . ASN A 1 318 ? 6.333 -11.790 17.084 1.00 98.19 318 ASN A C 1
ATOM 2535 O O . ASN A 1 318 ? 5.750 -12.819 17.446 1.00 98.19 318 ASN A O 1
ATOM 2539 N N . ALA A 1 319 ? 5.812 -10.966 16.171 1.00 98.50 319 ALA A N 1
ATOM 2540 C CA . ALA A 1 319 ? 4.549 -11.210 15.483 1.00 98.50 319 ALA A CA 1
ATOM 2541 C C . ALA A 1 319 ? 4.587 -12.525 14.686 1.00 98.50 319 ALA A C 1
ATOM 2543 O O . ALA A 1 319 ? 5.552 -12.821 13.981 1.00 98.50 319 ALA A O 1
ATOM 2544 N N . SER A 1 320 ? 3.519 -13.312 14.790 1.00 97.94 320 SER A N 1
ATOM 2545 C CA . SER A 1 320 ? 3.327 -14.541 14.014 1.00 97.94 320 SER A CA 1
ATOM 2546 C C . SER A 1 320 ? 2.674 -14.269 12.661 1.00 97.94 320 SER A C 1
ATOM 2548 O O . SER A 1 320 ? 2.918 -15.009 11.712 1.00 97.94 320 SER A O 1
ATOM 2550 N N . VAL A 1 321 ? 1.867 -13.210 12.572 1.00 98.56 321 VAL A N 1
ATOM 2551 C CA . VAL A 1 321 ? 1.229 -12.744 11.336 1.00 98.56 321 VAL A CA 1
ATOM 2552 C C . VAL A 1 321 ? 1.387 -11.232 11.246 1.00 98.56 321 VAL A C 1
ATOM 2554 O O . VAL A 1 321 ? 1.147 -10.520 12.224 1.00 98.56 321 VAL A O 1
ATOM 2557 N N . ILE A 1 322 ? 1.777 -10.745 10.071 1.00 98.88 322 ILE A N 1
ATOM 2558 C CA . ILE A 1 322 ? 1.935 -9.321 9.787 1.00 98.88 322 ILE A CA 1
ATOM 2559 C C . ILE A 1 322 ? 1.080 -8.947 8.582 1.00 98.88 322 ILE A C 1
ATOM 2561 O O . ILE A 1 322 ? 1.226 -9.526 7.507 1.00 98.88 322 ILE A O 1
ATOM 2565 N N . ILE A 1 323 ? 0.210 -7.957 8.753 1.00 98.81 323 ILE A N 1
ATOM 2566 C CA . ILE A 1 323 ? -0.530 -7.307 7.672 1.00 98.81 323 ILE A CA 1
ATOM 2567 C C . ILE A 1 323 ? 0.214 -6.000 7.342 1.00 98.81 323 ILE A C 1
ATOM 2569 O O . ILE A 1 323 ? 0.160 -5.064 8.146 1.00 98.81 323 ILE A O 1
ATOM 2573 N N . PRO A 1 324 ? 0.950 -5.931 6.215 1.00 98.44 324 PRO A N 1
ATOM 2574 C CA . PRO A 1 324 ? 1.691 -4.732 5.825 1.00 98.44 324 PRO A CA 1
ATOM 2575 C C . PRO A 1 324 ? 0.752 -3.596 5.394 1.00 98.44 324 PRO A C 1
ATOM 2577 O O . PRO A 1 324 ? -0.436 -3.831 5.167 1.00 98.44 324 PRO A O 1
ATOM 2580 N N . GLY A 1 325 ? 1.270 -2.377 5.219 1.00 96.75 325 GLY A N 1
ATOM 2581 C CA . GLY A 1 325 ? 0.510 -1.272 4.610 1.00 96.75 325 GLY A CA 1
ATOM 2582 C C . GLY A 1 325 ? 0.139 -1.579 3.159 1.00 96.75 325 GLY A C 1
ATOM 2583 O O . GLY A 1 325 ? -0.947 -1.244 2.688 1.00 96.75 325 GLY A O 1
ATOM 2584 N N . HIS A 1 326 ? 1.003 -2.334 2.475 1.00 97.38 326 HIS A N 1
ATOM 2585 C CA . HIS A 1 326 ? 0.802 -2.786 1.105 1.00 97.38 326 HIS A CA 1
ATOM 2586 C C . HIS A 1 326 ? 1.241 -4.239 0.893 1.00 97.38 326 HIS A C 1
ATOM 2588 O O . HIS A 1 326 ? 2.338 -4.633 1.297 1.00 97.38 326 HIS A O 1
ATOM 2594 N N . GLY A 1 327 ? 0.420 -4.997 0.160 1.00 95.38 327 GLY A N 1
ATOM 2595 C CA . GLY A 1 327 ? 0.637 -6.414 -0.138 1.00 95.38 327 GLY A CA 1
ATOM 2596 C C . GLY A 1 327 ? -0.068 -7.344 0.854 1.00 95.38 327 GLY A C 1
ATOM 2597 O O . GLY A 1 327 ? -0.660 -6.901 1.832 1.00 95.38 327 GLY A O 1
ATOM 2598 N N . GLY A 1 328 ? -0.047 -8.649 0.583 1.00 94.69 328 GLY A N 1
ATOM 2599 C CA . GLY A 1 328 ? -0.799 -9.625 1.381 1.00 94.69 328 GLY A CA 1
ATOM 2600 C C . GLY A 1 328 ? -0.212 -9.882 2.782 1.00 94.69 328 GLY A C 1
ATOM 2601 O O . GLY A 1 328 ? 0.984 -9.626 2.989 1.00 94.69 328 GLY A O 1
ATOM 2602 N N . PRO A 1 329 ? -1.017 -10.434 3.718 1.00 97.81 329 PRO A N 1
ATOM 2603 C CA . PRO A 1 329 ? -0.558 -10.870 5.035 1.00 97.81 329 PRO A CA 1
ATOM 2604 C C . PRO A 1 329 ? 0.584 -11.879 4.927 1.00 97.81 329 PRO A C 1
ATOM 2606 O O . PRO A 1 329 ? 0.600 -12.721 4.027 1.00 97.81 329 PRO A O 1
ATOM 2609 N N . THR A 1 330 ? 1.559 -11.775 5.823 1.00 98.12 330 THR A N 1
ATOM 2610 C CA . THR A 1 330 ? 2.826 -12.496 5.700 1.00 98.12 330 THR A CA 1
ATOM 2611 C C . THR A 1 330 ? 3.571 -12.603 7.039 1.00 98.12 330 THR A C 1
ATOM 2613 O O . THR A 1 330 ? 2.992 -12.381 8.103 1.00 98.12 330 THR A O 1
ATOM 2616 N N . ASP A 1 331 ? 4.851 -12.967 6.990 1.00 97.81 331 ASP A N 1
ATOM 2617 C CA . ASP A 1 331 ? 5.760 -13.115 8.122 1.00 97.81 331 ASP A CA 1
ATOM 2618 C C . ASP A 1 331 ? 6.894 -12.072 8.133 1.00 97.81 331 ASP A C 1
ATOM 2620 O O . ASP A 1 331 ? 7.136 -11.347 7.160 1.00 97.81 331 ASP A O 1
ATOM 2624 N N . ILE A 1 332 ? 7.624 -12.027 9.255 1.00 98.12 332 ILE A N 1
ATOM 2625 C CA . ILE A 1 332 ? 8.769 -11.130 9.459 1.00 98.12 332 ILE A CA 1
ATOM 2626 C C . ILE A 1 332 ? 9.851 -11.303 8.388 1.00 98.12 332 ILE A C 1
ATOM 2628 O O . ILE A 1 332 ? 10.391 -10.326 7.881 1.00 98.12 332 ILE A O 1
ATOM 2632 N N . LYS A 1 333 ? 10.139 -12.544 7.981 1.00 98.25 333 LYS A N 1
ATOM 2633 C CA . LYS A 1 333 ? 11.182 -12.836 6.992 1.00 98.25 333 LYS A CA 1
ATOM 2634 C C . LYS A 1 333 ? 10.849 -12.197 5.645 1.00 98.25 333 LYS A C 1
ATOM 2636 O O . LYS A 1 333 ? 11.727 -11.658 4.971 1.00 98.25 333 LYS A O 1
ATOM 2641 N N . THR A 1 334 ? 9.585 -12.260 5.252 1.00 98.00 334 THR A N 1
ATOM 2642 C CA . THR A 1 334 ? 9.104 -11.730 3.983 1.00 98.00 334 THR A CA 1
ATOM 2643 C C . THR A 1 334 ? 9.103 -10.208 3.987 1.00 98.00 334 THR A C 1
ATOM 2645 O O . THR A 1 334 ? 9.646 -9.617 3.054 1.00 98.00 334 THR A O 1
ATOM 2648 N N . ILE A 1 335 ? 8.572 -9.553 5.026 1.00 97.88 335 ILE A N 1
ATOM 2649 C CA . ILE A 1 335 ? 8.615 -8.082 5.076 1.00 97.88 335 ILE A CA 1
ATOM 2650 C C . ILE A 1 335 ? 10.040 -7.536 5.219 1.00 97.88 335 ILE A C 1
ATOM 2652 O O . ILE A 1 335 ? 10.333 -6.494 4.637 1.00 97.88 335 ILE A O 1
ATOM 2656 N N . THR A 1 336 ? 10.949 -8.241 5.906 1.00 98.44 336 THR A N 1
ATOM 2657 C CA . THR A 1 336 ? 12.368 -7.854 5.980 1.00 98.44 336 THR A CA 1
ATOM 2658 C C . THR A 1 336 ? 12.977 -7.808 4.581 1.00 98.44 336 THR A C 1
ATOM 2660 O O . THR A 1 336 ? 13.561 -6.791 4.212 1.00 98.44 336 THR A O 1
ATOM 2663 N N . LYS A 1 337 ? 12.720 -8.829 3.750 1.00 97.75 337 LYS A N 1
ATOM 2664 C CA . LYS A 1 337 ? 13.166 -8.862 2.348 1.00 97.75 337 LYS A CA 1
ATOM 2665 C C . LYS A 1 337 ? 12.651 -7.677 1.527 1.00 97.75 337 LYS A C 1
ATOM 2667 O O . LYS A 1 337 ? 13.398 -7.109 0.736 1.00 97.75 337 LYS A O 1
ATOM 2672 N N . PHE A 1 338 ? 11.365 -7.351 1.642 1.00 97.38 338 PHE A N 1
ATOM 2673 C CA . PHE A 1 338 ? 10.736 -6.328 0.796 1.00 97.38 338 PHE A CA 1
ATOM 2674 C C . PHE A 1 338 ? 10.896 -4.899 1.324 1.00 97.38 338 PHE A C 1
ATOM 2676 O O . PHE A 1 338 ? 10.681 -3.954 0.570 1.00 97.38 338 PHE A O 1
ATOM 2683 N N . THR A 1 339 ? 11.293 -4.735 2.587 1.00 98.38 339 THR A N 1
ATOM 2684 C CA . THR A 1 339 ? 11.403 -3.423 3.237 1.00 98.38 339 THR A CA 1
ATOM 2685 C C . THR A 1 339 ? 12.820 -3.148 3.725 1.00 98.38 339 THR A C 1
ATOM 2687 O O . THR A 1 339 ? 13.539 -2.391 3.077 1.00 98.38 339 THR A O 1
ATOM 2690 N N . LYS A 1 340 ? 13.254 -3.764 4.835 1.00 98.38 340 LYS A N 1
ATOM 2691 C CA . LYS A 1 340 ? 14.560 -3.481 5.457 1.00 98.38 340 LYS A CA 1
ATOM 2692 C C . LYS A 1 340 ? 15.727 -3.779 4.519 1.00 98.38 340 LYS A C 1
ATOM 2694 O O . LYS A 1 340 ? 16.599 -2.930 4.376 1.00 98.38 340 LYS A O 1
ATOM 2699 N N . ASP A 1 341 ? 15.718 -4.917 3.830 1.00 98.31 341 ASP A N 1
ATOM 2700 C CA . ASP A 1 341 ? 16.802 -5.293 2.914 1.00 98.31 341 ASP A CA 1
ATOM 2701 C C . ASP A 1 341 ? 16.878 -4.352 1.703 1.00 98.31 341 ASP A C 1
ATOM 2703 O O . ASP A 1 341 ? 17.968 -4.025 1.236 1.00 98.31 341 ASP A O 1
ATOM 2707 N N . TYR A 1 342 ? 15.729 -3.873 1.211 1.00 98.12 342 TYR A N 1
ATOM 2708 C CA . TYR A 1 342 ? 15.678 -2.864 0.152 1.00 98.12 342 TYR A CA 1
ATOM 2709 C C . TYR A 1 342 ? 16.232 -1.517 0.633 1.00 98.12 342 TYR A C 1
ATOM 2711 O O . TYR A 1 342 ? 17.061 -0.921 -0.054 1.00 98.12 342 TYR A O 1
ATOM 2719 N N . LEU A 1 343 ? 15.810 -1.051 1.814 1.00 98.06 343 LEU A N 1
ATOM 2720 C CA . LEU A 1 343 ? 16.299 0.198 2.407 1.00 98.06 343 LEU A CA 1
ATOM 2721 C C . LEU A 1 343 ? 17.811 0.148 2.636 1.00 98.06 343 LEU A C 1
ATOM 2723 O O . LEU A 1 343 ? 18.504 1.084 2.253 1.00 98.06 343 LEU A O 1
ATOM 2727 N N . LEU A 1 344 ? 18.316 -0.952 3.203 1.00 98.31 344 LEU A N 1
ATOM 2728 C CA . LEU A 1 344 ? 19.746 -1.175 3.414 1.00 98.31 344 LEU A CA 1
ATOM 2729 C C . LEU A 1 344 ? 20.512 -1.176 2.095 1.00 98.31 344 LEU A C 1
ATOM 2731 O O . LEU A 1 344 ? 21.515 -0.482 1.982 1.00 98.31 344 LEU A O 1
ATOM 2735 N N . TYR A 1 345 ? 20.025 -1.908 1.091 1.00 98.19 345 TYR A N 1
ATOM 2736 C CA . TYR A 1 345 ? 20.664 -1.947 -0.219 1.00 98.19 345 TYR A CA 1
ATOM 2737 C C . TYR A 1 345 ? 20.775 -0.551 -0.831 1.00 98.19 345 TYR A C 1
ATOM 2739 O O . TYR A 1 345 ? 21.864 -0.120 -1.189 1.00 98.19 345 TYR A O 1
ATOM 2747 N N . MET A 1 346 ? 19.656 0.170 -0.921 1.00 97.88 346 MET A N 1
ATOM 2748 C CA . MET A 1 346 ? 19.644 1.490 -1.542 1.00 97.88 346 MET A CA 1
ATOM 2749 C C . MET A 1 346 ? 20.484 2.502 -0.763 1.00 97.88 346 MET A C 1
ATOM 2751 O O . MET A 1 346 ? 21.174 3.305 -1.381 1.00 97.88 346 MET A O 1
ATOM 2755 N N . LEU A 1 347 ? 20.447 2.457 0.574 1.00 97.38 347 LEU A N 1
ATOM 2756 C CA . LEU A 1 347 ? 21.277 3.311 1.418 1.00 97.38 347 LEU A CA 1
ATOM 2757 C C . LEU A 1 347 ? 22.764 3.053 1.151 1.00 97.38 347 LEU A C 1
ATOM 2759 O O . LEU A 1 347 ? 23.485 3.986 0.825 1.00 97.38 347 LEU A O 1
ATOM 2763 N N . THR A 1 348 ? 23.193 1.790 1.196 1.00 97.94 348 THR A N 1
ATOM 2764 C CA . THR A 1 348 ? 24.590 1.401 0.967 1.00 97.94 348 THR A CA 1
ATOM 2765 C C . THR A 1 348 ? 25.075 1.726 -0.445 1.00 97.94 348 THR A C 1
ATOM 2767 O O . THR A 1 348 ? 26.204 2.177 -0.609 1.00 97.94 348 THR A O 1
ATOM 2770 N N . GLU A 1 349 ? 24.265 1.498 -1.482 1.00 97.88 349 GLU A N 1
ATOM 2771 C CA . GLU A 1 349 ? 24.683 1.820 -2.852 1.00 97.88 349 GLU A CA 1
ATOM 2772 C C . GLU A 1 349 ? 24.800 3.332 -3.081 1.00 97.88 349 GLU A C 1
ATOM 2774 O O . GLU A 1 349 ? 25.717 3.767 -3.770 1.00 97.88 349 GLU A O 1
ATOM 2779 N N . VAL A 1 350 ? 23.930 4.144 -2.474 1.00 97.50 350 VAL A N 1
ATOM 2780 C CA . VAL A 1 350 ? 24.029 5.607 -2.573 1.00 97.50 350 VAL A CA 1
ATOM 2781 C C . VAL A 1 350 ? 25.193 6.155 -1.741 1.00 97.50 350 VAL A C 1
ATOM 2783 O O . VAL A 1 350 ? 25.899 7.039 -2.219 1.00 97.50 350 VAL A O 1
ATOM 2786 N N . GLU A 1 351 ? 25.452 5.607 -0.549 1.00 97.25 351 GLU A N 1
ATOM 2787 C CA . GLU A 1 351 ? 26.642 5.943 0.253 1.00 97.25 351 GLU A CA 1
ATOM 2788 C C . GLU A 1 351 ? 27.929 5.703 -0.544 1.00 97.25 351 GLU A C 1
ATOM 2790 O O . GLU A 1 351 ? 28.789 6.573 -0.581 1.00 97.25 351 GLU A O 1
ATOM 2795 N N . LYS A 1 352 ? 28.030 4.591 -1.288 1.00 97.62 352 LYS A N 1
ATOM 2796 C CA . LYS A 1 352 ? 29.184 4.342 -2.170 1.00 97.62 352 LYS A CA 1
ATOM 2797 C C . LYS A 1 352 ? 29.356 5.402 -3.253 1.00 97.62 352 LYS A C 1
ATOM 2799 O O . LYS A 1 352 ? 30.490 5.665 -3.638 1.00 97.62 352 LYS A O 1
ATOM 2804 N N . VAL A 1 353 ? 28.273 5.955 -3.800 1.00 97.75 353 VAL A N 1
ATOM 2805 C CA . VAL A 1 353 ? 28.382 7.040 -4.788 1.00 97.75 353 VAL A CA 1
ATOM 2806 C C . VAL A 1 353 ? 29.005 8.267 -4.123 1.00 97.75 353 VAL A C 1
ATOM 2808 O O . VAL A 1 353 ? 29.972 8.807 -4.648 1.00 97.75 353 VAL A O 1
ATOM 2811 N N . ILE A 1 354 ? 28.516 8.644 -2.939 1.00 96.19 354 ILE A N 1
ATOM 2812 C CA . ILE A 1 354 ? 29.008 9.802 -2.176 1.00 96.19 354 ILE A CA 1
ATOM 2813 C C . ILE A 1 354 ? 30.465 9.608 -1.733 1.00 96.19 354 ILE A C 1
ATOM 2815 O O . ILE A 1 354 ? 31.289 10.491 -1.950 1.00 96.19 354 ILE A O 1
ATOM 2819 N N . ASP A 1 355 ? 30.811 8.440 -1.188 1.00 96.50 355 ASP A N 1
ATOM 2820 C CA . ASP A 1 355 ? 32.167 8.112 -0.722 1.00 96.50 355 ASP A CA 1
ATOM 2821 C C . ASP A 1 355 ? 33.219 8.140 -1.847 1.00 96.50 355 ASP A C 1
ATOM 2823 O O . ASP A 1 355 ? 34.416 8.237 -1.576 1.00 96.50 355 ASP A O 1
ATOM 2827 N N . ASN A 1 356 ? 32.784 8.032 -3.107 1.00 96.44 356 ASN A N 1
ATOM 2828 C CA . ASN A 1 356 ? 33.636 8.113 -4.294 1.00 96.44 356 ASN A CA 1
ATOM 2829 C C . ASN A 1 356 ? 33.550 9.482 -4.999 1.00 96.44 356 ASN A C 1
ATOM 2831 O O . ASN A 1 356 ? 33.874 9.564 -6.184 1.00 96.44 356 ASN A O 1
ATOM 2835 N N . ASP A 1 357 ? 33.106 10.532 -4.297 1.00 95.44 357 ASP A N 1
ATOM 2836 C CA . ASP A 1 357 ? 32.915 11.892 -4.826 1.00 95.44 357 ASP A CA 1
ATOM 2837 C C . ASP A 1 357 ? 31.974 11.952 -6.052 1.00 95.44 357 ASP A C 1
ATOM 2839 O O . ASP A 1 357 ? 32.113 12.815 -6.923 1.00 95.44 357 ASP A O 1
ATOM 2843 N N . GLY A 1 358 ? 31.027 11.013 -6.146 1.00 95.88 358 GLY A N 1
ATOM 2844 C CA . GLY A 1 358 ? 30.036 10.956 -7.217 1.00 95.88 358 GLY A CA 1
ATOM 2845 C C . GLY A 1 358 ? 28.931 12.001 -7.064 1.00 95.88 358 GLY A C 1
ATOM 2846 O O . GLY A 1 358 ? 28.615 12.471 -5.970 1.00 95.88 358 GLY A O 1
ATOM 2847 N N . GLU A 1 359 ? 28.302 12.346 -8.180 1.00 96.06 359 GLU A N 1
ATOM 2848 C CA . GLU A 1 359 ? 27.202 13.300 -8.255 1.00 96.06 359 GLU A CA 1
ATOM 2849 C C . GLU A 1 359 ? 25.840 12.592 -8.311 1.00 96.06 359 GLU A C 1
ATOM 2851 O O . GLU A 1 359 ? 25.721 11.380 -8.502 1.00 96.06 359 GLU A O 1
ATOM 2856 N N . LEU A 1 360 ? 24.758 13.373 -8.223 1.00 94.62 360 LEU A N 1
ATOM 2857 C CA . LEU A 1 360 ? 23.393 12.851 -8.302 1.00 94.62 360 LEU A CA 1
ATOM 2858 C C . LEU A 1 360 ? 23.155 11.979 -9.550 1.00 94.62 360 LEU A C 1
ATOM 2860 O O . LEU A 1 360 ? 22.406 11.004 -9.482 1.00 94.62 360 LEU A O 1
ATOM 2864 N N . ILE A 1 361 ? 23.772 12.325 -10.685 1.00 95.44 361 ILE A N 1
ATOM 2865 C CA . ILE A 1 361 ? 23.624 11.577 -11.940 1.00 95.44 361 ILE A CA 1
ATOM 2866 C C . ILE A 1 361 ? 24.150 10.140 -11.821 1.00 95.44 361 ILE A C 1
ATOM 2868 O O . ILE A 1 361 ? 23.540 9.230 -12.383 1.00 95.44 361 ILE A O 1
ATOM 2872 N N . ASP A 1 362 ? 25.201 9.919 -11.030 1.00 95.88 362 ASP A N 1
ATOM 2873 C CA . ASP A 1 362 ? 25.836 8.610 -10.865 1.00 95.88 362 ASP A CA 1
ATOM 2874 C C . ASP A 1 362 ? 24.925 7.628 -10.117 1.00 95.88 362 ASP A C 1
ATOM 2876 O O . ASP A 1 362 ? 25.008 6.413 -10.297 1.00 95.88 362 ASP A O 1
ATOM 2880 N N . THR A 1 363 ? 23.960 8.135 -9.344 1.00 94.81 363 THR A N 1
ATOM 2881 C CA . THR A 1 363 ? 22.968 7.290 -8.662 1.00 94.81 363 THR A CA 1
ATOM 2882 C C . THR A 1 363 ? 22.020 6.564 -9.615 1.00 94.81 363 THR A C 1
ATOM 2884 O O . THR A 1 363 ? 21.418 5.557 -9.236 1.00 94.81 363 THR A O 1
ATOM 2887 N N . TYR A 1 364 ? 21.892 7.025 -10.863 1.00 92.00 364 TYR A N 1
ATOM 2888 C CA . TYR A 1 364 ? 21.082 6.344 -11.874 1.00 92.00 364 TYR A CA 1
ATOM 2889 C C . TYR A 1 364 ? 21.756 5.101 -12.461 1.00 92.00 364 TYR A C 1
ATOM 2891 O O . TYR A 1 364 ? 21.057 4.290 -13.072 1.00 92.00 364 TYR A O 1
ATOM 2899 N N . GLU A 1 365 ? 23.059 4.929 -12.229 1.00 93.06 365 GLU A N 1
ATOM 2900 C CA . GLU A 1 365 ? 23.839 3.761 -12.651 1.00 93.06 365 GLU A CA 1
ATOM 2901 C C . GLU A 1 365 ? 23.831 2.631 -11.603 1.00 93.06 365 GLU A C 1
ATOM 2903 O O . GLU A 1 365 ? 24.354 1.544 -11.851 1.00 93.06 365 GLU A O 1
ATOM 2908 N N . ILE A 1 366 ? 23.206 2.847 -10.436 1.00 94.69 366 ILE A N 1
ATOM 2909 C CA . ILE A 1 366 ? 23.048 1.811 -9.407 1.00 94.69 366 ILE A CA 1
ATOM 2910 C C . ILE A 1 366 ? 22.215 0.649 -9.970 1.00 94.69 366 ILE A C 1
ATOM 2912 O O . ILE A 1 366 ? 21.061 0.820 -10.377 1.00 94.69 366 ILE A O 1
ATOM 2916 N N . ASP A 1 367 ? 22.772 -0.566 -9.931 1.00 93.06 367 ASP A N 1
ATOM 2917 C CA . ASP A 1 367 ? 22.060 -1.765 -10.372 1.00 93.06 367 ASP A CA 1
ATOM 2918 C C . ASP A 1 367 ? 20.903 -2.093 -9.420 1.00 93.06 367 ASP A C 1
ATOM 2920 O O . ASP A 1 367 ? 21.074 -2.622 -8.324 1.00 93.06 367 ASP A O 1
ATOM 2924 N N . VAL A 1 368 ? 19.686 -1.817 -9.865 1.00 92.69 368 VAL A N 1
ATOM 2925 C CA . VAL A 1 368 ? 18.442 -2.135 -9.153 1.00 92.69 368 VAL A CA 1
ATOM 2926 C C . VAL A 1 368 ? 17.661 -3.263 -9.831 1.00 92.69 368 VAL A C 1
ATOM 2928 O O . VAL A 1 368 ? 16.517 -3.537 -9.461 1.00 92.69 368 VAL A O 1
ATOM 2931 N N . SER A 1 369 ? 18.263 -3.964 -10.798 1.00 90.44 369 SER A N 1
ATOM 2932 C CA . SER A 1 369 ? 17.605 -5.006 -11.601 1.00 90.44 369 SER A CA 1
ATOM 2933 C C . SER A 1 369 ? 17.012 -6.136 -10.754 1.00 90.44 369 SER A C 1
ATOM 2935 O O . SER A 1 369 ? 15.985 -6.712 -11.108 1.00 90.44 369 SER A O 1
ATOM 2937 N N . ARG A 1 370 ? 17.572 -6.403 -9.569 1.00 90.81 370 ARG A N 1
ATOM 2938 C CA . ARG A 1 370 ? 17.029 -7.373 -8.601 1.00 90.81 370 ARG A CA 1
ATOM 2939 C C . ARG A 1 370 ? 15.607 -7.055 -8.113 1.00 90.81 370 ARG A C 1
ATOM 2941 O O . ARG A 1 370 ? 14.911 -7.961 -7.658 1.00 90.81 370 ARG A O 1
ATOM 2948 N N . PHE A 1 371 ? 15.167 -5.799 -8.214 1.00 92.81 371 PHE A N 1
ATOM 2949 C CA . PHE A 1 371 ? 13.844 -5.337 -7.778 1.00 92.81 371 PHE A CA 1
ATOM 2950 C C . PHE A 1 371 ? 12.866 -5.120 -8.938 1.00 92.81 371 PHE A C 1
ATOM 2952 O O . PHE A 1 371 ? 11.720 -4.754 -8.708 1.00 92.81 371 PHE A O 1
ATOM 2959 N N . ILE A 1 372 ? 13.281 -5.362 -10.184 1.00 89.56 372 ILE A N 1
ATOM 2960 C CA . ILE A 1 372 ? 12.503 -5.034 -11.392 1.00 89.56 372 ILE A CA 1
ATOM 2961 C C . ILE A 1 372 ? 11.148 -5.743 -11.493 1.00 89.56 372 ILE A C 1
ATOM 2963 O O . ILE A 1 372 ? 10.248 -5.277 -12.182 1.00 89.56 372 ILE A O 1
ATOM 2967 N N . GLN A 1 373 ? 11.008 -6.880 -10.808 1.00 87.50 373 GLN A N 1
ATOM 2968 C CA . GLN A 1 373 ? 9.769 -7.658 -10.759 1.00 87.50 373 GLN A CA 1
ATOM 2969 C C . GLN A 1 373 ? 8.829 -7.203 -9.638 1.00 87.50 373 GLN A C 1
ATOM 2971 O O . GLN A 1 373 ? 7.763 -7.782 -9.477 1.00 87.50 373 GLN A O 1
ATOM 2976 N N . TRP A 1 374 ? 9.238 -6.247 -8.805 1.00 91.69 374 TRP A N 1
ATOM 2977 C CA . TRP A 1 374 ? 8.398 -5.736 -7.730 1.00 91.69 374 TRP A CA 1
ATOM 2978 C C . TRP A 1 374 ? 7.496 -4.644 -8.289 1.00 91.69 374 TRP A C 1
ATOM 2980 O O . TRP A 1 374 ? 7.926 -3.816 -9.097 1.00 91.69 374 TRP A O 1
ATOM 2990 N N . ASP A 1 375 ? 6.245 -4.610 -7.836 1.00 90.19 375 ASP A N 1
ATOM 2991 C CA . ASP A 1 375 ? 5.337 -3.546 -8.245 1.00 90.19 375 ASP A CA 1
ATOM 2992 C C . ASP A 1 375 ? 5.904 -2.168 -7.887 1.00 90.19 375 ASP A C 1
ATOM 2994 O O . ASP A 1 375 ? 6.650 -1.989 -6.923 1.00 90.19 375 ASP A O 1
ATOM 2998 N N . THR A 1 376 ? 5.542 -1.166 -8.680 1.00 92.06 376 THR A N 1
ATOM 2999 C CA . THR A 1 376 ? 6.006 0.226 -8.561 1.00 92.06 376 THR A CA 1
ATOM 3000 C C . THR A 1 376 ? 7.504 0.474 -8.768 1.00 92.06 376 THR A C 1
ATOM 3002 O O . THR A 1 376 ? 7.989 1.583 -8.542 1.00 92.06 376 THR A O 1
ATOM 3005 N N . PHE A 1 377 ? 8.249 -0.529 -9.247 1.00 93.06 377 PHE A N 1
ATOM 3006 C CA . PHE A 1 377 ? 9.668 -0.386 -9.570 1.00 93.06 377 PHE A CA 1
ATOM 3007 C C . PHE A 1 377 ? 9.945 0.755 -10.556 1.00 93.06 377 PHE A C 1
ATOM 3009 O O . PHE A 1 377 ? 10.857 1.553 -10.338 1.00 93.06 377 PHE A O 1
ATOM 3016 N N . ASN A 1 378 ? 9.153 0.865 -11.621 1.00 88.00 378 ASN A N 1
ATOM 3017 C CA . ASN A 1 378 ? 9.376 1.859 -12.674 1.00 88.00 378 ASN A CA 1
ATOM 3018 C C . ASN A 1 378 ? 9.149 3.290 -12.188 1.00 88.00 378 ASN A C 1
ATOM 3020 O O . ASN A 1 378 ? 9.830 4.216 -12.615 1.00 88.00 378 ASN A O 1
ATOM 3024 N N . GLU A 1 379 ? 8.192 3.458 -11.287 1.00 89.81 379 GLU A N 1
ATOM 3025 C CA . GLU A 1 379 ? 7.792 4.731 -10.713 1.00 89.81 379 GLU A CA 1
ATOM 3026 C C . GLU A 1 379 ? 8.765 5.201 -9.623 1.00 89.81 379 GLU A C 1
ATOM 3028 O O . GLU A 1 379 ? 8.891 6.407 -9.396 1.00 89.81 379 GLU A O 1
ATOM 3033 N N . LEU A 1 380 ? 9.418 4.266 -8.920 1.00 94.75 380 LEU A N 1
ATOM 3034 C CA . LEU A 1 380 ? 10.111 4.559 -7.665 1.00 94.75 380 LEU A CA 1
ATOM 3035 C C . LEU A 1 380 ? 11.610 4.283 -7.664 1.00 94.75 380 LEU A C 1
ATOM 3037 O O . LEU A 1 380 ? 12.309 4.989 -6.952 1.00 94.75 380 LEU A O 1
ATOM 3041 N N . SER A 1 381 ? 12.127 3.317 -8.422 1.00 91.12 381 SER A N 1
ATOM 3042 C CA . SER A 1 381 ? 13.539 2.892 -8.328 1.00 91.12 381 SER A CA 1
ATOM 3043 C C . SER A 1 381 ? 14.531 4.056 -8.447 1.00 91.12 381 SER A C 1
ATOM 3045 O O . SER A 1 381 ? 15.261 4.347 -7.500 1.00 91.12 381 SER A O 1
ATOM 3047 N N . LYS A 1 382 ? 14.487 4.791 -9.564 1.00 91.38 382 LYS A N 1
ATOM 3048 C CA . LYS A 1 382 ? 15.345 5.968 -9.797 1.00 91.38 382 LYS A CA 1
ATOM 3049 C C . LYS A 1 382 ? 15.050 7.111 -8.825 1.00 91.38 382 LYS A C 1
ATOM 3051 O O . LYS A 1 382 ? 15.961 7.740 -8.302 1.00 91.38 382 LYS A O 1
ATOM 3056 N N . ARG A 1 383 ? 13.767 7.355 -8.545 1.00 94.62 383 ARG A N 1
ATOM 3057 C CA . ARG A 1 383 ? 13.328 8.431 -7.644 1.00 94.62 383 ARG A CA 1
ATOM 3058 C C . ARG A 1 383 ? 13.796 8.207 -6.206 1.00 94.62 383 ARG A C 1
ATOM 3060 O O . ARG A 1 383 ? 14.094 9.163 -5.499 1.00 94.62 383 ARG A O 1
ATOM 3067 N N . ASN A 1 384 ? 13.830 6.956 -5.764 1.00 96.88 384 ASN A N 1
ATOM 3068 C CA . ASN A 1 384 ? 14.324 6.588 -4.450 1.00 96.88 384 ASN A CA 1
ATOM 3069 C C . ASN A 1 384 ? 15.829 6.839 -4.357 1.00 96.88 384 ASN A C 1
ATOM 3071 O O . ASN A 1 384 ? 16.243 7.470 -3.393 1.00 96.88 384 ASN A O 1
ATOM 3075 N N . ALA A 1 385 ? 16.617 6.440 -5.362 1.00 95.75 385 ALA A N 1
ATOM 3076 C CA . ALA A 1 385 ? 18.050 6.745 -5.411 1.00 95.75 385 ALA A CA 1
ATOM 3077 C C . ALA A 1 385 ? 18.312 8.260 -5.312 1.00 95.75 385 ALA A C 1
ATOM 3079 O O . ALA A 1 385 ? 19.045 8.703 -4.429 1.00 95.75 385 ALA A O 1
ATOM 3080 N N . GLU A 1 386 ? 17.600 9.057 -6.121 1.00 94.75 386 GLU A N 1
ATOM 3081 C CA . GLU A 1 386 ? 17.694 10.523 -6.105 1.00 94.75 386 GLU A CA 1
ATOM 3082 C C . GLU A 1 386 ? 17.395 11.109 -4.716 1.00 94.75 386 GLU A C 1
ATOM 3084 O O . GLU A 1 386 ? 18.114 11.972 -4.213 1.00 94.75 386 GLU A O 1
ATOM 3089 N N . ARG A 1 387 ? 16.320 10.639 -4.075 1.00 95.12 387 ARG A N 1
ATOM 3090 C CA . ARG A 1 387 ? 15.887 11.141 -2.766 1.00 95.12 387 ARG A CA 1
ATOM 3091 C C . ARG A 1 387 ? 16.848 10.796 -1.642 1.00 95.12 387 ARG A C 1
ATOM 3093 O O . ARG A 1 387 ? 17.030 11.620 -0.751 1.00 95.12 387 ARG A O 1
ATOM 3100 N N . ILE A 1 388 ? 17.427 9.599 -1.671 1.00 95.75 388 ILE A N 1
ATOM 3101 C CA . ILE A 1 388 ? 18.438 9.196 -0.692 1.00 95.75 388 ILE A CA 1
ATOM 3102 C C . ILE A 1 388 ? 19.671 10.087 -0.859 1.00 95.75 388 ILE A C 1
ATOM 3104 O O . ILE A 1 388 ? 20.132 10.657 0.124 1.00 95.75 388 ILE A O 1
ATOM 3108 N N . PHE A 1 389 ? 20.147 10.276 -2.093 1.00 96.31 389 PHE A N 1
ATOM 3109 C CA . PHE A 1 389 ? 21.341 11.076 -2.368 1.00 96.31 389 PHE A CA 1
ATOM 3110 C C . PHE A 1 389 ? 21.191 12.514 -1.887 1.00 96.31 389 PHE A C 1
ATOM 3112 O O . PHE A 1 389 ? 21.996 12.975 -1.091 1.00 96.31 389 PHE A O 1
ATOM 3119 N N . ARG A 1 390 ? 20.095 13.186 -2.263 1.00 93.81 390 ARG A N 1
ATOM 3120 C CA . ARG A 1 390 ? 19.811 14.565 -1.826 1.00 93.81 390 ARG A CA 1
ATOM 3121 C C . ARG A 1 390 ? 19.752 14.739 -0.312 1.00 93.81 390 ARG A C 1
ATOM 3123 O O . ARG A 1 390 ? 19.892 15.849 0.191 1.00 93.81 390 ARG A O 1
ATOM 3130 N N . LYS A 1 391 ? 19.435 13.667 0.414 1.00 91.06 391 LYS A N 1
ATOM 3131 C CA . LYS A 1 391 ? 19.388 13.693 1.871 1.00 91.06 391 LYS A CA 1
ATOM 3132 C C . LYS A 1 391 ? 20.777 13.512 2.478 1.00 91.06 391 LYS A C 1
ATOM 3134 O O . LYS A 1 391 ? 21.087 14.205 3.436 1.00 91.06 391 LYS A O 1
ATOM 3139 N N . LEU A 1 392 ? 21.578 12.613 1.913 1.00 91.94 392 LEU A N 1
ATOM 3140 C CA . LEU A 1 392 ? 22.912 12.288 2.409 1.00 91.94 392 LEU A CA 1
ATOM 3141 C C . LEU A 1 392 ? 24.000 13.269 1.956 1.00 91.94 392 LEU A C 1
ATOM 3143 O O . LEU A 1 392 ? 24.966 13.435 2.679 1.00 91.94 392 LEU A O 1
ATOM 3147 N N . GLU A 1 393 ? 23.861 13.940 0.807 1.00 88.81 393 GLU A N 1
ATOM 3148 C CA . GLU A 1 393 ? 24.903 14.833 0.253 1.00 88.81 393 GLU A CA 1
ATOM 3149 C C . GLU A 1 393 ? 25.248 16.037 1.159 1.00 88.81 393 GLU A C 1
ATOM 3151 O O . GLU A 1 393 ? 26.242 16.725 0.936 1.00 88.81 393 GLU A O 1
ATOM 3156 N N . PHE A 1 394 ? 24.419 16.303 2.174 1.00 80.75 394 PHE A N 1
ATOM 3157 C CA . PHE A 1 394 ? 24.599 17.379 3.152 1.00 80.75 394 PHE A CA 1
ATOM 3158 C C . PHE A 1 394 ? 24.795 16.879 4.595 1.00 80.75 394 PHE A C 1
ATOM 3160 O O . PHE A 1 394 ? 24.848 17.711 5.506 1.00 80.75 394 PHE A O 1
ATOM 3167 N N . GLU A 1 395 ? 24.841 15.559 4.811 1.00 78.31 395 GLU A N 1
ATOM 3168 C CA . GLU A 1 395 ? 25.226 14.926 6.086 1.00 78.31 395 GLU A CA 1
ATOM 3169 C C . GLU A 1 395 ? 26.748 14.751 6.144 1.00 78.31 395 GLU A C 1
ATOM 3171 O O . GLU A 1 395 ? 27.317 15.024 7.229 1.00 78.31 395 GLU A O 1
#

Foldseek 3Di:
DVVVVVVCVVPLQAEEEEQEDPVCCQPPFFALTGNYDYQHLVCLVPCVCVRDVDLARAYEYAYAQQPRRVVSQVVSVVVRRDRYHYPRRHDPVCVVVVHDGDHLACCQVALASAQWDPPDVQKIKRAFCCAQQAQSNLRRFFIWIWGDFPAAIEIEFCALALRVNVRNVVSVVVPDPHQHAEYEFQALANGRAQNVVNNVVSVHAYEFAPVRLVVCVVCVVVRLVVSCVGNPCSRPPTHRDGGPYHDHAKDWDPGHPFTWMKGDLAFALHRGGIWIAGLVQLEIARAQLFEAQAARARDLHGDLVGSLVSLVVVVVSVRPWYNYRHDHIDDPVRRCVRGNVNSVLLLVQLVVCVVVVHDLVVLVVPPPVVRSSGHCCVVHVSVVSSSSNVVPNVD

Solvent-accessible surface area (backbone atoms only — not comparable to full-atom values): 20282 Å² total; per-residue (Å²): 99,70,68,58,51,54,48,40,74,75,40,48,75,38,30,29,39,36,36,43,54,69,68,53,35,50,73,72,24,46,71,57,52,42,42,55,42,84,42,35,61,95,45,36,94,80,49,44,63,83,76,46,77,54,47,68,48,50,33,37,21,23,18,56,67,33,79,57,12,56,59,51,33,52,50,43,43,74,73,57,34,72,35,66,41,58,42,68,58,19,50,56,51,42,53,74,68,71,48,68,56,41,68,55,39,74,26,79,91,54,52,45,19,26,70,66,42,77,77,48,94,54,31,31,39,19,44,18,38,55,49,75,63,35,54,83,23,50,28,32,21,47,42,40,31,38,36,60,47,74,70,29,25,40,33,38,29,29,25,42,13,20,50,39,26,48,48,52,50,55,57,47,56,76,75,43,90,58,52,52,50,37,34,34,27,34,37,59,48,44,49,24,41,25,2,41,46,47,46,46,76,70,66,23,45,33,33,31,29,49,61,17,50,52,48,38,70,75,39,42,66,66,44,49,52,61,45,38,78,50,35,48,78,59,37,52,90,43,41,86,69,82,62,78,42,67,43,71,56,68,46,74,57,94,54,44,93,51,70,43,33,38,35,38,76,44,37,23,50,39,77,32,35,30,27,43,38,24,76,91,78,23,34,32,38,36,23,62,66,28,29,31,73,23,56,72,76,68,48,100,75,37,42,65,69,49,26,58,58,27,44,58,59,56,58,69,65,62,47,70,36,34,34,28,19,26,28,69,72,43,43,66,72,56,31,38,57,36,30,51,50,46,52,51,49,54,50,53,57,44,49,53,39,52,78,66,76,46,56,77,74,59,49,70,71,58,87,56,72,92,46,52,79,26,31,43,26,89,77,31,52,64,56,34,40,51,53,51,41,72,60,53,79,80,109

Nearest PDB structures (foldseek):
  3fai-assembly1_A  TM=8.883E-01  e=1.744E-17  Aeromonas hydrophila
  3q6v-assembly2_B  TM=8.625E-01  e=3.077E-17  Serratia fonticola
  3f9o-assembly1_A  TM=8.638E-01  e=6.160E-17  Aeromonas hydrophila
  3sw3-assembly1_A  TM=8.037E-01  e=9.307E-14  Aeromonas hydrophila
  8r5t-assembly2_B  TM=7.839E-01  e=3.288E-13  Klebsiella pneumoniae

Mean predicted aligned error: 4.94 Å

Secondary structure (DSSP, 8-state):
-HHHHHHHHH-TTPEEEE-S-HHHHHHH-EE-SSEEEE--GGGHHHHGGGT--STT--EEEE-SSSSSHHHHHHHHHHTT-SSEEE-SSHHHHHHHTT--EE-S-S-TTSSSSS--EEEETTEEEEPPPSS---TTTTT--S-EEEEE-SS-EEEE---SSHHHHHHHHHHHHHH--S-EEEEEESSS-HHHHTTHHHHHHTTPEEEEEHHHHHHHHHHHHHHHHHHHHHHGGGGTT------SEEESSEEE---SSS--EEE--S-SSSTT--EEEETTTTEEEEEEEEE-SBPPPPPTT--HHHHHHHHHHHHHT--SEEEEEESS-B-HHHHHHHTHHHHHHHHHHHHHHHHTT--GGGGGGS--GGGTTSBTHHHHHHHHHHHHHHHHTT-

Radius of gyration: 22.17 Å; Cα contacts (8 Å, |Δi|>4): 857; chains: 1; bounding box: 58×44×65 Å

pLDDT: mean 95.39, std 4.4, range [72.06, 98.94]